Protein AF-0000000079720702 (afdb_homodimer)

Structure (mmCIF, N/CA/C/O backbone):
data_AF-0000000079720702-model_v1
#
loop_
_entity.id
_entity.type
_entity.pdbx_description
1 polymer Dehydrogenase
#
loop_
_atom_site.group_PDB
_atom_site.id
_atom_site.type_symbol
_atom_site.label_atom_id
_atom_site.label_alt_id
_atom_site.label_comp_id
_atom_site.label_asym_id
_atom_site.label_entity_id
_atom_site.label_seq_id
_atom_site.pdbx_PDB_ins_code
_atom_site.Cartn_x
_atom_site.Cartn_y
_atom_site.Cartn_z
_atom_site.occupancy
_atom_site.B_iso_or_equiv
_atom_site.auth_seq_id
_atom_site.auth_comp_id
_atom_site.auth_asym_id
_atom_site.auth_atom_id
_atom_site.pdbx_PDB_model_num
ATOM 1 N N . MET A 1 1 ? 9.547 -40.625 -32.688 1 60.91 1 MET A N 1
ATOM 2 C CA . MET A 1 1 ? 9.914 -40.562 -31.266 1 60.91 1 MET A CA 1
ATOM 3 C C . MET A 1 1 ? 8.688 -40.719 -30.375 1 60.91 1 MET A C 1
ATOM 5 O O . MET A 1 1 ? 7.586 -40.312 -30.766 1 60.91 1 MET A O 1
ATOM 9 N N . GLU A 1 2 ? 8.781 -41.531 -29.266 1 86.06 2 GLU A N 1
ATOM 10 C CA . GLU A 1 2 ? 7.633 -41.781 -28.406 1 86.06 2 GLU A CA 1
ATOM 11 C C . GLU A 1 2 ? 7.152 -40.469 -27.766 1 86.06 2 GLU A C 1
ATOM 13 O O . GLU A 1 2 ? 7.961 -39.656 -27.328 1 86.06 2 GLU A O 1
ATOM 18 N N . LYS A 1 3 ? 5.852 -40.125 -27.938 1 94.5 3 LYS A N 1
ATOM 19 C CA . LYS A 1 3 ? 5.27 -38.906 -27.406 1 94.5 3 LYS A CA 1
ATOM 20 C C . LYS A 1 3 ? 5.18 -38.938 -25.891 1 94.5 3 LYS A C 1
ATOM 22 O O . LYS A 1 3 ? 4.969 -40 -25.297 1 94.5 3 LYS A O 1
ATOM 27 N N . ILE A 1 4 ? 5.461 -37.875 -25.312 1 97.56 4 ILE A N 1
ATOM 28 C CA . ILE A 1 4 ? 5.191 -37.719 -23.891 1 97.56 4 ILE A CA 1
ATOM 29 C C . ILE A 1 4 ? 3.686 -37.75 -23.641 1 97.56 4 ILE A C 1
ATOM 31 O O . ILE A 1 4 ? 2.941 -36.969 -24.266 1 97.56 4 ILE A O 1
ATOM 35 N N . LYS A 1 5 ? 3.227 -38.656 -22.828 1 98.25 5 LYS A N 1
ATOM 36 C CA . LYS A 1 5 ? 1.801 -38.781 -22.531 1 98.25 5 LYS A CA 1
ATOM 37 C C . LYS A 1 5 ? 1.438 -38.062 -21.234 1 98.25 5 LYS A C 1
ATOM 39 O O . LYS A 1 5 ? 1.99 -38.375 -20.172 1 98.25 5 LYS A O 1
ATOM 44 N N . ILE A 1 6 ? 0.526 -37.125 -21.328 1 98.69 6 ILE A N 1
ATOM 45 C CA . ILE A 1 6 ? 0.13 -36.281 -20.203 1 98.69 6 ILE A CA 1
ATOM 46 C C . ILE A 1 6 ? -1.381 -36.375 -20 1 98.69 6 ILE A C 1
ATOM 48 O O . ILE A 1 6 ? -2.145 -36.344 -20.969 1 98.69 6 ILE A O 1
ATOM 52 N N . ALA A 1 7 ? -1.811 -36.5 -18.797 1 98.81 7 ALA A N 1
ATOM 53 C CA . ALA A 1 7 ? -3.236 -36.438 -18.484 1 98.81 7 ALA A CA 1
ATOM 54 C C . ALA A 1 7 ? -3.594 -35.125 -17.797 1 98.81 7 ALA A C 1
ATOM 56 O O . ALA A 1 7 ? -2.783 -34.562 -17.062 1 98.81 7 ALA A O 1
ATOM 57 N N . LEU A 1 8 ? -4.797 -34.656 -18.031 1 98.81 8 LEU A N 1
ATOM 58 C CA . LEU A 1 8 ? -5.336 -33.438 -17.391 1 98.81 8 LEU A CA 1
ATOM 59 C C . LEU A 1 8 ? -6.277 -33.812 -16.25 1 98.81 8 LEU A C 1
ATOM 61 O O . LEU A 1 8 ? -7.297 -34.469 -16.469 1 98.81 8 LEU A O 1
ATOM 65 N N . ILE A 1 9 ? -5.859 -33.469 -15.055 1 98.81 9 ILE A N 1
ATOM 66 C CA . ILE A 1 9 ? -6.695 -33.688 -13.883 1 98.81 9 ILE A CA 1
ATOM 67 C C . ILE A 1 9 ? -7.461 -32.406 -13.562 1 98.81 9 ILE A C 1
ATOM 69 O O . ILE A 1 9 ? -6.965 -31.547 -12.836 1 98.81 9 ILE A O 1
ATOM 73 N N . GLY A 1 10 ? -8.672 -32.281 -13.961 1 98.19 10 GLY A N 1
ATOM 74 C CA . GLY A 1 10 ? -9.492 -31.094 -14.016 1 98.19 10 GLY A CA 1
ATOM 75 C C . GLY A 1 10 ? -9.883 -30.703 -15.43 1 98.19 10 GLY A C 1
ATOM 76 O O . GLY A 1 10 ? -9.078 -30.812 -16.359 1 98.19 10 GLY A O 1
ATOM 77 N N . ALA A 1 11 ? -11.133 -30.312 -15.625 1 97.56 11 ALA A N 1
ATOM 78 C CA . ALA A 1 11 ? -11.648 -29.938 -16.938 1 97.56 11 ALA A CA 1
ATOM 79 C C . ALA A 1 11 ? -12.297 -28.547 -16.891 1 97.56 11 ALA A C 1
ATOM 81 O O . ALA A 1 11 ? -13.312 -28.312 -17.547 1 97.56 11 ALA A O 1
ATOM 82 N N . GLY A 1 12 ? -11.75 -27.703 -16.047 1 95.06 12 GLY A N 1
ATOM 83 C CA . GLY A 1 12 ? -12.305 -26.375 -15.883 1 95.06 12 GLY A CA 1
ATOM 84 C C . GLY A 1 12 ? -11.641 -25.344 -16.766 1 95.06 12 GLY A C 1
ATOM 85 O O . GLY A 1 12 ? -11.023 -25.688 -17.781 1 95.06 12 GLY A O 1
ATOM 86 N N . PHE A 1 13 ? -11.844 -24.125 -16.406 1 94.88 13 PHE A N 1
ATOM 87 C CA . PHE A 1 13 ? -11.438 -22.953 -17.188 1 94.88 13 PHE A CA 1
ATOM 88 C C . PHE A 1 13 ? -9.938 -22.984 -17.469 1 94.88 13 PHE A C 1
ATOM 90 O O . PHE A 1 13 ? -9.516 -22.844 -18.609 1 94.88 13 PHE A O 1
ATOM 97 N N . ILE A 1 14 ? -9.164 -23.156 -16.422 1 97.06 14 ILE A N 1
ATOM 98 C CA . ILE A 1 14 ? -7.719 -23.062 -16.562 1 97.06 14 ILE A CA 1
ATOM 99 C C . ILE A 1 14 ? -7.188 -24.266 -17.328 1 97.06 14 ILE A C 1
ATOM 101 O O . ILE A 1 14 ? -6.164 -24.172 -18.016 1 97.06 14 ILE A O 1
ATOM 105 N N . SER A 1 15 ? -7.816 -25.422 -17.188 1 98.19 15 SER A N 1
ATOM 106 C CA . SER A 1 15 ? -7.43 -26.609 -17.938 1 98.19 15 SER A CA 1
ATOM 107 C C . SER A 1 15 ? -7.516 -26.359 -19.438 1 98.19 15 SER A C 1
ATOM 109 O O . SER A 1 15 ? -6.734 -26.922 -20.219 1 98.19 15 SER A O 1
ATOM 111 N N . ASP A 1 16 ? -8.469 -25.531 -19.812 1 98.06 16 ASP A N 1
ATOM 112 C CA . ASP A 1 16 ? -8.633 -25.156 -21.203 1 98.06 16 ASP A CA 1
ATOM 113 C C . ASP A 1 16 ? -7.367 -24.484 -21.734 1 98.06 16 ASP A C 1
ATOM 115 O O . ASP A 1 16 ? -6.922 -24.781 -22.844 1 98.06 16 ASP A O 1
ATOM 119 N N . TYR A 1 17 ? -6.785 -23.609 -20.953 1 97.88 17 TYR A N 1
ATOM 120 C CA . TYR A 1 17 ? -5.551 -22.938 -21.344 1 97.88 17 TYR A CA 1
ATOM 121 C C . TYR A 1 17 ? -4.406 -23.922 -21.484 1 97.88 17 TYR A C 1
ATOM 123 O O . TYR A 1 17 ? -3.615 -23.844 -22.422 1 97.88 17 TYR A O 1
ATOM 131 N N . HIS A 1 18 ? -4.336 -24.875 -20.578 1 98.62 18 HIS A N 1
ATOM 132 C CA . HIS A 1 18 ? -3.262 -25.859 -20.609 1 98.62 18 HIS A CA 1
ATOM 133 C C . HIS A 1 18 ? -3.408 -26.797 -21.812 1 98.62 18 HIS A C 1
ATOM 135 O O . HIS A 1 18 ? -2.42 -27.109 -22.469 1 98.62 18 HIS A O 1
ATOM 141 N N . ALA A 1 19 ? -4.621 -27.219 -22.094 1 98.69 19 ALA A N 1
ATOM 142 C CA . ALA A 1 19 ? -4.875 -28.094 -23.234 1 98.69 19 ALA A CA 1
ATOM 143 C C . ALA A 1 19 ? -4.48 -27.422 -24.547 1 98.69 19 ALA A C 1
ATOM 145 O O . ALA A 1 19 ? -3.826 -28.031 -25.391 1 98.69 19 ALA A O 1
ATOM 146 N N . ARG A 1 20 ? -4.828 -26.141 -24.672 1 98.38 20 ARG A N 1
ATOM 147 C CA . ARG A 1 20 ? -4.465 -25.375 -25.859 1 98.38 20 ARG A CA 1
ATOM 148 C C . ARG A 1 20 ? -2.951 -25.297 -26.016 1 98.38 20 ARG A C 1
ATOM 150 O O . ARG A 1 20 ? -2.424 -25.438 -27.125 1 98.38 20 ARG A O 1
ATOM 157 N N . GLY A 1 21 ? -2.299 -25.062 -24.922 1 98.25 21 GLY A N 1
ATOM 158 C CA . GLY A 1 21 ? -0.846 -25.016 -24.938 1 98.25 21 GLY A CA 1
ATOM 159 C C . GLY A 1 21 ? -0.211 -26.344 -25.312 1 98.25 21 GLY A C 1
ATOM 160 O O . GLY A 1 21 ? 0.679 -26.391 -26.172 1 98.25 21 GLY A O 1
ATOM 161 N N . LEU A 1 22 ? -0.694 -27.438 -24.75 1 98.44 22 LEU A N 1
ATOM 162 C CA . LEU A 1 22 ? -0.154 -28.781 -24.984 1 98.44 22 LEU A CA 1
ATOM 163 C C . LEU A 1 22 ? -0.363 -29.203 -26.438 1 98.44 22 LEU A C 1
ATOM 165 O O . LEU A 1 22 ? 0.48 -29.891 -27.016 1 98.44 22 LEU A O 1
ATOM 169 N N . GLN A 1 23 ? -1.439 -28.781 -27.016 1 97.69 23 GLN A N 1
ATOM 170 C CA . GLN A 1 23 ? -1.794 -29.172 -28.359 1 97.69 23 GLN A CA 1
ATOM 171 C C . GLN A 1 23 ? -0.824 -28.594 -29.391 1 97.69 23 GLN A C 1
ATOM 173 O O . GLN A 1 23 ? -0.722 -29.078 -30.516 1 97.69 23 GLN A O 1
ATOM 178 N N . THR A 1 24 ? -0.189 -27.531 -29 1 97.31 24 THR A N 1
ATOM 179 C CA . THR A 1 24 ? 0.763 -26.922 -29.922 1 97.31 24 THR A CA 1
ATOM 180 C C . THR A 1 24 ? 2.061 -27.719 -29.969 1 97.31 24 THR A C 1
ATOM 182 O O . THR A 1 24 ? 2.906 -27.484 -30.828 1 97.31 24 THR A O 1
ATOM 185 N N . LEU A 1 25 ? 2.221 -28.672 -29.078 1 97.44 25 LEU A N 1
ATOM 186 C CA . LEU A 1 25 ? 3.453 -29.453 -28.953 1 97.44 25 LEU A CA 1
ATOM 187 C C . LEU A 1 25 ? 3.328 -30.781 -29.688 1 97.44 25 LEU A C 1
ATOM 189 O O . LEU A 1 25 ? 2.555 -31.656 -29.266 1 97.44 25 LEU A O 1
ATOM 193 N N . ALA A 1 26 ? 4.129 -31.016 -30.625 1 95.12 26 ALA A N 1
ATOM 194 C CA . ALA A 1 26 ? 4.016 -32.188 -31.5 1 95.12 26 ALA A CA 1
ATOM 195 C C . ALA A 1 26 ? 4.422 -33.438 -30.766 1 95.12 26 ALA A C 1
ATOM 197 O O . ALA A 1 26 ? 3.979 -34.531 -31.125 1 95.12 26 ALA A O 1
ATOM 198 N N . ASP A 1 27 ? 5.207 -33.312 -29.797 1 95.69 27 ASP A N 1
ATOM 199 C CA . ASP A 1 27 ? 5.75 -34.469 -29.125 1 95.69 27 ASP A CA 1
ATOM 200 C C . ASP A 1 27 ? 4.957 -34.812 -27.875 1 95.69 27 ASP A C 1
ATOM 202 O O . ASP A 1 27 ? 5.449 -35.5 -26.984 1 95.69 27 ASP A O 1
ATOM 206 N N . VAL A 1 28 ? 3.771 -34.312 -27.75 1 97.88 28 VAL A N 1
ATOM 207 C CA . VAL A 1 28 ? 2.945 -34.531 -26.562 1 97.88 28 VAL A CA 1
ATOM 208 C C . VAL A 1 28 ? 1.604 -35.125 -26.984 1 97.88 28 VAL A C 1
ATOM 210 O O . VAL A 1 28 ? 1.061 -34.781 -28.031 1 97.88 28 VAL A O 1
ATOM 213 N N . GLU A 1 29 ? 1.149 -36.062 -26.266 1 98 29 GLU A N 1
ATOM 214 C CA . GLU A 1 29 ? -0.201 -36.594 -26.375 1 98 29 GLU A CA 1
ATOM 215 C C . GLU A 1 29 ? -0.983 -36.406 -25.078 1 98 29 GLU A C 1
ATOM 217 O O . GLU A 1 29 ? -0.518 -36.781 -24.016 1 98 29 GLU A O 1
ATOM 222 N N . ILE A 1 30 ? -2.119 -35.719 -25.172 1 98.56 30 ILE A N 1
ATOM 223 C CA . ILE A 1 30 ? -3.029 -35.688 -24.031 1 98.56 30 ILE A CA 1
ATOM 224 C C . ILE A 1 30 ? -3.811 -37 -23.953 1 98.56 30 ILE A C 1
ATOM 226 O O . ILE A 1 30 ? -4.738 -37.219 -24.734 1 98.56 30 ILE A O 1
ATOM 230 N N . ALA A 1 31 ? -3.488 -37.812 -23.031 1 97.94 31 ALA A N 1
ATOM 231 C CA . ALA A 1 31 ? -3.955 -39.188 -23.016 1 97.94 31 ALA A CA 1
ATOM 232 C C . ALA A 1 31 ? -5.34 -39.281 -22.375 1 97.94 31 ALA A C 1
ATOM 234 O O . ALA A 1 31 ? -6.121 -40.188 -22.734 1 97.94 31 ALA A O 1
ATOM 235 N N . ALA A 1 32 ? -5.57 -38.438 -21.438 1 98.62 32 ALA A N 1
ATOM 236 C CA . ALA A 1 32 ? -6.82 -38.531 -20.688 1 98.62 32 ALA A CA 1
ATOM 237 C C . ALA A 1 32 ? -7.16 -37.188 -20.016 1 98.62 32 ALA A C 1
ATOM 239 O O . ALA A 1 32 ? -6.285 -36.344 -19.812 1 98.62 32 ALA A O 1
ATOM 240 N N . VAL A 1 33 ? -8.445 -37 -19.75 1 98.75 33 VAL A N 1
ATOM 241 C CA . VAL A 1 33 ? -8.938 -35.906 -18.938 1 98.75 33 VAL A CA 1
ATOM 242 C C . VAL A 1 33 ? -9.875 -36.438 -17.859 1 98.75 33 VAL A C 1
ATOM 244 O O . VAL A 1 33 ? -10.656 -37.344 -18.094 1 98.75 33 VAL A O 1
ATOM 247 N N . VAL A 1 34 ? -9.711 -35.906 -16.672 1 98.69 34 VAL A N 1
ATOM 248 C CA . VAL A 1 34 ? -10.508 -36.312 -15.516 1 98.69 34 VAL A CA 1
ATOM 249 C C . VAL A 1 34 ? -11.336 -35.156 -15 1 98.69 34 VAL A C 1
ATOM 251 O O . VAL A 1 34 ? -10.836 -34.031 -14.906 1 98.69 34 VAL A O 1
ATOM 254 N N . SER A 1 35 ? -12.562 -35.344 -14.688 1 98 35 SER A N 1
ATOM 255 C CA . SER A 1 35 ? -13.422 -34.406 -13.961 1 98 35 SER A CA 1
ATOM 256 C C . SER A 1 35 ? -14.375 -35.156 -13.031 1 98 35 SER A C 1
ATOM 258 O O . SER A 1 35 ? -14.797 -36.281 -13.336 1 98 35 SER A O 1
ATOM 260 N N . LYS A 1 36 ? -14.609 -34.438 -11.93 1 95.5 36 LYS A N 1
ATOM 261 C CA . LYS A 1 36 ? -15.578 -35.062 -11.031 1 95.5 36 LYS A CA 1
ATOM 262 C C . LYS A 1 36 ? -16.891 -35.375 -11.75 1 95.5 36 LYS A C 1
ATOM 264 O O . LYS A 1 36 ? -17.5 -36.438 -11.523 1 95.5 36 LYS A O 1
ATOM 269 N N . ASN A 1 37 ? -17.297 -34.438 -12.539 1 96.5 37 ASN A N 1
ATOM 270 C CA . ASN A 1 37 ? -18.453 -34.656 -13.414 1 96.5 37 ASN A CA 1
ATOM 271 C C . ASN A 1 37 ? -18.031 -35.25 -14.758 1 96.5 37 ASN A C 1
ATOM 273 O O . ASN A 1 37 ? -17.453 -34.531 -15.586 1 96.5 37 ASN A O 1
ATOM 277 N N . LEU A 1 38 ? -18.422 -36.5 -14.992 1 97.75 38 LEU A N 1
ATOM 278 C CA . LEU A 1 38 ? -17.984 -37.188 -16.188 1 97.75 38 LEU A CA 1
ATOM 279 C C . LEU A 1 38 ? -18.406 -36.438 -17.453 1 97.75 38 LEU A C 1
ATOM 281 O O . LEU A 1 38 ? -17.688 -36.438 -18.453 1 97.75 38 LEU A O 1
ATOM 285 N N . ASP A 1 39 ? -19.594 -35.844 -17.375 1 98.06 39 ASP A N 1
ATOM 286 C CA . ASP A 1 39 ? -20.078 -35.094 -18.531 1 98.06 39 ASP A CA 1
ATOM 287 C C . ASP A 1 39 ? -19.125 -33.969 -18.906 1 98.06 39 ASP A C 1
ATOM 289 O O . ASP A 1 39 ? -18.891 -33.688 -20.094 1 98.06 39 ASP A O 1
ATOM 293 N N . ASN A 1 40 ? -18.625 -33.312 -17.922 1 97.88 40 ASN A N 1
ATOM 294 C CA . ASN A 1 40 ? -17.656 -32.25 -18.156 1 97.88 40 ASN A CA 1
ATOM 295 C C . ASN A 1 40 ? -16.375 -32.781 -18.781 1 97.88 40 ASN A C 1
ATOM 297 O O . ASN A 1 40 ? -15.812 -32.156 -19.688 1 97.88 40 ASN A O 1
ATOM 301 N N . ALA A 1 41 ? -15.938 -33.969 -18.281 1 98.5 41 ALA A N 1
ATOM 302 C CA . ALA A 1 41 ? -14.75 -34.594 -18.844 1 98.5 41 ALA A CA 1
ATOM 303 C C . ALA A 1 41 ? -14.977 -34.969 -20.297 1 98.5 41 ALA A C 1
ATOM 305 O O . ALA A 1 41 ? -14.094 -34.781 -21.141 1 98.5 41 ALA A O 1
ATOM 306 N N . GLN A 1 42 ? -16.125 -35.469 -20.578 1 98.62 42 GLN A N 1
ATOM 307 C CA . GLN A 1 42 ? -16.453 -35.906 -21.922 1 98.62 42 GLN A CA 1
ATOM 308 C C . GLN A 1 42 ? -16.516 -34.75 -22.891 1 98.62 42 GLN A C 1
ATOM 310 O O . GLN A 1 42 ? -16.016 -34.812 -24.016 1 98.62 42 GLN A O 1
ATOM 315 N N . LYS A 1 43 ? -17.188 -33.719 -22.469 1 98.5 43 LYS A N 1
ATOM 316 C CA . LYS A 1 43 ? -17.25 -32.5 -23.281 1 98.5 43 LYS A CA 1
ATOM 317 C C . LYS A 1 43 ? -15.844 -31.953 -23.578 1 98.5 43 LYS A C 1
ATOM 319 O O . LYS A 1 43 ? -15.555 -31.562 -24.703 1 98.5 43 LYS A O 1
ATOM 324 N N . PHE A 1 44 ? -15.078 -31.953 -22.531 1 98.56 44 PHE A N 1
ATOM 325 C CA . PHE A 1 44 ? -13.703 -31.469 -22.672 1 98.56 44 PHE A CA 1
ATOM 326 C C . PHE A 1 44 ? -12.906 -32.375 -23.594 1 98.56 44 PHE A C 1
ATOM 328 O O . PHE A 1 44 ? -12.141 -31.875 -24.438 1 98.56 44 PHE A O 1
ATOM 335 N N . ALA A 1 45 ? -13.039 -33.688 -23.5 1 98.62 45 ALA A N 1
ATOM 336 C CA . ALA A 1 45 ? -12.359 -34.656 -24.344 1 98.62 45 ALA A CA 1
ATOM 337 C C . ALA A 1 45 ? -12.742 -34.469 -25.812 1 98.62 45 ALA A C 1
ATOM 339 O O . ALA A 1 45 ? -11.891 -34.594 -26.703 1 98.62 45 ALA A O 1
ATOM 340 N N . LEU A 1 46 ? -13.984 -34.25 -26.031 1 98.31 46 LEU A N 1
ATOM 341 C CA . LEU A 1 46 ? -14.469 -34.031 -27.391 1 98.31 46 LEU A CA 1
ATOM 342 C C . LEU A 1 46 ? -13.844 -32.781 -27.984 1 98.31 46 LEU A C 1
ATOM 344 O O . LEU A 1 46 ? -13.406 -32.781 -29.141 1 98.31 46 LEU A O 1
ATOM 348 N N . LYS A 1 47 ? -13.836 -31.75 -27.203 1 98.19 47 LYS A N 1
ATOM 349 C CA . LYS A 1 47 ? -13.32 -30.469 -27.641 1 98.19 47 LYS A CA 1
ATOM 350 C C . LYS A 1 47 ? -11.859 -30.578 -28.078 1 98.19 47 LYS A C 1
ATOM 352 O O . LYS A 1 47 ? -11.445 -29.938 -29.047 1 98.19 47 LYS A O 1
ATOM 357 N N . TYR A 1 48 ? -11.078 -31.438 -27.422 1 98.25 48 TYR A N 1
ATOM 358 C CA . TYR A 1 48 ? -9.641 -31.453 -27.672 1 98.25 48 TYR A CA 1
ATOM 359 C C . TYR A 1 48 ? -9.203 -32.781 -28.219 1 98.25 48 TYR A C 1
ATOM 361 O O . TYR A 1 48 ? -8 -33.094 -28.281 1 98.25 48 TYR A O 1
ATOM 369 N N . ASN A 1 49 ? -10.117 -33.625 -28.609 1 97.5 49 ASN A N 1
ATOM 370 C CA . ASN A 1 49 ? -9.867 -34.938 -29.203 1 97.5 49 ASN A CA 1
ATOM 371 C C . ASN A 1 49 ? -9.008 -35.812 -28.297 1 97.5 49 ASN A C 1
ATOM 373 O O . ASN A 1 49 ? -7.98 -36.344 -28.719 1 97.5 49 ASN A O 1
ATOM 377 N N . ILE A 1 50 ? -9.406 -35.844 -27.031 1 98.19 50 ILE A N 1
ATOM 378 C CA . ILE A 1 50 ? -8.766 -36.688 -26.031 1 98.19 50 ILE A CA 1
ATOM 379 C C . ILE A 1 50 ? -9.461 -38.062 -25.984 1 98.19 50 ILE A C 1
ATOM 381 O O . ILE A 1 50 ? -10.695 -38.125 -25.922 1 98.19 50 ILE A O 1
ATOM 385 N N . LYS A 1 51 ? -8.75 -39.062 -25.984 1 94 51 LYS A N 1
ATOM 386 C CA . LYS A 1 51 ? -9.289 -40.406 -26.156 1 94 51 LYS A CA 1
ATOM 387 C C . LYS A 1 51 ? -10.07 -40.844 -24.938 1 94 51 LYS A C 1
ATOM 389 O O . LYS A 1 51 ? -11.102 -41.5 -25.047 1 94 51 LYS A O 1
ATOM 394 N N . GLU A 1 52 ? -9.57 -40.469 -23.781 1 98 52 GLU A N 1
ATOM 395 C CA . GLU A 1 52 ? -10.148 -41.031 -22.562 1 98 52 GLU A CA 1
ATOM 396 C C . GLU A 1 52 ? -10.688 -39.906 -21.656 1 98 52 GLU A C 1
ATOM 398 O O . GLU A 1 52 ? -9.977 -38.938 -21.359 1 98 52 GLU A O 1
ATOM 403 N N . ALA A 1 53 ? -11.914 -40 -21.281 1 98.5 53 ALA A N 1
ATOM 404 C CA . ALA A 1 53 ? -12.578 -39.156 -20.281 1 98.5 53 ALA A CA 1
ATOM 405 C C . ALA A 1 53 ? -12.969 -39.969 -19.047 1 98.5 53 ALA A C 1
ATOM 407 O O . ALA A 1 53 ? -13.609 -41.031 -19.172 1 98.5 53 ALA A O 1
ATOM 408 N N . LEU A 1 54 ? -12.516 -39.5 -17.922 1 98.44 54 LEU A N 1
ATOM 409 C CA . LEU A 1 54 ? -12.695 -40.281 -16.688 1 98.44 54 LEU A CA 1
ATOM 410 C C . LEU A 1 54 ? -13.281 -39.375 -15.586 1 98.44 54 LEU A C 1
ATOM 412 O O . LEU A 1 54 ? -13.258 -38.156 -15.688 1 98.44 54 LEU A O 1
ATOM 416 N N . ASN A 1 55 ? -13.766 -40.031 -14.469 1 97.88 55 ASN A N 1
ATOM 417 C CA . ASN A 1 55 ? -14.312 -39.25 -13.359 1 97.88 55 ASN A CA 1
ATOM 418 C C . ASN A 1 55 ? -13.539 -39.5 -12.07 1 97.88 55 ASN A C 1
ATOM 420 O O . ASN A 1 55 ? -13.961 -39.062 -10.992 1 97.88 55 ASN A O 1
ATOM 424 N N . ASP A 1 56 ? -12.484 -40.156 -12.195 1 96.5 56 ASP A N 1
ATOM 425 C CA . ASP A 1 56 ? -11.562 -40.344 -11.07 1 96.5 56 ASP A CA 1
ATOM 426 C C . ASP A 1 56 ? -10.148 -40.656 -11.57 1 96.5 56 ASP A C 1
ATOM 428 O O . ASP A 1 56 ? -9.961 -41 -12.734 1 96.5 56 ASP A O 1
ATOM 432 N N . ILE A 1 57 ? -9.18 -40.625 -10.656 1 97.75 57 ILE A N 1
ATOM 433 C CA . ILE A 1 57 ? -7.781 -40.688 -11.086 1 97.75 57 ILE A CA 1
ATOM 434 C C . ILE A 1 57 ? -7.242 -42.094 -10.93 1 97.75 57 ILE A C 1
ATOM 436 O O . ILE A 1 57 ? -6.109 -42.375 -11.328 1 97.75 57 ILE A O 1
ATOM 440 N N . SER A 1 58 ? -7.922 -43.031 -10.398 1 96.56 58 SER A N 1
ATOM 441 C CA . SER A 1 58 ? -7.422 -44.312 -9.93 1 96.56 58 SER A CA 1
ATOM 442 C C . SER A 1 58 ? -6.73 -45.062 -11.062 1 96.56 58 SER A C 1
ATOM 444 O O . SER A 1 58 ? -5.633 -45.594 -10.875 1 96.56 58 SER A O 1
ATOM 446 N N . SER A 1 59 ? -7.363 -45.156 -12.219 1 95.31 59 SER A N 1
ATOM 447 C CA . SER A 1 59 ? -6.805 -45.906 -13.336 1 95.31 59 SER A CA 1
ATOM 448 C C . SER A 1 59 ? -5.559 -45.219 -13.891 1 95.31 59 SER A C 1
ATOM 450 O O . SER A 1 59 ? -4.676 -45.875 -14.438 1 95.31 59 SER A O 1
ATOM 452 N N . LEU A 1 60 ? -5.523 -43.969 -13.797 1 97.5 60 LEU A N 1
ATOM 453 C CA . LEU A 1 60 ? -4.402 -43.188 -14.344 1 97.5 60 LEU A CA 1
ATOM 454 C C . LEU A 1 60 ? -3.17 -43.312 -13.461 1 97.5 60 LEU A C 1
ATOM 456 O O . LEU A 1 60 ? -2.043 -43.344 -13.953 1 97.5 60 LEU A O 1
ATOM 460 N N . VAL A 1 61 ? -3.379 -43.375 -12.156 1 97.5 61 VAL A N 1
ATOM 461 C CA . VAL A 1 61 ? -2.297 -43.406 -11.18 1 97.5 61 VAL A CA 1
ATOM 462 C C . VAL A 1 61 ? -1.418 -44.625 -11.438 1 97.5 61 VAL A C 1
ATOM 464 O O . VAL A 1 61 ? -0.191 -44.562 -11.344 1 97.5 61 VAL A O 1
ATOM 467 N N . LYS A 1 62 ? -1.951 -45.719 -11.82 1 94.19 62 LYS A N 1
ATOM 468 C CA . LYS A 1 62 ? -1.243 -46.969 -11.969 1 94.19 62 LYS A CA 1
ATOM 469 C C . LYS A 1 62 ? -0.793 -47.188 -13.414 1 94.19 62 LYS A C 1
ATOM 471 O O . LYS A 1 62 ? -0.108 -48.156 -13.711 1 94.19 62 LYS A O 1
ATOM 476 N N . ARG A 1 63 ? -1.17 -46.281 -14.18 1 95.56 63 ARG A N 1
ATOM 477 C CA . ARG A 1 63 ? -0.903 -46.438 -15.609 1 95.56 63 ARG A CA 1
ATOM 478 C C . ARG A 1 63 ? 0.583 -46.281 -15.906 1 95.56 63 ARG A C 1
ATOM 480 O O . ARG A 1 63 ? 1.165 -45.25 -15.625 1 95.56 63 ARG A O 1
ATOM 487 N N . ASP A 1 64 ? 1.171 -47.25 -16.656 1 94.31 64 ASP A N 1
ATOM 488 C CA . ASP A 1 64 ? 2.611 -47.25 -16.891 1 94.31 64 ASP A CA 1
ATOM 489 C C . ASP A 1 64 ? 2.98 -46.406 -18.094 1 94.31 64 ASP A C 1
ATOM 491 O O . ASP A 1 64 ? 4.129 -45.969 -18.234 1 94.31 64 ASP A O 1
ATOM 495 N N . ASP A 1 65 ? 2.066 -46.094 -18.938 1 94.94 65 ASP A N 1
ATOM 496 C CA . ASP A 1 65 ? 2.391 -45.375 -20.172 1 94.94 65 ASP A CA 1
ATOM 497 C C . ASP A 1 65 ? 2.148 -43.875 -19.984 1 94.94 65 ASP A C 1
ATOM 499 O O . ASP A 1 65 ? 2.248 -43.094 -20.953 1 94.94 65 ASP A O 1
ATOM 503 N N . LEU A 1 66 ? 1.765 -43.469 -18.812 1 97.62 66 LEU A N 1
ATOM 504 C CA . LEU A 1 66 ? 1.543 -42.062 -18.516 1 97.62 66 LEU A CA 1
ATOM 505 C C . LEU A 1 66 ? 2.793 -41.406 -17.906 1 97.62 66 LEU A C 1
ATOM 507 O O . LEU A 1 66 ? 3.322 -41.906 -16.922 1 97.62 66 LEU A O 1
ATOM 511 N N . ASP A 1 67 ? 3.273 -40.312 -18.484 1 98.19 67 ASP A N 1
ATOM 512 C CA . ASP A 1 67 ? 4.531 -39.719 -18.047 1 98.19 67 ASP A CA 1
ATOM 513 C C . ASP A 1 67 ? 4.289 -38.656 -17 1 98.19 67 ASP A C 1
ATOM 515 O O . ASP A 1 67 ? 5.09 -38.469 -16.078 1 98.19 67 ASP A O 1
ATOM 519 N N . ALA A 1 68 ? 3.221 -37.906 -17.172 1 98.75 68 ALA A N 1
ATOM 520 C CA . ALA A 1 68 ? 3.006 -36.75 -16.297 1 98.75 68 ALA A CA 1
ATOM 521 C C . ALA A 1 68 ? 1.524 -36.375 -16.234 1 98.75 68 ALA A C 1
ATOM 523 O O . ALA A 1 68 ? 0.709 -36.938 -16.984 1 98.75 68 ALA A O 1
ATOM 524 N N . VAL A 1 69 ? 1.194 -35.5 -15.305 1 98.88 69 VAL A N 1
ATOM 525 C CA . VAL A 1 69 ? -0.168 -35 -15.18 1 98.88 69 VAL A CA 1
ATOM 526 C C . VAL A 1 69 ? -0.137 -33.5 -14.945 1 98.88 69 VAL A C 1
ATOM 528 O O . VAL A 1 69 ? 0.846 -32.969 -14.422 1 98.88 69 VAL A O 1
ATOM 531 N N . ILE A 1 70 ? -1.156 -32.812 -15.367 1 98.88 70 ILE A N 1
ATOM 532 C CA . ILE A 1 70 ? -1.449 -31.422 -15.016 1 98.88 70 ILE A CA 1
ATOM 533 C C . ILE A 1 70 ? -2.654 -31.359 -14.078 1 98.88 70 ILE A C 1
ATOM 535 O O . ILE A 1 70 ? -3.758 -31.766 -14.453 1 98.88 70 ILE A O 1
ATOM 539 N N . ILE A 1 71 ? -2.389 -30.906 -12.922 1 98.88 71 ILE A N 1
ATOM 540 C CA . ILE A 1 71 ? -3.443 -30.859 -11.914 1 98.88 71 ILE A CA 1
ATOM 541 C C . ILE A 1 71 ? -4.008 -29.438 -11.812 1 98.88 71 ILE A C 1
ATOM 543 O O . ILE A 1 71 ? -3.307 -28.516 -11.391 1 98.88 71 ILE A O 1
ATOM 547 N N . SER A 1 72 ? -5.238 -29.266 -12.195 1 98.25 72 SER A N 1
ATOM 548 C CA . SER A 1 72 ? -5.949 -28 -12.195 1 98.25 72 SER A CA 1
ATOM 549 C C . SER A 1 72 ? -7.301 -28.125 -11.5 1 98.25 72 SER A C 1
ATOM 551 O O . SER A 1 72 ? -8.312 -27.641 -12.008 1 98.25 72 SER A O 1
ATOM 553 N N . THR A 1 73 ? -7.371 -28.781 -10.414 1 97.81 73 THR A N 1
ATOM 554 C CA . THR A 1 73 ? -8.562 -29.031 -9.602 1 97.81 73 THR A CA 1
ATOM 555 C C . THR A 1 73 ? -8.727 -27.938 -8.539 1 97.81 73 THR A C 1
ATOM 557 O O . THR A 1 73 ? -7.875 -27.062 -8.414 1 97.81 73 THR A O 1
ATOM 560 N N . PRO A 1 74 ? -9.875 -27.984 -7.793 1 97.5 74 PRO A N 1
ATOM 561 C CA . PRO A 1 74 ? -9.875 -27.172 -6.574 1 97.5 74 PRO A CA 1
ATOM 562 C C . PRO A 1 74 ? -8.68 -27.453 -5.668 1 97.5 74 PRO A C 1
ATOM 564 O O . PRO A 1 74 ? -8.148 -28.578 -5.676 1 97.5 74 PRO A O 1
ATOM 567 N N . ASN A 1 75 ? -8.273 -26.484 -4.871 1 98.44 75 ASN A N 1
ATOM 568 C CA . ASN A 1 75 ? -7.004 -26.5 -4.16 1 98.44 75 ASN A CA 1
ATOM 569 C C . ASN A 1 75 ? -6.91 -27.688 -3.199 1 98.44 75 ASN A C 1
ATOM 571 O O . ASN A 1 75 ? -5.828 -28.234 -2.996 1 98.44 75 ASN A O 1
ATOM 575 N N . GLN A 1 76 ? -8.023 -28.078 -2.652 1 98.19 76 GLN A N 1
ATOM 576 C CA . GLN A 1 76 ? -8.055 -29.156 -1.673 1 98.19 76 GLN A CA 1
ATOM 577 C C . GLN A 1 76 ? -7.465 -30.438 -2.248 1 98.19 76 GLN A C 1
ATOM 579 O O . GLN A 1 76 ? -6.938 -31.266 -1.507 1 98.19 76 GLN A O 1
ATOM 584 N N . PHE A 1 77 ? -7.48 -30.594 -3.57 1 98.31 77 PHE A N 1
ATOM 585 C CA . PHE A 1 77 ? -7.086 -31.859 -4.191 1 98.31 77 PHE A CA 1
ATOM 586 C C . PHE A 1 77 ? -5.656 -31.766 -4.715 1 98.31 77 PHE A C 1
ATOM 588 O O . PHE A 1 77 ? -5.102 -32.781 -5.184 1 98.31 77 PHE A O 1
ATOM 595 N N . HIS A 1 78 ? -5.031 -30.609 -4.645 1 98.81 78 HIS A N 1
ATOM 596 C CA . HIS A 1 78 ? -3.682 -30.438 -5.168 1 98.81 78 HIS A CA 1
ATOM 597 C C . HIS A 1 78 ? -2.711 -31.406 -4.504 1 98.81 78 HIS A C 1
ATOM 599 O O . HIS A 1 78 ? -2.168 -32.312 -5.164 1 98.81 78 HIS A O 1
ATOM 605 N N . ALA A 1 79 ? -2.664 -31.359 -3.211 1 98.75 79 ALA A N 1
ATOM 606 C CA . ALA A 1 79 ? -1.659 -32.156 -2.504 1 98.75 79 ALA A CA 1
ATOM 607 C C . ALA A 1 79 ? -1.972 -33.625 -2.594 1 98.75 79 ALA A C 1
ATOM 609 O O . ALA A 1 79 ? -1.126 -34.438 -3.012 1 98.75 79 ALA A O 1
ATOM 610 N N . PRO A 1 80 ? -3.213 -34.062 -2.318 1 98.62 80 PRO A N 1
ATOM 611 C CA . PRO A 1 80 ? -3.494 -35.5 -2.395 1 98.62 80 PRO A CA 1
ATOM 612 C C . PRO A 1 80 ? -3.232 -36.062 -3.783 1 98.62 80 PRO A C 1
ATOM 614 O O . PRO A 1 80 ? -2.637 -37.156 -3.906 1 98.62 80 PRO A O 1
ATOM 617 N N . TYR A 1 81 ? -3.625 -35.406 -4.832 1 98.81 81 TYR A N 1
ATOM 618 C CA . TYR A 1 81 ? -3.432 -35.906 -6.188 1 98.81 81 TYR A CA 1
ATOM 619 C C . TYR A 1 81 ? -1.958 -35.875 -6.57 1 98.81 81 TYR A C 1
ATOM 621 O O . TYR A 1 81 ? -1.444 -36.844 -7.145 1 98.81 81 TYR A O 1
ATOM 629 N N . ALA A 1 82 ? -1.292 -34.781 -6.258 1 98.88 82 ALA A N 1
ATOM 630 C CA . ALA A 1 82 ? 0.131 -34.688 -6.578 1 98.88 82 ALA A CA 1
ATOM 631 C C . ALA A 1 82 ? 0.907 -35.844 -5.926 1 98.88 82 ALA A C 1
ATOM 633 O O . ALA A 1 82 ? 1.699 -36.5 -6.586 1 98.88 82 ALA A O 1
ATOM 634 N N . ILE A 1 83 ? 0.646 -36.031 -4.656 1 98.81 83 ILE A N 1
ATOM 635 C CA . ILE A 1 83 ? 1.357 -37.031 -3.885 1 98.81 83 ILE A CA 1
ATOM 636 C C . ILE A 1 83 ? 1.108 -38.406 -4.496 1 98.81 83 ILE A C 1
ATOM 638 O O . ILE A 1 83 ? 2.047 -39.188 -4.703 1 98.81 83 ILE A O 1
ATOM 642 N N . GLU A 1 84 ? -0.116 -38.719 -4.812 1 98.69 84 GLU A N 1
ATOM 643 C CA . GLU A 1 84 ? -0.466 -40.031 -5.387 1 98.69 84 GLU A CA 1
ATOM 644 C C . GLU A 1 84 ? 0.255 -40.25 -6.711 1 98.69 84 GLU A C 1
ATOM 646 O O . GLU A 1 84 ? 0.816 -41.344 -6.941 1 98.69 84 GLU A O 1
ATOM 651 N N . PHE A 1 85 ? 0.247 -39.281 -7.586 1 98.81 85 PHE A N 1
ATOM 652 C CA . PHE A 1 85 ? 0.878 -39.438 -8.891 1 98.81 85 PHE A CA 1
ATOM 653 C C . PHE A 1 85 ? 2.395 -39.531 -8.758 1 98.81 85 PHE A C 1
ATOM 655 O O . PHE A 1 85 ? 3.041 -40.312 -9.422 1 98.81 85 PHE A O 1
ATOM 662 N N . LEU A 1 86 ? 2.963 -38.688 -7.91 1 98.75 86 LEU A N 1
ATOM 663 C CA . LEU A 1 86 ? 4.406 -38.688 -7.684 1 98.75 86 LEU A CA 1
ATOM 664 C C . LEU A 1 86 ? 4.867 -40.062 -7.16 1 98.75 86 LEU A C 1
ATOM 666 O O . LEU A 1 86 ? 5.883 -40.594 -7.613 1 98.75 86 LEU A O 1
ATOM 670 N N . GLN A 1 87 ? 4.098 -40.625 -6.23 1 98.25 87 GLN A N 1
ATOM 671 C CA . GLN A 1 87 ? 4.426 -41.906 -5.641 1 98.25 87 GLN A CA 1
ATOM 672 C C . GLN A 1 87 ? 4.445 -43 -6.699 1 98.25 87 GLN A C 1
ATOM 674 O O . GLN A 1 87 ? 5.086 -44.062 -6.516 1 98.25 87 GLN A O 1
ATOM 679 N N . ASN A 1 88 ? 3.777 -42.75 -7.77 1 98.19 88 ASN A N 1
ATOM 680 C CA . ASN A 1 88 ? 3.652 -43.781 -8.82 1 98.19 88 ASN A CA 1
ATOM 681 C C . ASN A 1 88 ? 4.445 -43.375 -10.062 1 98.19 88 ASN A C 1
ATOM 683 O O . ASN A 1 88 ? 4.117 -43.812 -11.172 1 98.19 88 ASN A O 1
ATOM 687 N N . GLY A 1 89 ? 5.367 -42.5 -9.914 1 97.81 89 GLY A N 1
ATOM 688 C CA . GLY A 1 89 ? 6.398 -42.25 -10.914 1 97.81 89 GLY A CA 1
ATOM 689 C C . GLY A 1 89 ? 5.984 -41.25 -11.969 1 97.81 89 GLY A C 1
ATOM 690 O O . GLY A 1 89 ? 6.582 -41.188 -13.047 1 97.81 89 GLY A O 1
ATOM 691 N N . LYS A 1 90 ? 4.93 -40.5 -11.75 1 98.62 90 LYS A N 1
ATOM 692 C CA . LYS A 1 90 ? 4.508 -39.469 -12.711 1 98.62 90 LYS A CA 1
ATOM 693 C C . LYS A 1 90 ? 5.02 -38.094 -12.32 1 98.62 90 LYS A C 1
ATOM 695 O O . LYS A 1 90 ? 5.016 -37.75 -11.141 1 98.62 90 LYS A O 1
ATOM 700 N N . ASP A 1 91 ? 5.562 -37.312 -13.266 1 98.81 91 ASP A N 1
ATOM 701 C CA . ASP A 1 91 ? 5.844 -35.906 -13.039 1 98.81 91 ASP A CA 1
ATOM 702 C C . ASP A 1 91 ? 4.555 -35.094 -12.922 1 98.81 91 ASP A C 1
ATOM 704 O O . ASP A 1 91 ? 3.512 -35.5 -13.438 1 98.81 91 ASP A O 1
ATOM 708 N N . VAL A 1 92 ? 4.633 -33.969 -12.227 1 98.94 92 VAL A N 1
ATOM 709 C CA . VAL A 1 92 ? 3.398 -33.25 -11.914 1 98.94 92 VAL A CA 1
ATOM 710 C C . VAL A 1 92 ? 3.574 -31.781 -12.227 1 98.94 92 VAL A C 1
ATOM 712 O O . VAL A 1 92 ? 4.543 -31.156 -11.789 1 98.94 92 VAL A O 1
ATOM 715 N N . PHE A 1 93 ? 2.689 -31.219 -13.023 1 98.88 93 PHE A N 1
ATOM 716 C CA . PHE A 1 93 ? 2.398 -29.781 -13.039 1 98.88 93 PHE A CA 1
ATOM 717 C C . PHE A 1 93 ? 1.214 -29.469 -12.133 1 98.88 93 PHE A C 1
ATOM 719 O O . PHE A 1 93 ? 0.133 -30.031 -12.289 1 98.88 93 PHE A O 1
ATOM 726 N N . LEU A 1 94 ? 1.47 -28.594 -11.242 1 98.56 94 LEU A N 1
ATOM 727 C CA . LEU A 1 94 ? 0.442 -28.203 -10.281 1 98.56 94 LEU A CA 1
ATOM 728 C C . LEU A 1 94 ? 0.073 -26.734 -10.453 1 98.56 94 LEU A C 1
ATOM 730 O O . LEU A 1 94 ? 0.946 -25.859 -10.43 1 98.56 94 LEU A O 1
ATOM 734 N N . GLU A 1 95 ? -1.169 -26.469 -10.648 1 98.5 95 GLU A N 1
ATOM 735 C CA . GLU A 1 95 ? -1.604 -25.078 -10.633 1 98.5 95 GLU A CA 1
ATOM 736 C C . GLU A 1 95 ? -1.355 -24.438 -9.266 1 98.5 95 GLU A C 1
ATOM 738 O O . GLU A 1 95 ? -1.329 -25.141 -8.25 1 98.5 95 GLU A O 1
ATOM 743 N N . LYS A 1 96 ? -1.191 -23.172 -9.297 1 98.5 96 LYS A N 1
ATOM 744 C CA . LYS A 1 96 ? -1.053 -22.438 -8.039 1 98.5 96 LYS A CA 1
ATOM 745 C C . LYS A 1 96 ? -2.402 -22.281 -7.348 1 98.5 96 LYS A C 1
ATOM 747 O O . LYS A 1 96 ? -3.439 -22.203 -8.016 1 98.5 96 LYS A O 1
ATOM 752 N N . PRO A 1 97 ? -2.453 -22.266 -6.098 1 98.31 97 PRO A N 1
ATOM 753 C CA . PRO A 1 97 ? -1.311 -22.531 -5.223 1 98.31 97 PRO A CA 1
ATOM 754 C C . PRO A 1 97 ? -0.96 -24.016 -5.156 1 98.31 97 PRO A C 1
ATOM 756 O O . PRO A 1 97 ? -1.79 -24.875 -5.492 1 98.31 97 PRO A O 1
ATOM 759 N N . MET A 1 98 ? 0.262 -24.344 -4.75 1 98.25 98 MET A N 1
ATOM 760 C CA . MET A 1 98 ? 0.803 -25.703 -4.746 1 98.25 98 MET A CA 1
ATOM 761 C C . MET A 1 98 ? -0.018 -26.609 -3.84 1 98.25 98 MET A C 1
ATOM 763 O O . MET A 1 98 ? -0.091 -27.828 -4.07 1 98.25 98 MET A O 1
ATOM 767 N N . GLY A 1 99 ? -0.606 -26.062 -2.895 1 98 99 GLY A N 1
ATOM 768 C CA . GLY A 1 99 ? -1.464 -26.703 -1.901 1 98 99 GLY A CA 1
ATOM 769 C C . GLY A 1 99 ? -2.25 -25.703 -1.073 1 98 99 GLY A C 1
ATOM 770 O O . GLY A 1 99 ? -2.246 -24.5 -1.367 1 98 99 GLY A O 1
ATOM 771 N N . MET A 1 100 ? -2.881 -26.219 -0.024 1 97.94 100 MET A N 1
ATOM 772 C CA . MET A 1 100 ? -3.701 -25.328 0.794 1 97.94 100 MET A CA 1
ATOM 773 C C . MET A 1 100 ? -2.887 -24.75 1.942 1 97.94 100 MET A C 1
ATOM 775 O O . MET A 1 100 ? -3.252 -23.703 2.498 1 97.94 100 MET A O 1
ATOM 779 N N . THR A 1 101 ? -1.814 -25.469 2.328 1 98.19 101 THR A N 1
ATOM 780 C CA . THR A 1 101 ? -0.995 -25.031 3.451 1 98.19 101 THR A CA 1
ATOM 781 C C . THR A 1 101 ? 0.483 -25.297 3.18 1 98.19 101 THR A C 1
ATOM 783 O O . THR A 1 101 ? 0.824 -26.094 2.309 1 98.19 101 THR A O 1
ATOM 786 N N . GLY A 1 102 ? 1.29 -24.609 3.967 1 98.5 102 GLY A N 1
ATOM 787 C CA . GLY A 1 102 ? 2.715 -24.891 3.906 1 98.5 102 GLY A CA 1
ATOM 788 C C . GLY A 1 102 ? 3.047 -26.344 4.207 1 98.5 102 GLY A C 1
ATOM 789 O O . GLY A 1 102 ? 3.955 -26.906 3.602 1 98.5 102 GLY A O 1
ATOM 790 N N . ASP A 1 103 ? 2.365 -26.953 5.078 1 98.56 103 ASP A N 1
ATOM 791 C CA . ASP A 1 103 ? 2.582 -28.344 5.422 1 98.56 103 ASP A CA 1
ATOM 792 C C . ASP A 1 103 ? 2.32 -29.25 4.219 1 98.56 103 ASP A C 1
ATOM 794 O O . ASP A 1 103 ? 3.074 -30.188 3.967 1 98.56 103 ASP A O 1
ATOM 798 N N . GLU A 1 104 ? 1.271 -29.016 3.48 1 98.75 104 GLU A N 1
ATOM 799 C CA . GLU A 1 104 ? 0.987 -29.781 2.273 1 98.75 104 GLU A CA 1
ATOM 800 C C . GLU A 1 104 ? 2.113 -29.641 1.253 1 98.75 104 GLU A C 1
ATOM 802 O O . GLU A 1 104 ? 2.482 -30.625 0.593 1 98.75 104 GLU A O 1
ATOM 807 N N . GLY A 1 105 ? 2.607 -28.406 1.123 1 98.75 105 GLY A N 1
ATOM 808 C CA . GLY A 1 105 ? 3.748 -28.203 0.245 1 98.75 105 GLY A CA 1
ATOM 809 C C . GLY A 1 105 ? 4.945 -29.062 0.617 1 98.75 105 GLY A C 1
ATOM 810 O O . GLY A 1 105 ? 5.562 -29.688 -0.251 1 98.75 105 GLY A O 1
ATOM 811 N N . ARG A 1 106 ? 5.238 -29.062 1.876 1 98.69 106 ARG A N 1
ATOM 812 C CA . ARG A 1 106 ? 6.367 -29.844 2.363 1 98.69 106 ARG A CA 1
ATOM 813 C C . ARG A 1 106 ? 6.137 -31.328 2.127 1 98.69 106 ARG A C 1
ATOM 815 O O . ARG A 1 106 ? 7.078 -32.062 1.832 1 98.69 106 ARG A O 1
ATOM 822 N N . GLN A 1 107 ? 4.91 -31.781 2.268 1 98.81 107 GLN A N 1
ATOM 823 C CA . GLN A 1 107 ? 4.582 -33.188 1.98 1 98.81 107 GLN A CA 1
ATOM 824 C C . GLN A 1 107 ? 4.82 -33.5 0.509 1 98.81 107 GLN A C 1
ATOM 826 O O . GLN A 1 107 ? 5.41 -34.531 0.186 1 98.81 107 GLN A O 1
ATOM 831 N N . ILE A 1 108 ? 4.363 -32.656 -0.352 1 98.88 108 ILE A N 1
ATOM 832 C CA . ILE A 1 108 ? 4.574 -32.844 -1.784 1 98.88 108 ILE A CA 1
ATOM 833 C C . ILE A 1 108 ? 6.074 -32.906 -2.078 1 98.88 108 ILE A C 1
ATOM 835 O O . ILE A 1 108 ? 6.531 -33.812 -2.803 1 98.88 108 ILE A O 1
ATOM 839 N N . ALA A 1 109 ? 6.793 -31.938 -1.507 1 98.62 109 ALA A N 1
ATOM 840 C CA . ALA A 1 109 ? 8.234 -31.875 -1.729 1 98.62 109 ALA A CA 1
ATOM 841 C C . ALA A 1 109 ? 8.93 -33.156 -1.269 1 98.62 109 ALA A C 1
ATOM 843 O O . ALA A 1 109 ? 9.828 -33.656 -1.945 1 98.62 109 ALA A O 1
ATOM 844 N N . GLY A 1 110 ? 8.562 -33.594 -0.103 1 98.62 110 GLY A N 1
ATOM 845 C CA . GLY A 1 110 ? 9.141 -34.844 0.412 1 98.62 110 GLY A CA 1
ATOM 846 C C . GLY A 1 110 ? 8.945 -36 -0.521 1 98.62 110 GLY A C 1
ATOM 847 O O . GLY A 1 110 ? 9.891 -36.75 -0.788 1 98.62 110 GLY A O 1
ATOM 848 N N . VAL A 1 111 ? 7.754 -36.188 -1.022 1 98.75 111 VAL A N 1
ATOM 849 C CA . VAL A 1 111 ? 7.426 -37.312 -1.896 1 98.75 111 VAL A CA 1
ATOM 850 C C . VAL A 1 111 ? 8.156 -37.156 -3.23 1 98.75 111 VAL A C 1
ATOM 852 O O . VAL A 1 111 ? 8.695 -38.125 -3.762 1 98.75 111 VAL A O 1
ATOM 855 N N . ALA A 1 112 ? 8.125 -35.969 -3.799 1 98.75 112 ALA A N 1
ATOM 856 C CA . ALA A 1 112 ? 8.805 -35.719 -5.062 1 98.75 112 ALA A CA 1
ATOM 857 C C . ALA A 1 112 ? 10.289 -36.062 -4.969 1 98.75 112 ALA A C 1
ATOM 859 O O . ALA A 1 112 ? 10.844 -36.656 -5.879 1 98.75 112 ALA A O 1
ATOM 860 N N . THR A 1 113 ? 10.883 -35.594 -3.861 1 97.62 113 THR A N 1
ATOM 861 C CA . THR A 1 113 ? 12.305 -35.844 -3.643 1 97.62 113 THR A CA 1
ATOM 862 C C . THR A 1 113 ? 12.562 -37.344 -3.498 1 97.62 113 THR A C 1
ATOM 864 O O . THR A 1 113 ? 13.5 -37.875 -4.105 1 97.62 113 THR A O 1
ATOM 867 N N . LYS A 1 114 ? 11.797 -38.031 -2.744 1 98.06 114 LYS A N 1
ATOM 868 C CA . LYS A 1 114 ? 11.945 -39.469 -2.49 1 98.06 114 LYS A CA 1
ATOM 869 C C . LYS A 1 114 ? 11.867 -40.25 -3.787 1 98.06 114 LYS A C 1
ATOM 871 O O . LYS A 1 114 ? 12.586 -41.25 -3.961 1 98.06 114 LYS A O 1
ATOM 876 N N . HIS A 1 115 ? 11.047 -39.906 -4.715 1 97.88 115 HIS A N 1
ATOM 877 C CA . HIS A 1 115 ? 10.789 -40.688 -5.918 1 97.88 115 HIS A CA 1
ATOM 878 C C . HIS A 1 115 ? 11.5 -40.094 -7.125 1 97.88 115 HIS A C 1
ATOM 880 O O . HIS A 1 115 ? 11.375 -40.594 -8.242 1 97.88 115 HIS A O 1
ATOM 886 N N . ASN A 1 116 ? 12.242 -38.938 -6.895 1 97.75 116 ASN A N 1
ATOM 887 C CA . ASN A 1 116 ? 12.992 -38.25 -7.934 1 97.75 116 ASN A CA 1
ATOM 888 C C . ASN A 1 116 ? 12.094 -37.844 -9.094 1 97.75 116 ASN A C 1
ATOM 890 O O . ASN A 1 116 ? 12.43 -38.062 -10.258 1 97.75 116 ASN A O 1
ATOM 894 N N . GLN A 1 117 ? 10.875 -37.375 -8.781 1 98.44 117 GLN A N 1
ATOM 895 C CA . GLN A 1 117 ? 9.938 -36.875 -9.781 1 98.44 117 GLN A CA 1
ATOM 896 C C . GLN A 1 117 ? 9.914 -35.375 -9.828 1 98.44 117 GLN A C 1
ATOM 898 O O . GLN A 1 117 ? 10.258 -34.719 -8.844 1 98.44 117 GLN A O 1
ATOM 903 N N . LEU A 1 118 ? 9.57 -34.812 -10.969 1 98.81 118 LEU A N 1
ATOM 904 C CA . LEU A 1 118 ? 9.539 -33.375 -11.195 1 98.81 118 LEU A CA 1
ATOM 905 C C . LEU A 1 118 ? 8.195 -32.781 -10.781 1 98.81 118 LEU A C 1
ATOM 907 O O . LEU A 1 118 ? 7.148 -33.406 -11.008 1 98.81 118 LEU A O 1
ATOM 911 N N . VAL A 1 119 ? 8.234 -31.625 -10.102 1 98.94 119 VAL A N 1
ATOM 912 C CA . VAL A 1 119 ? 7.035 -30.844 -9.805 1 98.94 119 VAL A CA 1
ATOM 913 C C . VAL A 1 119 ? 7.227 -29.406 -10.281 1 98.94 119 VAL A C 1
ATOM 915 O O . VAL A 1 119 ? 8.188 -28.75 -9.898 1 98.94 119 VAL A O 1
ATOM 918 N N . MET A 1 120 ? 6.387 -28.953 -11.172 1 98.88 120 MET A N 1
ATOM 919 C CA . MET A 1 120 ? 6.32 -27.547 -11.578 1 98.88 120 MET A CA 1
ATOM 920 C C . MET A 1 120 ? 5.051 -26.891 -11.047 1 98.88 120 MET A C 1
ATOM 922 O O . MET A 1 120 ? 3.988 -27.516 -11.016 1 98.88 120 MET A O 1
ATOM 926 N N . VAL A 1 121 ? 5.188 -25.703 -10.555 1 98.88 121 VAL A N 1
ATOM 927 C CA . VAL A 1 121 ? 4.031 -24.969 -10.047 1 98.88 121 VAL A CA 1
ATOM 928 C C . VAL A 1 121 ? 3.637 -23.875 -11.047 1 98.88 121 VAL A C 1
ATOM 930 O O . VAL A 1 121 ? 4.5 -23.203 -11.609 1 98.88 121 VAL A O 1
ATOM 933 N N . GLY A 1 122 ? 2.348 -23.672 -11.211 1 98.56 122 GLY A N 1
ATOM 934 C CA . GLY A 1 122 ? 1.788 -22.844 -12.266 1 98.56 122 GLY A CA 1
ATOM 935 C C . GLY A 1 122 ? 1.832 -21.359 -11.945 1 98.56 122 GLY A C 1
ATOM 936 O O . GLY A 1 122 ? 0.817 -20.672 -12.047 1 98.56 122 GLY A O 1
ATOM 937 N N . HIS A 1 123 ? 2.98 -20.828 -11.602 1 98.31 123 HIS A N 1
ATOM 938 C CA . HIS A 1 123 ? 3.174 -19.375 -11.492 1 98.31 123 HIS A CA 1
ATOM 939 C C . HIS A 1 123 ? 3.395 -18.75 -12.859 1 98.31 123 HIS A C 1
ATOM 941 O O . HIS A 1 123 ? 4.523 -18.391 -13.211 1 98.31 123 HIS A O 1
ATOM 947 N N . MET A 1 124 ? 2.332 -18.469 -13.547 1 97.56 124 MET A N 1
ATOM 948 C CA . MET A 1 124 ? 2.303 -18.219 -14.992 1 97.56 124 MET A CA 1
ATOM 949 C C . MET A 1 124 ? 3.002 -16.906 -15.328 1 97.56 124 MET A C 1
ATOM 951 O O . MET A 1 124 ? 3.578 -16.766 -16.406 1 97.56 124 MET A O 1
ATOM 955 N N . TRP A 1 125 ? 3.066 -15.953 -14.359 1 97.25 125 TRP A N 1
ATOM 956 C CA . TRP A 1 125 ? 3.633 -14.648 -14.672 1 97.25 125 TRP A CA 1
ATOM 957 C C . TRP A 1 125 ? 5.137 -14.742 -14.914 1 97.25 125 TRP A C 1
ATOM 959 O O . TRP A 1 125 ? 5.734 -13.852 -15.516 1 97.25 125 TRP A O 1
ATOM 969 N N . ARG A 1 126 ? 5.746 -15.805 -14.406 1 98.19 126 ARG A N 1
ATOM 970 C CA . ARG A 1 126 ? 7.18 -15.992 -14.625 1 98.19 126 ARG A CA 1
ATOM 971 C C . ARG A 1 126 ? 7.48 -16.25 -16.094 1 98.19 126 ARG A C 1
ATOM 973 O O . ARG A 1 126 ? 8.633 -16.156 -16.531 1 98.19 126 ARG A O 1
ATOM 980 N N . PHE A 1 127 ? 6.441 -16.578 -16.875 1 98 127 PHE A N 1
ATOM 981 C CA . PHE A 1 127 ? 6.609 -16.906 -18.297 1 98 127 PHE A CA 1
ATOM 982 C C . PHE A 1 127 ? 6.121 -15.758 -19.172 1 98 127 PHE A C 1
ATOM 984 O O . PHE A 1 127 ? 6.027 -15.906 -20.391 1 98 127 PHE A O 1
ATOM 991 N N . ASP A 1 128 ? 5.777 -14.672 -18.594 1 97.12 128 ASP A N 1
ATOM 992 C CA . ASP A 1 128 ? 5.328 -13.469 -19.297 1 97.12 128 ASP A CA 1
ATOM 993 C C . ASP A 1 128 ? 6.516 -12.625 -19.75 1 97.12 128 ASP A C 1
ATOM 995 O O . ASP A 1 128 ? 7.469 -12.43 -19 1 97.12 128 ASP A O 1
ATOM 999 N N . THR A 1 129 ? 6.441 -12.156 -20.984 1 97.25 129 THR A N 1
ATOM 1000 C CA . THR A 1 129 ? 7.539 -11.391 -21.578 1 97.25 129 THR A CA 1
ATOM 1001 C C . THR A 1 129 ? 7.77 -10.094 -20.812 1 97.25 129 THR A C 1
ATOM 1003 O O . THR A 1 129 ? 8.914 -9.695 -20.578 1 97.25 129 THR A O 1
ATOM 1006 N N . ASP A 1 130 ? 6.727 -9.422 -20.438 1 97.38 130 ASP A N 1
ATOM 1007 C CA . ASP A 1 130 ? 6.844 -8.172 -19.688 1 97.38 130 ASP A CA 1
ATOM 1008 C C . ASP A 1 130 ? 7.484 -8.414 -18.328 1 97.38 130 ASP A C 1
ATOM 1010 O O . ASP A 1 130 ? 8.336 -7.633 -17.891 1 97.38 130 ASP A O 1
ATOM 1014 N N . THR A 1 131 ? 7.012 -9.43 -17.656 1 98 131 THR A N 1
ATOM 1015 C CA . THR A 1 131 ? 7.559 -9.758 -16.344 1 98 131 THR A CA 1
ATOM 1016 C C . THR A 1 131 ? 9.055 -10.039 -16.422 1 98 131 THR A C 1
ATOM 1018 O O . THR A 1 131 ? 9.836 -9.555 -15.602 1 98 131 THR A O 1
ATOM 1021 N N . ARG A 1 132 ? 9.438 -10.82 -17.406 1 98.06 132 ARG A N 1
ATOM 1022 C CA . ARG A 1 132 ? 10.852 -11.133 -17.594 1 98.06 132 ARG A CA 1
ATOM 1023 C C . ARG A 1 132 ? 11.664 -9.875 -17.891 1 98.06 132 ARG A C 1
ATOM 1025 O O . ARG A 1 132 ? 12.789 -9.734 -17.406 1 98.06 132 ARG A O 1
ATOM 1032 N N . TYR A 1 133 ? 11.102 -9.023 -18.703 1 98.19 133 TYR A N 1
ATOM 1033 C CA . TYR A 1 133 ? 11.766 -7.762 -19.016 1 98.19 133 TYR A CA 1
ATOM 1034 C C . TYR A 1 133 ? 12.039 -6.969 -17.734 1 98.19 133 TYR A C 1
ATOM 1036 O O . TYR A 1 133 ? 13.141 -6.461 -17.531 1 98.19 133 TYR A O 1
ATOM 1044 N N . ILE A 1 134 ? 11.078 -6.812 -16.891 1 98.69 134 ILE A N 1
ATOM 1045 C CA . ILE A 1 134 ? 11.227 -6.055 -15.648 1 98.69 134 ILE A CA 1
ATOM 1046 C C . ILE A 1 134 ? 12.211 -6.758 -14.719 1 98.69 134 ILE A C 1
ATOM 1048 O O . ILE A 1 134 ? 13.039 -6.109 -14.07 1 98.69 134 ILE A O 1
ATOM 1052 N N . LYS A 1 135 ? 12.109 -8.07 -14.625 1 98.75 135 LYS A N 1
ATOM 1053 C CA . LYS A 1 135 ? 13.07 -8.836 -13.836 1 98.75 135 LYS A CA 1
ATOM 1054 C C . LYS A 1 135 ? 14.5 -8.539 -14.281 1 98.75 135 LYS A C 1
ATOM 1056 O O . LYS A 1 135 ? 15.375 -8.305 -13.445 1 98.75 135 LYS A O 1
ATOM 1061 N N . ASP A 1 136 ? 14.703 -8.625 -15.594 1 98.56 136 ASP A N 1
ATOM 1062 C CA . ASP A 1 136 ? 16.031 -8.367 -16.141 1 98.56 136 ASP A CA 1
ATOM 1063 C C . ASP A 1 136 ? 16.469 -6.93 -15.867 1 98.56 136 ASP A C 1
ATOM 1065 O O . ASP A 1 136 ? 17.656 -6.676 -15.609 1 98.56 136 ASP A O 1
ATOM 1069 N N . THR A 1 137 ? 15.562 -6.027 -15.961 1 98.19 137 THR A N 1
ATOM 1070 C CA . THR A 1 137 ? 15.828 -4.625 -15.664 1 98.19 137 THR A CA 1
ATOM 1071 C C . THR A 1 137 ? 16.328 -4.465 -14.227 1 98.19 137 THR A C 1
ATOM 1073 O O . THR A 1 137 ? 17.328 -3.791 -13.984 1 98.19 137 THR A O 1
ATOM 1076 N N . VAL A 1 138 ? 15.695 -5.098 -13.273 1 98.31 138 VAL A N 1
ATOM 1077 C CA . VAL A 1 138 ? 16.062 -5.043 -11.859 1 98.31 138 VAL A CA 1
ATOM 1078 C C . VAL A 1 138 ? 17.422 -5.719 -11.648 1 98.31 138 VAL A C 1
ATOM 1080 O O . VAL A 1 138 ? 18.297 -5.172 -10.977 1 98.31 138 VAL A O 1
ATOM 1083 N N . ALA A 1 139 ? 17.578 -6.832 -12.227 1 98.38 139 ALA A N 1
ATOM 1084 C CA . ALA A 1 139 ? 18.797 -7.621 -12.062 1 98.38 139 ALA A CA 1
ATOM 1085 C C . ALA A 1 139 ? 20 -6.875 -12.602 1 98.38 139 ALA A C 1
ATOM 1087 O O . ALA A 1 139 ? 21.109 -7.012 -12.078 1 98.38 139 ALA A O 1
ATOM 1088 N N . SER A 1 140 ? 19.812 -6.086 -13.664 1 98.19 140 SER A N 1
ATOM 1089 C CA . SER A 1 140 ? 20.906 -5.363 -14.305 1 98.19 140 SER A CA 1
ATOM 1090 C C . SER A 1 140 ? 21.328 -4.16 -13.469 1 98.19 140 SER A C 1
ATOM 1092 O O . SER A 1 140 ? 22.375 -3.547 -13.734 1 98.19 140 SER A O 1
ATOM 1094 N N . GLY A 1 141 ? 20.531 -3.793 -12.5 1 97.94 141 GLY A N 1
ATOM 1095 C CA . GLY A 1 141 ? 20.844 -2.637 -11.672 1 97.94 141 GLY A CA 1
ATOM 1096 C C . GLY A 1 141 ? 20.422 -1.323 -12.305 1 97.94 141 GLY A C 1
ATOM 1097 O O . GLY A 1 141 ? 20.781 -0.25 -11.82 1 97.94 141 GLY A O 1
ATOM 1098 N N . THR A 1 142 ? 19.656 -1.423 -13.391 1 97.25 142 THR A N 1
ATOM 1099 C CA . THR A 1 142 ? 19.234 -0.246 -14.148 1 97.25 142 THR A CA 1
ATOM 1100 C C . THR A 1 142 ? 18.531 0.755 -13.242 1 97.25 142 THR A C 1
ATOM 1102 O O . THR A 1 142 ? 18.781 1.959 -13.32 1 97.25 142 THR A O 1
ATOM 1105 N N . ILE A 1 143 ? 17.734 0.298 -12.328 1 98.06 143 ILE A N 1
ATOM 1106 C CA . ILE A 1 143 ? 16.969 1.227 -11.5 1 98.06 143 ILE A CA 1
ATOM 1107 C C . ILE A 1 143 ? 17.594 1.315 -10.109 1 98.06 143 ILE A C 1
ATOM 1109 O O . ILE A 1 143 ? 16.969 1.821 -9.172 1 98.06 143 ILE A O 1
ATOM 1113 N N . GLY A 1 144 ? 18.812 0.803 -9.891 1 97.94 144 GLY A N 1
ATOM 1114 C CA . GLY A 1 144 ? 19.453 0.791 -8.586 1 97.94 144 GLY A CA 1
ATOM 1115 C C . GLY A 1 144 ? 18.922 -0.288 -7.664 1 97.94 144 GLY A C 1
ATOM 1116 O O . GLY A 1 144 ? 18.281 -1.241 -8.125 1 97.94 144 GLY A O 1
ATOM 1117 N N . ARG A 1 145 ? 19.266 -0.189 -6.379 1 98 145 ARG A N 1
ATOM 1118 C CA . ARG A 1 145 ? 18.766 -1.133 -5.391 1 98 145 ARG A CA 1
ATOM 1119 C C . ARG A 1 145 ? 17.266 -0.917 -5.137 1 98 145 ARG A C 1
ATOM 1121 O O . ARG A 1 145 ? 16.844 0.194 -4.816 1 98 145 ARG A O 1
ATOM 1128 N N . VAL A 1 146 ? 16.5 -1.962 -5.305 1 98.75 146 VAL A N 1
ATOM 1129 C CA . VAL A 1 146 ? 15.07 -1.86 -5.043 1 98.75 146 VAL A CA 1
ATOM 1130 C C . VAL A 1 146 ? 14.82 -1.857 -3.539 1 98.75 146 VAL A C 1
ATOM 1132 O O . VAL A 1 146 ? 15.219 -2.785 -2.834 1 98.75 146 VAL A O 1
ATOM 1135 N N . PHE A 1 147 ? 14.125 -0.797 -3.008 1 98.44 147 PHE A N 1
ATOM 1136 C CA . PHE A 1 147 ? 13.891 -0.715 -1.572 1 98.44 147 PHE A CA 1
ATOM 1137 C C . PHE A 1 147 ? 12.422 -0.968 -1.254 1 98.44 147 PHE A C 1
ATOM 1139 O O . PHE A 1 147 ? 12.062 -1.239 -0.105 1 98.44 147 PHE A O 1
ATOM 1146 N N . LYS A 1 148 ? 11.555 -0.851 -2.199 1 98.69 148 LYS A N 1
ATOM 1147 C CA . LYS A 1 148 ? 10.109 -0.993 -2 1 98.69 148 LYS A CA 1
ATOM 1148 C C . LYS A 1 148 ? 9.43 -1.526 -3.258 1 98.69 148 LYS A C 1
ATOM 1150 O O . LYS A 1 148 ? 9.781 -1.129 -4.371 1 98.69 148 LYS A O 1
ATOM 1155 N N . THR A 1 149 ? 8.484 -2.412 -3.1 1 98.81 149 THR A N 1
ATOM 1156 C CA . THR A 1 149 ? 7.617 -2.838 -4.195 1 98.81 149 THR A CA 1
ATOM 1157 C C . THR A 1 149 ? 6.152 -2.76 -3.783 1 98.81 149 THR A C 1
ATOM 1159 O O . THR A 1 149 ? 5.828 -2.863 -2.598 1 98.81 149 THR A O 1
ATOM 1162 N N . LYS A 1 150 ? 5.32 -2.492 -4.68 1 98.38 150 LYS A N 1
ATOM 1163 C CA . LYS A 1 150 ? 3.869 -2.605 -4.555 1 98.38 150 LYS A CA 1
ATOM 1164 C C . LYS A 1 150 ? 3.305 -3.596 -5.566 1 98.38 150 LYS A C 1
ATOM 1166 O O . LYS A 1 150 ? 3.525 -3.455 -6.773 1 98.38 150 LYS A O 1
ATOM 1171 N N . GLY A 1 151 ? 2.66 -4.59 -5.129 1 98.25 151 GLY A N 1
ATOM 1172 C CA . GLY A 1 151 ? 2 -5.551 -6 1 98.25 151 GLY A CA 1
ATOM 1173 C C . GLY A 1 151 ? 0.563 -5.828 -5.598 1 98.25 151 GLY A C 1
ATOM 1174 O O . GLY A 1 151 ? 0.217 -5.758 -4.418 1 98.25 151 GLY A O 1
ATOM 1175 N N . TYR A 1 152 ? -0.279 -6.195 -6.59 1 98.19 152 TYR A N 1
ATOM 1176 C CA . TYR A 1 152 ? -1.642 -6.57 -6.23 1 98.19 152 TYR A CA 1
ATOM 1177 C C . TYR A 1 152 ? -2.223 -7.547 -7.25 1 98.19 152 TYR A C 1
ATOM 1179 O O . TYR A 1 152 ? -1.717 -7.66 -8.367 1 98.19 152 TYR A O 1
ATOM 1187 N N . GLY A 1 153 ? -3.111 -8.305 -6.871 1 98.12 153 GLY A N 1
ATOM 1188 C CA . GLY A 1 153 ? -4.113 -9.016 -7.648 1 98.12 153 GLY A CA 1
ATOM 1189 C C . GLY A 1 153 ? -5.531 -8.727 -7.199 1 98.12 153 GLY A C 1
ATOM 1190 O O . GLY A 1 153 ? -5.922 -9.078 -6.086 1 98.12 153 GLY A O 1
ATOM 1191 N N . ILE A 1 154 ? -6.297 -8.07 -8.055 1 97.38 154 ILE A N 1
ATOM 1192 C CA . ILE A 1 154 ? -7.602 -7.586 -7.625 1 97.38 154 ILE A CA 1
ATOM 1193 C C . ILE A 1 154 ? -8.594 -7.688 -8.773 1 97.38 154 ILE A C 1
ATOM 1195 O O . ILE A 1 154 ? -8.266 -7.363 -9.922 1 97.38 154 ILE A O 1
ATOM 1199 N N . HIS A 1 155 ? -9.758 -8.273 -8.508 1 95.56 155 HIS A N 1
ATOM 1200 C CA . HIS A 1 155 ? -10.906 -8.172 -9.406 1 95.56 155 HIS A CA 1
ATOM 1201 C C . HIS A 1 155 ? -11.758 -6.957 -9.078 1 95.56 155 HIS A C 1
ATOM 1203 O O . HIS A 1 155 ? -12.352 -6.883 -8 1 95.56 155 HIS A O 1
ATOM 1209 N N . GLU A 1 156 ? -11.844 -6.066 -10 1 94.62 156 GLU A N 1
ATOM 1210 C CA . GLU A 1 156 ? -12.68 -4.883 -9.812 1 94.62 156 GLU A CA 1
ATOM 1211 C C . GLU A 1 156 ? -14.133 -5.18 -10.148 1 94.62 156 GLU A C 1
ATOM 1213 O O . GLU A 1 156 ? -14.461 -5.562 -11.273 1 94.62 156 GLU A O 1
ATOM 1218 N N . ASN A 1 157 ? -15.008 -5.16 -9.211 1 93.31 157 ASN A N 1
ATOM 1219 C CA . ASN A 1 157 ? -16.469 -5.207 -9.297 1 93.31 157 ASN A CA 1
ATOM 1220 C C . ASN A 1 157 ? -16.969 -6.621 -9.586 1 93.31 157 ASN A C 1
ATOM 1222 O O . ASN A 1 157 ? -18.125 -6.809 -9.969 1 93.31 157 ASN A O 1
ATOM 1226 N N . TRP A 1 158 ? -16.109 -7.594 -9.461 1 92.56 158 TRP A N 1
ATOM 1227 C CA . TRP A 1 158 ? -16.578 -8.969 -9.609 1 92.56 158 TRP A CA 1
ATOM 1228 C C . TRP A 1 158 ? -15.75 -9.922 -8.773 1 92.56 158 TRP A C 1
ATOM 1230 O O . TRP A 1 158 ? -14.672 -9.562 -8.289 1 92.56 158 TRP A O 1
ATOM 1240 N N . GLY A 1 159 ? -16.219 -11.023 -8.555 1 93.12 159 GLY A N 1
ATOM 1241 C CA . GLY A 1 159 ? -15.547 -12.109 -7.855 1 93.12 159 GLY A CA 1
ATOM 1242 C C . GLY A 1 159 ? -16.016 -13.484 -8.305 1 93.12 159 GLY A C 1
ATOM 1243 O O . GLY A 1 159 ? -17 -13.609 -9.039 1 93.12 159 GLY A O 1
ATOM 1244 N N . PRO A 1 160 ? -15.242 -14.422 -7.875 1 94.69 160 PRO A N 1
ATOM 1245 C CA . PRO A 1 160 ? -15.57 -15.781 -8.297 1 94.69 160 PRO A CA 1
ATOM 1246 C C . PRO A 1 160 ? -16.766 -16.359 -7.535 1 94.69 160 PRO A C 1
ATOM 1248 O O . PRO A 1 160 ? -17.25 -15.742 -6.594 1 94.69 160 PRO A O 1
ATOM 1251 N N . SER A 1 161 ? -17.266 -17.406 -8.078 1 93.44 161 SER A N 1
ATOM 1252 C CA . SER A 1 161 ? -18.281 -18.219 -7.414 1 93.44 161 SER A CA 1
ATOM 1253 C C . SER A 1 161 ? -17.812 -19.672 -7.297 1 93.44 161 SER A C 1
ATOM 1255 O O . SER A 1 161 ? -16.672 -20 -7.633 1 93.44 161 SER A O 1
ATOM 1257 N N . GLY A 1 162 ? -18.656 -20.531 -6.703 1 94.44 162 GLY A N 1
ATOM 1258 C CA . GLY A 1 162 ? -18.359 -21.953 -6.633 1 94.44 162 GLY A CA 1
ATOM 1259 C C . GLY A 1 162 ? -17.344 -22.281 -5.562 1 94.44 162 GLY A C 1
ATOM 1260 O O . GLY A 1 162 ? -17.453 -21.828 -4.422 1 94.44 162 GLY A O 1
ATOM 1261 N N . TRP A 1 163 ? -16.375 -23.141 -5.941 1 95.38 163 TRP A N 1
ATOM 1262 C CA . TRP A 1 163 ? -15.477 -23.703 -4.945 1 95.38 163 TRP A CA 1
ATOM 1263 C C . TRP A 1 163 ? -14.539 -22.641 -4.395 1 95.38 163 TRP A C 1
ATOM 1265 O O . TRP A 1 163 ? -14.008 -22.781 -3.291 1 95.38 163 TRP A O 1
ATOM 1275 N N . PHE A 1 164 ? -14.375 -21.547 -5.125 1 96.75 164 PHE A N 1
ATOM 1276 C CA . PHE A 1 164 ? -13.461 -20.5 -4.719 1 96.75 164 PHE A CA 1
ATOM 1277 C C . PHE A 1 164 ? -13.906 -19.875 -3.398 1 96.75 164 PHE A C 1
ATOM 1279 O O . PHE A 1 164 ? -13.078 -19.359 -2.635 1 96.75 164 PHE A O 1
ATOM 1286 N N . THR A 1 165 ? -15.18 -19.828 -3.168 1 97.19 165 THR A N 1
ATOM 1287 C CA . THR A 1 165 ? -15.703 -19.109 -2.008 1 97.19 165 THR A CA 1
ATOM 1288 C C . THR A 1 165 ? -15.945 -20.078 -0.844 1 97.19 165 THR A C 1
ATOM 1290 O O . THR A 1 165 ? -16.594 -19.719 0.137 1 97.19 165 THR A O 1
ATOM 1293 N N . LYS A 1 166 ? -15.516 -21.312 -0.997 1 97.5 166 LYS A N 1
ATOM 1294 C CA . LYS A 1 166 ? -15.633 -22.312 0.05 1 97.5 166 LYS A CA 1
ATOM 1295 C C . LYS A 1 166 ? -14.266 -22.625 0.672 1 97.5 166 LYS A C 1
ATOM 1297 O O . LYS A 1 166 ? -13.422 -23.25 0.042 1 97.5 166 LYS A O 1
ATOM 1302 N N . LYS A 1 167 ? -14.102 -22.344 1.898 1 97.25 167 LYS A N 1
ATOM 1303 C CA . LYS A 1 167 ? -12.82 -22.469 2.588 1 97.25 167 LYS A CA 1
ATOM 1304 C C . LYS A 1 167 ? -12.328 -23.906 2.557 1 97.25 167 LYS A C 1
ATOM 1306 O O . LYS A 1 167 ? -11.125 -24.156 2.393 1 97.25 167 LYS A O 1
ATOM 1311 N N . GLU A 1 168 ? -13.156 -24.812 2.693 1 97.38 168 GLU A N 1
ATOM 1312 C CA . GLU A 1 168 ? -12.797 -26.234 2.736 1 97.38 168 GLU A CA 1
ATOM 1313 C C . GLU A 1 168 ? -12.188 -26.688 1.411 1 97.38 168 GLU A C 1
ATOM 1315 O O . GLU A 1 168 ? -11.375 -27.609 1.38 1 97.38 168 GLU A O 1
ATOM 1320 N N . LEU A 1 169 ? -12.539 -26.031 0.317 1 97.75 169 LEU A N 1
ATOM 1321 C CA . LEU A 1 169 ? -12.086 -26.438 -1.01 1 97.75 169 LEU A CA 1
ATOM 1322 C C . LEU A 1 169 ? -10.945 -25.547 -1.484 1 97.75 169 LEU A C 1
ATOM 1324 O O . LEU A 1 169 ? -10.047 -26 -2.193 1 97.75 169 LEU A O 1
ATOM 1328 N N . ALA A 1 170 ? -10.977 -24.266 -1.05 1 97.5 170 ALA A N 1
ATOM 1329 C CA . ALA A 1 170 ? -10.039 -23.281 -1.596 1 97.5 170 ALA A CA 1
ATOM 1330 C C . ALA A 1 170 ? -8.875 -23.047 -0.639 1 97.5 170 ALA A C 1
ATOM 1332 O O . ALA A 1 170 ? -7.793 -22.641 -1.062 1 97.5 170 ALA A O 1
ATOM 1333 N N . GLY A 1 171 ? -9.102 -23.266 0.646 1 97.25 171 GLY A N 1
ATOM 1334 C CA . GLY A 1 171 ? -8.094 -23 1.657 1 97.25 171 GLY A CA 1
ATOM 1335 C C . GLY A 1 171 ? -8.016 -21.531 2.033 1 97.25 171 GLY A C 1
ATOM 1336 O O . GLY A 1 171 ? -7.5 -21.188 3.1 1 97.25 171 GLY A O 1
ATOM 1337 N N . GLY A 1 172 ? -8.43 -20.656 1.23 1 97.94 172 GLY A N 1
ATOM 1338 C CA . GLY A 1 172 ? -8.461 -19.219 1.39 1 97.94 172 GLY A CA 1
ATOM 1339 C C . GLY A 1 172 ? -9.312 -18.516 0.347 1 97.94 172 GLY A C 1
ATOM 1340 O O . GLY A 1 172 ? -10.031 -19.172 -0.417 1 97.94 172 GLY A O 1
ATOM 1341 N N . GLY A 1 173 ? -9.312 -17.203 0.378 1 98.38 173 GLY A N 1
ATOM 1342 C CA . GLY A 1 173 ? -10.102 -16.422 -0.56 1 98.38 173 GLY A CA 1
ATOM 1343 C C . GLY A 1 173 ? -9.266 -15.719 -1.606 1 98.38 173 GLY A C 1
ATOM 1344 O O . GLY A 1 173 ? -8.484 -16.344 -2.314 1 98.38 173 GLY A O 1
ATOM 1345 N N . ALA A 1 174 ? -9.43 -14.391 -1.649 1 98.56 174 ALA A N 1
ATOM 1346 C CA . ALA A 1 174 ? -8.75 -13.57 -2.643 1 98.56 174 ALA A CA 1
ATOM 1347 C C . ALA A 1 174 ? -7.234 -13.695 -2.51 1 98.56 174 ALA A C 1
ATOM 1349 O O . ALA A 1 174 ? -6.512 -13.641 -3.508 1 98.56 174 ALA A O 1
ATOM 1350 N N . LEU A 1 175 ? -6.762 -13.82 -1.302 1 98.69 175 LEU A N 1
ATOM 1351 C CA . LEU A 1 175 ? -5.32 -13.961 -1.105 1 98.69 175 LEU A CA 1
ATOM 1352 C C . LEU A 1 175 ? -4.797 -15.227 -1.765 1 98.69 175 LEU A C 1
ATOM 1354 O O . LEU A 1 175 ? -3.818 -15.188 -2.514 1 98.69 175 LEU A O 1
ATOM 1358 N N . ALA A 1 176 ? -5.461 -16.328 -1.574 1 98.19 176 ALA A N 1
ATOM 1359 C CA . ALA A 1 176 ? -5.039 -17.609 -2.117 1 98.19 176 ALA A CA 1
ATOM 1360 C C . ALA A 1 176 ? -5.297 -17.688 -3.619 1 98.19 176 ALA A C 1
ATOM 1362 O O . ALA A 1 176 ? -4.715 -18.516 -4.316 1 98.19 176 ALA A O 1
ATOM 1363 N N . ASP A 1 177 ? -6.16 -16.875 -4.082 1 98.06 177 ASP A N 1
ATOM 1364 C CA . ASP A 1 177 ? -6.539 -16.891 -5.492 1 98.06 177 ASP A CA 1
ATOM 1365 C C . ASP A 1 177 ? -5.742 -15.867 -6.293 1 98.06 177 ASP A C 1
ATOM 1367 O O . ASP A 1 177 ? -5.078 -16.219 -7.273 1 98.06 177 ASP A O 1
ATOM 1371 N N . MET A 1 178 ? -5.766 -14.648 -5.82 1 97.88 178 MET A N 1
ATOM 1372 C CA . MET A 1 178 ? -5.191 -13.531 -6.566 1 97.88 178 MET A CA 1
ATOM 1373 C C . MET A 1 178 ? -3.887 -13.062 -5.926 1 97.88 178 MET A C 1
ATOM 1375 O O . MET A 1 178 ? -2.926 -12.742 -6.629 1 97.88 178 MET A O 1
ATOM 1379 N N . GLY A 1 179 ? -3.9 -13.008 -4.605 1 98.44 179 GLY A N 1
ATOM 1380 C CA . GLY A 1 179 ? -2.727 -12.539 -3.887 1 98.44 179 GLY A CA 1
ATOM 1381 C C . GLY A 1 179 ? -1.481 -13.359 -4.18 1 98.44 179 GLY A C 1
ATOM 1382 O O . GLY A 1 179 ? -0.373 -12.82 -4.211 1 98.44 179 GLY A O 1
ATOM 1383 N N . VAL A 1 180 ? -1.604 -14.602 -4.367 1 98.69 180 VAL A N 1
ATOM 1384 C CA . VAL A 1 180 ? -0.474 -15.5 -4.602 1 98.69 180 VAL A CA 1
ATOM 1385 C C . VAL A 1 180 ? 0.247 -15.094 -5.887 1 98.69 180 VAL A C 1
ATOM 1387 O O . VAL A 1 180 ? 1.471 -15.211 -5.984 1 98.69 180 VAL A O 1
ATOM 1390 N N . HIS A 1 181 ? -0.499 -14.633 -6.93 1 98.25 181 HIS A N 1
ATOM 1391 C CA . HIS A 1 181 ? 0.123 -14.148 -8.156 1 98.25 181 HIS A CA 1
ATOM 1392 C C . HIS A 1 181 ? 1.033 -12.953 -7.879 1 98.25 181 HIS A C 1
ATOM 1394 O O . HIS A 1 181 ? 2.15 -12.891 -8.398 1 98.25 181 HIS A O 1
ATOM 1400 N N . ALA A 1 182 ? 0.547 -12.031 -7.082 1 98.44 182 ALA A N 1
ATOM 1401 C CA . ALA A 1 182 ? 1.308 -10.828 -6.754 1 98.44 182 ALA A CA 1
ATOM 1402 C C . ALA A 1 182 ? 2.545 -11.172 -5.93 1 98.44 182 ALA A C 1
ATOM 1404 O O . ALA A 1 182 ? 3.635 -10.656 -6.191 1 98.44 182 ALA A O 1
ATOM 1405 N N . ILE A 1 183 ? 2.355 -12.031 -4.93 1 98.88 183 ILE A N 1
ATOM 1406 C CA . ILE A 1 183 ? 3.455 -12.453 -4.062 1 98.88 183 ILE A CA 1
ATOM 1407 C C . ILE A 1 183 ? 4.57 -13.062 -4.906 1 98.88 183 ILE A C 1
ATOM 1409 O O . ILE A 1 183 ? 5.734 -12.672 -4.781 1 98.88 183 ILE A O 1
ATOM 1413 N N . ASP A 1 184 ? 4.23 -13.969 -5.785 1 98.88 184 ASP A N 1
ATOM 1414 C CA . ASP A 1 184 ? 5.246 -14.656 -6.574 1 98.88 184 ASP A CA 1
ATOM 1415 C C . ASP A 1 184 ? 5.891 -13.711 -7.586 1 98.88 184 ASP A C 1
ATOM 1417 O O . ASP A 1 184 ? 7.098 -13.766 -7.812 1 98.88 184 ASP A O 1
ATOM 1421 N N . ALA A 1 185 ? 5.094 -12.883 -8.242 1 98.62 185 ALA A N 1
ATOM 1422 C CA . ALA A 1 185 ? 5.633 -11.945 -9.227 1 98.62 185 ALA A CA 1
ATOM 1423 C C . ALA A 1 185 ? 6.668 -11.023 -8.594 1 98.62 185 ALA A C 1
ATOM 1425 O O . ALA A 1 185 ? 7.762 -10.844 -9.141 1 98.62 185 ALA A O 1
ATOM 1426 N N . VAL A 1 186 ? 6.348 -10.492 -7.465 1 98.81 186 VAL A N 1
ATOM 1427 C CA . VAL A 1 186 ? 7.262 -9.602 -6.754 1 98.81 186 VAL A CA 1
ATOM 1428 C C . VAL A 1 186 ? 8.539 -10.359 -6.387 1 98.81 186 VAL A C 1
ATOM 1430 O O . VAL A 1 186 ? 9.648 -9.867 -6.621 1 98.81 186 VAL A O 1
ATOM 1433 N N . ARG A 1 187 ? 8.336 -11.508 -5.812 1 98.81 187 ARG A N 1
ATOM 1434 C CA . ARG A 1 187 ? 9.484 -12.305 -5.398 1 98.81 187 ARG A CA 1
ATOM 1435 C C . ARG A 1 187 ? 10.383 -12.633 -6.59 1 98.81 187 ARG A C 1
ATOM 1437 O O . ARG A 1 187 ? 11.602 -12.5 -6.508 1 98.81 187 ARG A O 1
ATOM 1444 N N . TYR A 1 188 ? 9.781 -13.039 -7.703 1 98.88 188 TYR A N 1
ATOM 1445 C CA . TYR A 1 188 ? 10.5 -13.383 -8.922 1 98.88 188 TYR A CA 1
ATOM 1446 C C . TYR A 1 188 ? 11.305 -12.195 -9.438 1 98.88 188 TYR A C 1
ATOM 1448 O O . TYR A 1 188 ? 12.492 -12.312 -9.727 1 98.88 188 TYR A O 1
ATOM 1456 N N . ILE A 1 189 ? 10.664 -11.039 -9.5 1 98.88 189 ILE A N 1
ATOM 1457 C CA . ILE A 1 189 ? 11.281 -9.836 -10.047 1 98.88 189 ILE A CA 1
ATOM 1458 C C . ILE A 1 189 ? 12.438 -9.391 -9.148 1 98.88 189 ILE A C 1
ATOM 1460 O O . ILE A 1 189 ? 13.453 -8.906 -9.641 1 98.88 189 ILE A O 1
ATOM 1464 N N . LEU A 1 190 ? 12.328 -9.672 -7.848 1 98.69 190 LEU A N 1
ATOM 1465 C CA . LEU A 1 190 ? 13.352 -9.266 -6.887 1 98.69 190 LEU A CA 1
ATOM 1466 C C . LEU A 1 190 ? 14.5 -10.273 -6.859 1 98.69 190 LEU A C 1
ATOM 1468 O O . LEU A 1 190 ? 15.469 -10.094 -6.121 1 98.69 190 LEU A O 1
ATOM 1472 N N . GLY A 1 191 ? 14.406 -11.328 -7.555 1 98.38 191 GLY A N 1
ATOM 1473 C CA . GLY A 1 191 ? 15.461 -12.328 -7.602 1 98.38 191 GLY A CA 1
ATOM 1474 C C . GLY A 1 191 ? 15.266 -13.453 -6.609 1 98.38 191 GLY A C 1
ATOM 1475 O O . GLY A 1 191 ? 16.234 -13.992 -6.074 1 98.38 191 GLY A O 1
ATOM 1476 N N . ASP A 1 192 ? 13.992 -13.711 -6.246 1 98.56 192 ASP A N 1
ATOM 1477 C CA . ASP A 1 192 ? 13.547 -14.836 -5.43 1 98.56 192 ASP A CA 1
ATOM 1478 C C . ASP A 1 192 ? 14.148 -14.781 -4.031 1 98.56 192 ASP A C 1
ATOM 1480 O O . ASP A 1 192 ? 14.703 -15.773 -3.545 1 98.56 192 ASP A O 1
ATOM 1484 N N . PRO A 1 193 ? 14.094 -13.648 -3.359 1 98.56 193 PRO A N 1
ATOM 1485 C CA . PRO A 1 193 ? 14.562 -13.578 -1.972 1 98.56 193 PRO A CA 1
ATOM 1486 C C . PRO A 1 193 ? 13.695 -14.406 -1.02 1 98.56 193 PRO A C 1
ATOM 1488 O O . PRO A 1 193 ? 12.609 -14.852 -1.396 1 98.56 193 PRO A O 1
ATOM 1491 N N . LYS A 1 194 ? 14.195 -14.625 0.178 1 98.5 194 LYS A N 1
ATOM 1492 C CA . LYS A 1 194 ? 13.422 -15.297 1.225 1 98.5 194 LYS A CA 1
ATOM 1493 C C . LYS A 1 194 ? 12.625 -14.289 2.047 1 98.5 194 LYS A C 1
ATOM 1495 O O . LYS A 1 194 ? 13.117 -13.195 2.344 1 98.5 194 LYS A O 1
ATOM 1500 N N . PRO A 1 195 ? 11.398 -14.648 2.334 1 98.56 195 PRO A N 1
ATOM 1501 C CA . PRO A 1 195 ? 10.648 -13.781 3.242 1 98.56 195 PRO A CA 1
ATOM 1502 C C . PRO A 1 195 ? 11.148 -13.859 4.684 1 98.56 195 PRO A C 1
ATOM 1504 O O . PRO A 1 195 ? 11.383 -14.953 5.203 1 98.56 195 PRO A O 1
ATOM 1507 N N . VAL A 1 196 ? 11.312 -12.742 5.359 1 98.5 196 VAL A N 1
ATOM 1508 C CA . VAL A 1 196 ? 11.797 -12.68 6.734 1 98.5 196 VAL A CA 1
ATOM 1509 C C . VAL A 1 196 ? 10.617 -12.516 7.695 1 98.5 196 VAL A C 1
ATOM 1511 O O . VAL A 1 196 ? 10.547 -13.195 8.719 1 98.5 196 VAL A O 1
ATOM 1514 N N . LYS A 1 197 ? 9.688 -11.594 7.441 1 97.94 197 LYS A N 1
ATOM 1515 C CA . LYS A 1 197 ? 8.5 -11.398 8.258 1 97.94 197 LYS A CA 1
ATOM 1516 C C . LYS A 1 197 ? 7.316 -10.945 7.402 1 97.94 197 LYS A C 1
ATOM 1518 O O . LYS A 1 197 ? 7.504 -10.383 6.324 1 97.94 197 LYS A O 1
ATOM 1523 N N . VAL A 1 198 ? 6.148 -11.242 7.887 1 98.88 198 VAL A N 1
ATOM 1524 C CA . VAL A 1 198 ? 4.895 -10.898 7.23 1 98.88 198 VAL A CA 1
ATOM 1525 C C . VAL A 1 198 ? 3.934 -10.273 8.242 1 98.88 198 VAL A C 1
ATOM 1527 O O . VAL A 1 198 ? 3.77 -10.789 9.352 1 98.88 198 VAL A O 1
ATOM 1530 N N . TYR A 1 199 ? 3.414 -9.148 7.957 1 98.94 199 TYR A N 1
ATOM 1531 C CA . TYR A 1 199 ? 2.258 -8.57 8.633 1 98.94 199 TYR A CA 1
ATOM 1532 C C . TYR A 1 199 ? 1.078 -8.438 7.676 1 98.94 199 TYR A C 1
ATOM 1534 O O . TYR A 1 199 ? 1.245 -8.031 6.523 1 98.94 199 TYR A O 1
ATOM 1542 N N . ALA A 1 200 ? -0.096 -8.812 8.172 1 98.94 200 ALA A N 1
ATOM 1543 C CA . ALA A 1 200 ? -1.214 -8.82 7.234 1 98.94 200 ALA A CA 1
ATOM 1544 C C . ALA A 1 200 ? -2.518 -8.445 7.93 1 98.94 200 ALA A C 1
ATOM 1546 O O . ALA A 1 200 ? -2.689 -8.703 9.125 1 98.94 200 ALA A O 1
ATOM 1547 N N . ARG A 1 201 ? -3.361 -7.805 7.23 1 98.81 201 ARG A N 1
ATOM 1548 C CA . ARG A 1 201 ? -4.766 -7.574 7.555 1 98.81 201 ARG A CA 1
ATOM 1549 C C . ARG A 1 201 ? -5.676 -8.125 6.461 1 98.81 201 ARG A C 1
ATOM 1551 O O . ARG A 1 201 ? -5.562 -7.73 5.297 1 98.81 201 ARG A O 1
ATOM 1558 N N . ILE A 1 202 ? -6.504 -9.031 6.824 1 98.75 202 ILE A N 1
ATOM 1559 C CA . ILE A 1 202 ? -7.332 -9.781 5.879 1 98.75 202 ILE A CA 1
ATOM 1560 C C . ILE A 1 202 ? -8.781 -9.789 6.359 1 98.75 202 ILE A C 1
ATOM 1562 O O . ILE A 1 202 ? -9.047 -9.953 7.555 1 98.75 202 ILE A O 1
ATOM 1566 N N . SER A 1 203 ? -9.766 -9.547 5.426 1 98.19 203 SER A N 1
ATOM 1567 C CA . SER A 1 203 ? -11.156 -9.477 5.836 1 98.19 203 SER A CA 1
ATOM 1568 C C . SER A 1 203 ? -12.094 -9.914 4.711 1 98.19 203 SER A C 1
ATOM 1570 O O . SER A 1 203 ? -11.641 -10.234 3.611 1 98.19 203 SER A O 1
ATOM 1572 N N . THR A 1 204 ? -13.344 -10.102 4.98 1 98.25 204 THR A N 1
ATOM 1573 C CA . THR A 1 204 ? -14.445 -10.328 4.051 1 98.25 204 THR A CA 1
ATOM 1574 C C . THR A 1 204 ? -15.445 -9.172 4.102 1 98.25 204 THR A C 1
ATOM 1576 O O . THR A 1 204 ? -16.078 -8.938 5.129 1 98.25 204 THR A O 1
ATOM 1579 N N . GLU A 1 205 ? -15.633 -8.508 2.91 1 97.75 205 GLU A N 1
ATOM 1580 C CA . GLU A 1 205 ? -16.344 -7.234 2.945 1 97.75 205 GLU A CA 1
ATOM 1581 C C . GLU A 1 205 ? -17.578 -7.27 2.039 1 97.75 205 GLU A C 1
ATOM 1583 O O . GLU A 1 205 ? -18.469 -6.434 2.164 1 97.75 205 GLU A O 1
ATOM 1588 N N . PHE A 1 206 ? -17.719 -8.141 1.089 1 95.56 206 PHE A N 1
ATOM 1589 C CA . PHE A 1 206 ? -18.703 -8.016 0.019 1 95.56 206 PHE A CA 1
ATOM 1590 C C . PHE A 1 206 ? -19.625 -9.227 -0.014 1 95.56 206 PHE A C 1
ATOM 1592 O O . PHE A 1 206 ? -20.672 -9.203 -0.683 1 95.56 206 PHE A O 1
ATOM 1599 N N . GLY A 1 207 ? -19.312 -10.305 0.609 1 89.19 207 GLY A N 1
ATOM 1600 C CA . GLY A 1 207 ? -20.172 -11.469 0.511 1 89.19 207 GLY A CA 1
ATOM 1601 C C . GLY A 1 207 ? -20.281 -12.234 1.816 1 89.19 207 GLY A C 1
ATOM 1602 O O . GLY A 1 207 ? -19.641 -11.883 2.809 1 89.19 207 GLY A O 1
ATOM 1603 N N . ASP A 1 208 ? -21.234 -13.102 1.713 1 92.06 208 ASP A N 1
ATOM 1604 C CA . ASP A 1 208 ? -21.453 -13.992 2.85 1 92.06 208 ASP A CA 1
ATOM 1605 C C . ASP A 1 208 ? -20.797 -15.344 2.617 1 92.06 208 ASP A C 1
ATOM 1607 O O . ASP A 1 208 ? -21.484 -16.328 2.326 1 92.06 208 ASP A O 1
ATOM 1611 N N . TYR A 1 209 ? -19.625 -15.406 2.617 1 93.62 209 TYR A N 1
ATOM 1612 C CA . TYR A 1 209 ? -18.812 -16.625 2.473 1 93.62 209 TYR A CA 1
ATOM 1613 C C . TYR A 1 209 ? -17.719 -16.672 3.523 1 93.62 209 TYR A C 1
ATOM 1615 O O . TYR A 1 209 ? -17.516 -15.711 4.266 1 93.62 209 TYR A O 1
ATOM 1623 N N . ASP A 1 210 ? -17 -17.766 3.643 1 96.25 210 ASP A N 1
ATOM 1624 C CA . ASP A 1 210 ? -16.109 -18 4.77 1 96.25 210 ASP A CA 1
ATOM 1625 C C . ASP A 1 210 ? -14.648 -17.812 4.352 1 96.25 210 ASP A C 1
ATOM 1627 O O . ASP A 1 210 ? -13.742 -18.359 4.992 1 96.25 210 ASP A O 1
ATOM 1631 N N . VAL A 1 211 ? -14.43 -17.141 3.201 1 98.06 211 VAL A N 1
ATOM 1632 C CA . VAL A 1 211 ? -13.078 -16.828 2.748 1 98.06 211 VAL A CA 1
ATOM 1633 C C . VAL A 1 211 ? -12.922 -15.32 2.619 1 98.06 211 VAL A C 1
ATOM 1635 O O . VAL A 1 211 ? -13.891 -14.57 2.73 1 98.06 211 VAL A O 1
ATOM 1638 N N . ASP A 1 212 ? -11.703 -14.945 2.514 1 98.56 212 ASP A N 1
ATOM 1639 C CA . ASP A 1 212 ? -11.414 -13.516 2.467 1 98.56 212 ASP A CA 1
ATOM 1640 C C . ASP A 1 212 ? -11.656 -12.953 1.067 1 98.56 212 ASP A C 1
ATOM 1642 O O . ASP A 1 212 ? -11.523 -13.672 0.072 1 98.56 212 ASP A O 1
ATOM 1646 N N . ASP A 1 213 ? -12.008 -11.656 0.965 1 98.69 213 ASP A N 1
ATOM 1647 C CA . ASP A 1 213 ? -12.094 -10.961 -0.317 1 98.69 213 ASP A CA 1
ATOM 1648 C C . ASP A 1 213 ? -11.273 -9.672 -0.301 1 98.69 213 ASP A C 1
ATOM 1650 O O . ASP A 1 213 ? -11.266 -8.922 -1.283 1 98.69 213 ASP A O 1
ATOM 1654 N N . THR A 1 214 ? -10.594 -9.43 0.783 1 98.62 214 THR A N 1
ATOM 1655 C CA . THR A 1 214 ? -9.711 -8.281 0.919 1 98.62 214 THR A CA 1
ATOM 1656 C C . THR A 1 214 ? -8.477 -8.641 1.74 1 98.62 214 THR A C 1
ATOM 1658 O O . THR A 1 214 ? -8.586 -9.227 2.818 1 98.62 214 THR A O 1
ATOM 1661 N N . GLY A 1 215 ? -7.281 -8.289 1.217 1 98.69 215 GLY A N 1
ATOM 1662 C CA . GLY A 1 215 ? -6.051 -8.523 1.957 1 98.69 215 GLY A CA 1
ATOM 1663 C C . GLY A 1 215 ? -4.996 -7.461 1.704 1 98.69 215 GLY A C 1
ATOM 1664 O O . GLY A 1 215 ? -4.84 -6.988 0.576 1 98.69 215 GLY A O 1
ATOM 1665 N N . ILE A 1 216 ? -4.289 -7.055 2.779 1 98.69 216 ILE A N 1
ATOM 1666 C CA . ILE A 1 216 ? -3.1 -6.207 2.762 1 98.69 216 ILE A CA 1
ATOM 1667 C C . ILE A 1 216 ? -1.948 -6.926 3.465 1 98.69 216 ILE A C 1
ATOM 1669 O O . ILE A 1 216 ? -2.096 -7.387 4.598 1 98.69 216 ILE A O 1
ATOM 1673 N N . LEU A 1 217 ? -0.863 -7.008 2.77 1 98.75 217 LEU A N 1
ATOM 1674 C CA . LEU A 1 217 ? 0.328 -7.609 3.357 1 98.75 217 LEU A CA 1
ATOM 1675 C C . LEU A 1 217 ? 1.524 -6.672 3.246 1 98.75 217 LEU A C 1
ATOM 1677 O O . LEU A 1 217 ? 1.705 -6.008 2.223 1 98.75 217 LEU A O 1
ATOM 1681 N N . VAL A 1 218 ? 2.303 -6.656 4.266 1 98.94 218 VAL A N 1
ATOM 1682 C CA . VAL A 1 218 ? 3.668 -6.145 4.191 1 98.94 218 VAL A CA 1
ATOM 1683 C C . VAL A 1 218 ? 4.656 -7.293 4.371 1 98.94 218 VAL A C 1
ATOM 1685 O O . VAL A 1 218 ? 4.598 -8.023 5.367 1 98.94 218 VAL A O 1
ATOM 1688 N N . ILE A 1 219 ? 5.449 -7.465 3.402 1 98.94 219 ILE A N 1
ATOM 1689 C CA . ILE A 1 219 ? 6.465 -8.516 3.447 1 98.94 219 ILE A CA 1
ATOM 1690 C C . ILE A 1 219 ? 7.855 -7.883 3.512 1 98.94 219 ILE A C 1
ATOM 1692 O O . ILE A 1 219 ? 8.18 -7 2.715 1 98.94 219 ILE A O 1
ATOM 1696 N N . THR A 1 220 ? 8.641 -8.297 4.461 1 98.81 220 THR A N 1
ATOM 1697 C CA . THR A 1 220 ? 10.062 -7.973 4.504 1 98.81 220 THR A CA 1
ATOM 1698 C C . THR A 1 220 ? 10.891 -9.109 3.918 1 98.81 220 THR A C 1
ATOM 1700 O O . THR A 1 220 ? 10.75 -10.266 4.332 1 98.81 220 THR A O 1
ATOM 1703 N N . TRP A 1 221 ? 11.688 -8.773 2.953 1 98.75 221 TRP A N 1
ATOM 1704 C CA . TRP A 1 221 ? 12.523 -9.766 2.293 1 98.75 221 TRP A CA 1
ATOM 1705 C C . TRP A 1 221 ? 13.945 -9.742 2.852 1 98.75 221 TRP A C 1
ATOM 1707 O O . TRP A 1 221 ? 14.375 -8.727 3.406 1 98.75 221 TRP A O 1
ATOM 1717 N N . ASP A 1 222 ? 14.695 -10.789 2.645 1 98.5 222 ASP A N 1
ATOM 1718 C CA . ASP A 1 222 ? 16.031 -10.883 3.217 1 98.5 222 ASP A CA 1
ATOM 1719 C C . ASP A 1 222 ? 17.031 -10.047 2.418 1 98.5 222 ASP A C 1
ATOM 1721 O O . ASP A 1 222 ? 18.188 -9.891 2.824 1 98.5 222 ASP A O 1
ATOM 1725 N N . ASN A 1 223 ? 16.656 -9.57 1.295 1 97.44 223 ASN A N 1
ATOM 1726 C CA . ASN A 1 223 ? 17.547 -8.68 0.545 1 97.44 223 ASN A CA 1
ATOM 1727 C C . ASN A 1 223 ? 17.344 -7.223 0.935 1 97.44 223 ASN A C 1
ATOM 1729 O O . ASN A 1 223 ? 17.906 -6.32 0.313 1 97.44 223 ASN A O 1
ATOM 1733 N N . GLY A 1 224 ? 16.438 -6.949 1.85 1 96.06 224 GLY A N 1
ATOM 1734 C CA . GLY A 1 224 ? 16.266 -5.609 2.391 1 96.06 224 GLY A CA 1
ATOM 1735 C C . GLY A 1 224 ? 15.07 -4.883 1.817 1 96.06 224 GLY A C 1
ATOM 1736 O O . GLY A 1 224 ? 14.672 -3.836 2.332 1 96.06 224 GLY A O 1
ATOM 1737 N N . ALA A 1 225 ? 14.43 -5.352 0.789 1 98.25 225 ALA A N 1
ATOM 1738 C CA . ALA A 1 225 ? 13.266 -4.719 0.184 1 98.25 225 ALA A CA 1
ATOM 1739 C C . ALA A 1 225 ? 12.008 -4.965 1.021 1 98.25 225 ALA A C 1
ATOM 1741 O O . ALA A 1 225 ? 11.914 -5.973 1.721 1 98.25 225 ALA A O 1
ATOM 1742 N N . GLU A 1 226 ? 11.133 -4.016 1.015 1 98.62 226 GLU A N 1
ATOM 1743 C CA . GLU A 1 226 ? 9.805 -4.125 1.602 1 98.62 226 GLU A CA 1
ATOM 1744 C C . GLU A 1 226 ? 8.727 -4.18 0.521 1 98.62 226 GLU A C 1
ATOM 1746 O O . GLU A 1 226 ? 8.773 -3.416 -0.447 1 98.62 226 GLU A O 1
ATOM 1751 N N . SER A 1 227 ? 7.777 -5.09 0.676 1 98.88 227 SER A N 1
ATOM 1752 C CA . SER A 1 227 ? 6.707 -5.184 -0.311 1 98.88 227 SER A CA 1
ATOM 1753 C C . SER A 1 227 ? 5.344 -4.945 0.329 1 98.88 227 SER A C 1
ATOM 1755 O O . SER A 1 227 ? 5.059 -5.473 1.407 1 98.88 227 SER A O 1
ATOM 1757 N N . ILE A 1 228 ? 4.57 -4.125 -0.307 1 98.75 228 ILE A N 1
ATOM 1758 C CA . ILE A 1 228 ? 3.137 -4.062 -0.048 1 98.75 228 ILE A CA 1
ATOM 1759 C C . ILE A 1 228 ? 2.391 -4.926 -1.062 1 98.75 228 ILE A C 1
ATOM 1761 O O . ILE A 1 228 ? 2.531 -4.734 -2.271 1 98.75 228 ILE A O 1
ATOM 1765 N N . ILE A 1 229 ? 1.614 -5.84 -0.574 1 98.88 229 ILE A N 1
ATOM 1766 C CA . ILE A 1 229 ? 0.829 -6.715 -1.437 1 98.88 229 ILE A CA 1
ATOM 1767 C C . ILE A 1 229 ? -0.656 -6.559 -1.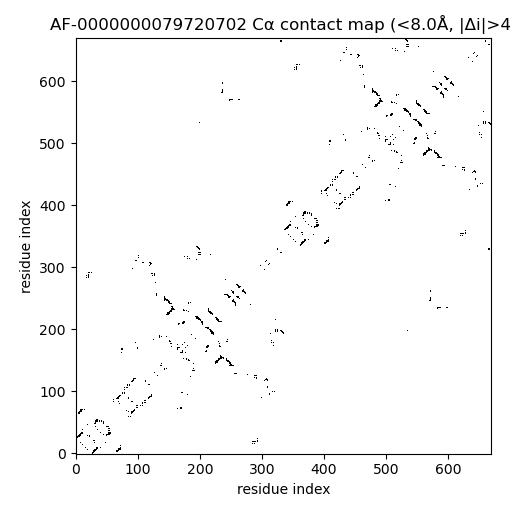116 1 98.88 229 ILE A C 1
ATOM 1769 O O . ILE A 1 229 ? -1.049 -6.566 0.053 1 98.88 229 ILE A O 1
ATOM 1773 N N . GLU A 1 230 ? -1.443 -6.43 -2.156 1 98.69 230 GLU A N 1
ATOM 1774 C CA . GLU A 1 230 ? -2.889 -6.359 -1.967 1 98.69 230 GLU A CA 1
ATOM 1775 C C . GLU A 1 230 ? -3.605 -7.434 -2.775 1 98.69 230 GLU A C 1
ATOM 1777 O O . GLU A 1 230 ? -3.201 -7.75 -3.898 1 98.69 230 GLU A O 1
ATOM 1782 N N . SER A 1 231 ? -4.582 -7.996 -2.213 1 98.69 231 SER A N 1
ATOM 1783 C CA . SER A 1 231 ? -5.484 -8.93 -2.875 1 98.69 231 SER A CA 1
ATOM 1784 C C . SER A 1 231 ? -6.941 -8.523 -2.686 1 98.69 231 SER A C 1
ATOM 1786 O O . SER A 1 231 ? -7.293 -7.902 -1.679 1 98.69 231 SER A O 1
ATOM 1788 N N . GLY A 1 232 ? -7.758 -8.875 -3.719 1 98.12 232 GLY A N 1
ATOM 1789 C CA . GLY A 1 232 ? -9.148 -8.469 -3.547 1 98.12 232 GLY A CA 1
ATOM 1790 C C . GLY A 1 232 ? -10.07 -9.039 -4.609 1 98.12 232 GLY A C 1
ATOM 1791 O O . GLY A 1 232 ? -9.656 -9.234 -5.754 1 98.12 232 GLY A O 1
ATOM 1792 N N . TRP A 1 233 ? -11.312 -9.344 -4.172 1 97.44 233 TRP A N 1
ATOM 1793 C CA . TRP A 1 233 ? -12.469 -9.57 -5.031 1 97.44 233 TRP A CA 1
ATOM 1794 C C . TRP A 1 233 ? -13.508 -8.477 -4.836 1 97.44 233 TRP A C 1
ATOM 1796 O O . TRP A 1 233 ? -13.68 -7.957 -3.73 1 97.44 233 TRP A O 1
ATOM 1806 N N . TRP A 1 234 ? -14.195 -8.07 -5.895 1 94.94 234 TRP A N 1
ATOM 1807 C CA . TRP A 1 234 ? -15.336 -7.168 -5.875 1 94.94 234 TRP A CA 1
ATOM 1808 C C . TRP A 1 234 ? -14.914 -5.77 -5.434 1 94.94 234 TRP A C 1
ATOM 1810 O O . TRP A 1 234 ? -15.758 -4.941 -5.082 1 94.94 234 TRP A O 1
ATOM 1820 N N . HIS A 1 235 ? -13.555 -5.52 -5.363 1 96.62 235 HIS A N 1
ATOM 1821 C CA . HIS A 1 235 ? -13.109 -4.184 -4.992 1 96.62 235 HIS A CA 1
ATOM 1822 C C . HIS A 1 235 ? -13.664 -3.133 -5.949 1 96.62 235 HIS A C 1
ATOM 1824 O O . HIS A 1 235 ? -13.828 -3.396 -7.141 1 96.62 235 HIS A O 1
ATOM 1830 N N . PRO A 1 236 ? -13.914 -2 -5.434 1 96.19 236 PRO A N 1
ATOM 1831 C CA . PRO A 1 236 ? -14.508 -0.959 -6.277 1 96.19 236 PRO A CA 1
ATOM 1832 C C . PRO A 1 236 ? -13.5 -0.343 -7.246 1 96.19 236 PRO A C 1
ATOM 1834 O O . PRO A 1 236 ? -13.883 0.39 -8.164 1 96.19 236 PRO A O 1
ATOM 1837 N N . HIS A 1 237 ? -12.25 -0.646 -6.992 1 95.19 237 HIS A N 1
ATOM 1838 C CA . HIS A 1 237 ? -11.203 -0.065 -7.82 1 95.19 237 HIS A CA 1
ATOM 1839 C C . HIS A 1 237 ? -9.938 -0.924 -7.793 1 95.19 237 HIS A C 1
ATOM 1841 O O . HIS A 1 237 ? -9.656 -1.589 -6.797 1 95.19 237 HIS A O 1
ATOM 1847 N N . MET A 1 238 ? -9.227 -0.93 -8.844 1 91.56 238 MET A N 1
ATOM 1848 C CA . MET A 1 238 ? -7.844 -1.396 -8.922 1 91.56 238 MET A CA 1
ATOM 1849 C C . MET A 1 238 ? -6.98 -0.42 -9.711 1 91.56 238 MET A C 1
ATOM 1851 O O . MET A 1 238 ? -7.477 0.277 -10.594 1 91.56 238 MET A O 1
ATOM 1855 N N . ASP A 1 239 ? -5.711 -0.24 -9.445 1 85.56 239 ASP A N 1
ATOM 1856 C CA . ASP A 1 239 ? -4.82 0.79 -9.969 1 85.56 239 ASP A CA 1
ATOM 1857 C C . ASP A 1 239 ? -4.391 0.465 -11.398 1 85.56 239 ASP A C 1
ATOM 1859 O O . ASP A 1 239 ? -3.918 1.342 -12.125 1 85.56 239 ASP A O 1
ATOM 1863 N N . GLY A 1 240 ? -4.594 -0.599 -11.883 1 81.56 240 GLY A N 1
ATOM 1864 C CA . GLY A 1 240 ? -4.238 -1.091 -13.203 1 81.56 240 GLY A CA 1
ATOM 1865 C C . GLY A 1 240 ? -5.059 -2.291 -13.633 1 81.56 240 GLY A C 1
ATOM 1866 O O . GLY A 1 240 ? -6.254 -2.365 -13.352 1 81.56 240 GLY A O 1
ATOM 1867 N N . PRO A 1 241 ? -4.41 -2.986 -14.453 1 90.81 241 PRO A N 1
ATOM 1868 C CA . PRO A 1 241 ? -5.121 -4.223 -14.789 1 90.81 241 PRO A CA 1
ATOM 1869 C C . PRO A 1 241 ? -5.328 -5.133 -13.578 1 90.81 241 PRO A C 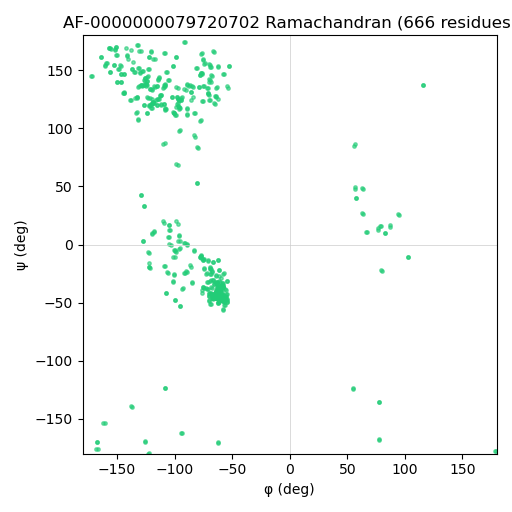1
ATOM 1871 O O . PRO A 1 241 ? -5.09 -4.719 -12.438 1 90.81 241 PRO A O 1
ATOM 1874 N N . GLU A 1 242 ? -5.773 -6.309 -13.734 1 92.94 242 GLU A N 1
ATOM 1875 C CA . GLU A 1 242 ? -6.125 -7.223 -12.648 1 92.94 242 GLU A CA 1
ATOM 1876 C C . GLU A 1 242 ? -4.91 -7.555 -11.789 1 92.94 242 GLU A C 1
ATOM 1878 O O . GLU A 1 242 ? -5.055 -8.055 -10.672 1 92.94 242 GLU A O 1
ATOM 1883 N N . ALA A 1 243 ? -3.762 -7.219 -12.273 1 94.75 243 ALA A N 1
ATOM 1884 C CA . ALA A 1 243 ? -2.508 -7.363 -11.539 1 94.75 243 ALA A CA 1
ATOM 1885 C C . ALA A 1 243 ? -1.506 -6.289 -11.945 1 94.75 243 ALA A C 1
ATOM 1887 O O . ALA A 1 243 ? -1.522 -5.812 -13.086 1 94.75 243 ALA A O 1
ATOM 1888 N N . SER A 1 244 ? -0.656 -5.926 -11.07 1 96.88 244 SER A N 1
ATOM 1889 C CA . SER A 1 244 ? 0.432 -4.988 -11.328 1 96.88 244 SER A CA 1
ATOM 1890 C C . SER A 1 244 ? 1.527 -5.109 -10.273 1 96.88 244 SER A C 1
ATOM 1892 O O . SER A 1 244 ? 1.291 -5.633 -9.188 1 96.88 244 SER A O 1
ATOM 1894 N N . THR A 1 245 ? 2.703 -4.75 -10.656 1 97.88 245 THR A N 1
ATOM 1895 C CA . THR A 1 245 ? 3.836 -4.707 -9.742 1 97.88 245 THR A CA 1
ATOM 1896 C C . THR A 1 245 ? 4.684 -3.461 -9.984 1 97.88 245 THR A C 1
ATOM 1898 O O . THR A 1 245 ? 5.113 -3.205 -11.109 1 97.88 245 THR A O 1
ATOM 1901 N N . SER A 1 246 ? 4.867 -2.701 -8.969 1 98.19 246 SER A N 1
ATOM 1902 C CA . SER A 1 246 ? 5.727 -1.521 -9.023 1 98.19 246 SER A CA 1
ATOM 1903 C C . SER A 1 246 ? 7.016 -1.74 -8.242 1 98.19 246 SER A C 1
ATOM 1905 O O . SER A 1 246 ? 7 -2.342 -7.164 1 98.19 246 SER A O 1
ATOM 1907 N N . LEU A 1 247 ? 8.109 -1.33 -8.789 1 98.69 247 LEU A N 1
ATOM 1908 C CA . LEU A 1 247 ? 9.43 -1.452 -8.18 1 98.69 247 LEU A CA 1
ATOM 1909 C C . LEU A 1 247 ? 10.07 -0.081 -8 1 98.69 247 LEU A C 1
ATOM 1911 O O . LEU A 1 247 ? 10.328 0.623 -8.984 1 98.69 247 LEU A O 1
ATOM 1915 N N . PHE A 1 248 ? 10.32 0.268 -6.82 1 98.69 248 PHE A N 1
ATOM 1916 C CA . PHE A 1 248 ? 10.984 1.52 -6.48 1 98.69 248 PHE A CA 1
ATOM 1917 C C . PHE A 1 248 ? 12.461 1.287 -6.207 1 98.69 248 PHE A C 1
ATOM 1919 O O . PHE A 1 248 ? 12.82 0.645 -5.215 1 98.69 248 PHE A O 1
ATOM 1926 N N . GLY A 1 249 ? 13.297 1.797 -7.102 1 98.31 249 GLY A N 1
ATOM 1927 C CA . GLY A 1 249 ? 14.742 1.681 -6.941 1 98.31 249 GLY A CA 1
ATOM 1928 C C . GLY A 1 249 ? 15.406 2.998 -6.602 1 98.31 249 GLY A C 1
ATOM 1929 O O . GLY A 1 249 ? 14.812 4.062 -6.754 1 98.31 249 GLY A O 1
ATOM 1930 N N . THR A 1 250 ? 16.641 2.975 -6.129 1 97 250 THR A N 1
ATOM 1931 C CA . THR A 1 250 ? 17.391 4.148 -5.691 1 97 250 THR A CA 1
ATOM 1932 C C . THR A 1 250 ? 17.781 5.02 -6.883 1 97 250 THR A C 1
ATOM 1934 O O . THR A 1 250 ? 18.156 6.18 -6.715 1 97 250 THR A O 1
ATOM 1937 N N . LYS A 1 251 ? 17.641 4.473 -8.141 1 96.12 251 LYS A N 1
ATOM 1938 C CA . LYS A 1 251 ? 18.047 5.238 -9.32 1 96.12 251 LYS A CA 1
ATOM 1939 C C . LYS A 1 251 ? 16.891 5.398 -10.297 1 96.12 251 LYS A C 1
ATOM 1941 O O . LYS A 1 251 ? 17.016 6.078 -11.312 1 96.12 251 LYS A O 1
ATOM 1946 N N . GLY A 1 252 ? 15.82 4.762 -10.039 1 97.56 252 GLY A N 1
ATOM 1947 C CA . GLY A 1 252 ? 14.695 4.816 -10.961 1 97.56 252 GLY A CA 1
ATOM 1948 C C . GLY A 1 252 ? 13.516 3.971 -10.516 1 97.56 252 GLY A C 1
ATOM 1949 O O . GLY A 1 252 ? 13.523 3.422 -9.414 1 97.56 252 GLY A O 1
ATOM 1950 N N . TYR A 1 253 ? 12.477 3.955 -11.352 1 98.38 253 TYR A N 1
ATOM 1951 C CA . TYR A 1 253 ? 11.203 3.281 -11.117 1 98.38 253 TYR A CA 1
ATOM 1952 C C . TYR A 1 253 ? 10.836 2.377 -12.289 1 98.38 253 TYR A C 1
ATOM 1954 O O . TYR A 1 253 ? 11.102 2.713 -13.445 1 98.38 253 TYR A O 1
ATOM 1962 N N . ALA A 1 254 ? 10.367 1.187 -11.953 1 98.56 254 ALA A N 1
ATOM 1963 C CA . ALA A 1 254 ? 9.82 0.283 -12.961 1 98.56 254 ALA A CA 1
ATOM 1964 C C . ALA A 1 254 ? 8.406 -0.161 -12.594 1 98.56 254 ALA A C 1
ATOM 1966 O O . ALA A 1 254 ? 8.102 -0.373 -11.414 1 98.56 254 ALA A O 1
ATOM 1967 N N . ASN A 1 255 ? 7.574 -0.29 -13.57 1 98.12 255 ASN A N 1
ATOM 1968 C CA . ASN A 1 255 ? 6.223 -0.809 -13.375 1 98.12 255 ASN A CA 1
ATOM 1969 C C . ASN A 1 255 ? 5.93 -1.979 -14.305 1 98.12 255 ASN A C 1
ATOM 1971 O O . ASN A 1 255 ? 6.348 -1.975 -15.469 1 98.12 255 ASN A O 1
ATOM 1975 N N . LEU A 1 256 ? 5.281 -3.008 -13.734 1 97.44 256 LEU A N 1
ATOM 1976 C CA . LEU A 1 256 ? 4.719 -4.113 -14.5 1 97.44 256 LEU A CA 1
ATOM 1977 C C . LEU A 1 256 ? 3.207 -3.971 -14.641 1 97.44 256 LEU A C 1
ATOM 1979 O O . LEU A 1 256 ? 2.504 -3.811 -13.641 1 97.44 256 LEU A O 1
ATOM 1983 N N . PHE A 1 257 ? 2.582 -4.012 -15.812 1 95.62 257 PHE A N 1
ATOM 1984 C CA . PHE A 1 257 ? 1.18 -3.91 -16.203 1 95.62 257 PHE A CA 1
ATOM 1985 C C . PHE A 1 257 ? 0.565 -2.615 -15.688 1 95.62 257 PHE A C 1
ATOM 1987 O O . PHE A 1 257 ? -0.133 -2.615 -14.672 1 95.62 257 PHE A O 1
ATOM 1994 N N . PRO A 1 258 ? 0.691 -1.569 -16.359 1 94.69 258 PRO A N 1
ATOM 1995 C CA . PRO A 1 258 ? 1.409 -1.406 -17.641 1 94.69 258 PRO A CA 1
ATOM 1996 C C . PRO A 1 258 ? 2.926 -1.41 -17.453 1 94.69 258 PRO A C 1
ATOM 1998 O O . PRO A 1 258 ? 3.43 -1.01 -16.406 1 94.69 258 PRO A O 1
ATOM 2001 N N . THR A 1 259 ? 3.631 -1.764 -18.484 1 97.06 259 THR A N 1
ATOM 2002 C CA . THR A 1 259 ? 5.078 -1.932 -18.406 1 97.06 259 THR A CA 1
ATOM 2003 C C . THR A 1 259 ? 5.797 -0.665 -18.859 1 97.06 259 THR A C 1
ATOM 2005 O O . THR A 1 259 ? 5.668 -0.252 -20.016 1 97.06 259 THR A O 1
ATOM 2008 N N . PHE A 1 260 ? 6.551 -0.072 -17.938 1 97.75 260 PHE A N 1
ATOM 2009 C CA . PHE A 1 260 ? 7.328 1.109 -18.297 1 97.75 260 PHE A CA 1
ATOM 2010 C C . PHE A 1 260 ? 8.398 1.384 -17.25 1 97.75 260 PHE A C 1
ATOM 2012 O O . PHE A 1 260 ? 8.383 0.793 -16.156 1 97.75 260 PHE A O 1
ATOM 2019 N N . LEU A 1 261 ? 9.375 2.137 -17.578 1 98.12 261 LEU A N 1
ATOM 2020 C CA . LEU A 1 261 ? 10.438 2.605 -16.688 1 98.12 261 LEU A CA 1
ATOM 2021 C C . LEU A 1 261 ? 10.375 4.117 -16.516 1 98.12 261 LEU A C 1
ATOM 2023 O O . LEU A 1 261 ? 9.984 4.836 -17.438 1 98.12 261 LEU A O 1
ATOM 2027 N N . LYS A 1 262 ? 10.617 4.562 -15.398 1 97.69 262 LYS A N 1
ATOM 2028 C CA . LYS A 1 262 ? 10.789 5.984 -15.117 1 97.69 262 LYS A CA 1
ATOM 2029 C C . LYS A 1 262 ? 12.172 6.262 -14.531 1 97.69 262 LYS A C 1
ATOM 2031 O O . LYS A 1 262 ? 12.516 5.754 -13.461 1 97.69 262 LYS A O 1
ATOM 2036 N N . MET A 1 263 ? 12.93 7.09 -15.211 1 96.44 263 MET A N 1
ATOM 2037 C CA . MET A 1 263 ? 14.297 7.402 -14.812 1 96.44 263 MET A CA 1
ATOM 2038 C C . MET A 1 263 ? 14.484 8.906 -14.617 1 96.44 263 MET A C 1
ATOM 2040 O O . MET A 1 263 ? 13.797 9.703 -15.258 1 96.44 263 MET A O 1
ATOM 2044 N N . LYS A 1 264 ? 15.414 9.211 -13.727 1 90.19 264 LYS A N 1
ATOM 2045 C CA . LYS A 1 264 ? 15.734 10.625 -13.547 1 90.19 264 LYS A CA 1
ATOM 2046 C C . LYS A 1 264 ? 16.484 11.18 -14.758 1 90.19 264 LYS A C 1
ATOM 2048 O O . LYS A 1 264 ? 17.359 10.508 -15.305 1 90.19 264 LYS A O 1
ATOM 2053 N N . GLU A 1 265 ? 16.031 12.242 -15.219 1 87.19 265 GLU A N 1
ATOM 2054 C CA . GLU A 1 265 ? 16.703 13 -16.266 1 87.19 265 GLU A CA 1
ATOM 2055 C C . GLU A 1 265 ? 16.797 14.477 -15.906 1 87.19 265 GLU A C 1
ATOM 2057 O O . GLU A 1 265 ? 15.844 15.234 -16.094 1 87.19 265 GLU A O 1
ATOM 2062 N N . GLY A 1 266 ? 17.984 14.961 -15.562 1 80.19 266 GLY A N 1
ATOM 2063 C CA . GLY A 1 266 ? 18.109 16.328 -15.07 1 80.19 266 GLY A CA 1
ATOM 2064 C C . GLY A 1 266 ? 17.203 16.625 -13.883 1 80.19 266 GLY A C 1
ATOM 2065 O O . GLY A 1 266 ? 17.266 15.93 -12.867 1 80.19 266 GLY A O 1
ATOM 2066 N N . GLU A 1 267 ? 16.359 17.672 -14.055 1 75.25 267 GLU A N 1
ATOM 2067 C CA . GLU A 1 267 ? 15.453 18.047 -12.984 1 75.25 267 GLU A CA 1
ATOM 2068 C C . GLU A 1 267 ? 14.109 17.344 -13.117 1 75.25 267 GLU A C 1
ATOM 2070 O O . GLU A 1 267 ? 13.234 17.469 -12.258 1 75.25 267 GLU A O 1
ATOM 2075 N N . GLY A 1 268 ? 14.117 16.562 -14.148 1 81.5 268 GLY A N 1
ATOM 2076 C CA . GLY A 1 268 ? 12.852 15.875 -14.391 1 81.5 268 GLY A CA 1
ATOM 2077 C C . GLY A 1 268 ? 13 14.367 -14.477 1 81.5 268 GLY A C 1
ATOM 2078 O O . GLY A 1 268 ? 13.906 13.789 -13.875 1 81.5 268 GLY A O 1
ATOM 2079 N N . THR A 1 269 ? 11.906 13.734 -14.914 1 89.5 269 THR A N 1
ATOM 2080 C CA . THR A 1 269 ? 11.883 12.289 -15.109 1 89.5 269 THR A CA 1
ATOM 2081 C C . THR A 1 269 ? 11.508 11.945 -16.547 1 89.5 269 THR A C 1
ATOM 2083 O O . THR A 1 269 ? 10.844 12.734 -17.234 1 89.5 269 THR A O 1
ATOM 2086 N N . VAL A 1 270 ? 12.078 10.898 -17.078 1 94.12 270 VAL A N 1
ATOM 2087 C CA . VAL A 1 270 ? 11.719 10.383 -18.391 1 94.12 270 VAL A CA 1
ATOM 2088 C C . VAL A 1 270 ? 11.062 9.016 -18.25 1 94.12 270 VAL A C 1
ATOM 2090 O O . VAL A 1 270 ? 11.555 8.156 -17.516 1 94.12 270 VAL A O 1
ATOM 2093 N N . THR A 1 271 ? 9.898 8.891 -18.875 1 95.94 271 THR A N 1
ATOM 2094 C CA . THR A 1 271 ? 9.211 7.609 -18.906 1 95.94 271 THR A CA 1
ATOM 2095 C C . THR A 1 271 ? 9.484 6.891 -20.219 1 95.94 271 THR A C 1
ATOM 2097 O O . THR A 1 271 ? 9.328 7.477 -21.297 1 95.94 271 THR A O 1
ATOM 2100 N N . THR A 1 272 ? 9.938 5.668 -20.125 1 96.81 272 THR A N 1
ATOM 2101 C CA . THR A 1 272 ? 10.219 4.855 -21.297 1 96.81 272 THR A CA 1
ATOM 2102 C C . THR A 1 272 ? 9.344 3.607 -21.312 1 96.81 272 THR A C 1
ATOM 2104 O O . THR A 1 272 ? 9.289 2.865 -20.328 1 96.81 272 THR A O 1
ATOM 2107 N N . VAL A 1 273 ? 8.602 3.451 -22.344 1 97.06 273 VAL A N 1
ATOM 2108 C CA . VAL A 1 273 ? 7.836 2.23 -22.594 1 97.06 273 VAL A CA 1
ATOM 2109 C C . VAL A 1 273 ? 8.617 1.31 -23.531 1 97.06 273 VAL A C 1
ATOM 2111 O O . VAL A 1 273 ? 8.906 1.677 -24.672 1 97.06 273 VAL A O 1
ATOM 2114 N N . PRO A 1 274 ? 8.953 0.154 -22.984 1 96.31 274 PRO A N 1
ATOM 2115 C CA . PRO A 1 274 ? 9.734 -0.741 -23.844 1 96.31 274 PRO A CA 1
ATOM 2116 C C . PRO A 1 274 ? 8.922 -1.285 -25.016 1 96.31 274 PRO A C 1
ATOM 2118 O O . PRO A 1 274 ? 7.695 -1.37 -24.938 1 96.31 274 PRO A O 1
ATOM 2121 N N . GLU A 1 275 ? 9.641 -1.602 -26.078 1 95.81 275 GLU A N 1
ATOM 2122 C CA . GLU A 1 275 ? 9.008 -2.246 -27.234 1 95.81 275 GLU A CA 1
ATOM 2123 C C . GLU A 1 275 ? 8.883 -3.752 -27.016 1 95.81 275 GLU A C 1
ATOM 2125 O O . GLU A 1 275 ? 9.812 -4.504 -27.312 1 95.81 275 GLU A O 1
ATOM 2130 N N . LEU A 1 276 ? 7.762 -4.117 -26.5 1 94.88 276 LEU A N 1
ATOM 2131 C CA . LEU A 1 276 ? 7.449 -5.52 -26.25 1 94.88 276 LEU A CA 1
ATOM 2132 C C . LEU A 1 276 ? 6.242 -5.961 -27.078 1 94.88 276 LEU A C 1
ATOM 2134 O O . LEU A 1 276 ? 5.465 -5.129 -27.547 1 94.88 276 LEU A O 1
ATOM 2138 N N . PRO A 1 277 ? 6.059 -7.242 -27.312 1 90.88 277 PRO A N 1
ATOM 2139 C CA . PRO A 1 277 ? 4.871 -7.707 -28.031 1 90.88 277 PRO A CA 1
ATOM 2140 C C . PRO A 1 277 ? 3.572 -7.199 -27.406 1 90.88 277 PRO A C 1
ATOM 2142 O O . PRO A 1 277 ? 3.461 -7.117 -26.188 1 90.88 277 PRO A O 1
ATOM 2145 N N . LYS A 1 278 ? 2.746 -6.758 -28.328 1 85.62 278 LYS A N 1
ATOM 2146 C CA . LYS A 1 278 ? 1.459 -6.266 -27.844 1 85.62 278 LYS A CA 1
ATOM 2147 C C . LYS A 1 278 ? 0.667 -7.375 -27.172 1 85.62 278 LYS A C 1
ATOM 2149 O O . LYS A 1 278 ? 0.627 -8.508 -27.656 1 85.62 278 LYS A O 1
ATOM 2154 N N . ARG A 1 279 ? 0.081 -7.035 -26 1 83.12 279 ARG A N 1
ATOM 2155 C CA . ARG A 1 279 ? -0.77 -7.973 -25.266 1 83.12 279 ARG A CA 1
ATOM 2156 C C . ARG A 1 279 ? -2.205 -7.918 -25.766 1 83.12 279 ARG A C 1
ATOM 2158 O O . ARG A 1 279 ? -2.768 -6.836 -25.953 1 83.12 279 ARG A O 1
ATOM 2165 N N . GLU A 1 280 ? -2.73 -9.047 -26.172 1 79 280 GLU A N 1
ATOM 2166 C CA . GLU A 1 280 ? -4.133 -9.094 -26.578 1 79 280 GLU A CA 1
ATOM 2167 C C . GLU A 1 280 ? -5.059 -9.07 -25.359 1 79 280 GLU A C 1
ATOM 2169 O O . GLU A 1 280 ? -6.121 -8.445 -25.406 1 79 280 GLU A O 1
ATOM 2174 N N . ASP A 1 281 ? -4.613 -9.859 -24.344 1 84.25 281 ASP A N 1
ATOM 2175 C CA . ASP A 1 281 ? -5.324 -9.961 -23.062 1 84.25 281 ASP A CA 1
ATOM 2176 C C . ASP A 1 281 ? -4.355 -9.914 -21.891 1 84.25 281 ASP A C 1
ATOM 2178 O O . ASP A 1 281 ? -3.156 -10.148 -22.062 1 84.25 281 ASP A O 1
ATOM 2182 N N . HIS A 1 282 ? -4.945 -9.523 -20.812 1 81.81 282 HIS A N 1
ATOM 2183 C CA . HIS A 1 282 ? -4.121 -9.484 -19.609 1 81.81 282 HIS A CA 1
ATOM 2184 C C . HIS A 1 282 ? -3.473 -10.844 -19.344 1 81.81 282 HIS A C 1
ATOM 2186 O O . HIS A 1 282 ? -2.275 -10.914 -19.062 1 81.81 282 HIS A O 1
ATOM 2192 N N . CYS A 1 283 ? -4.211 -11.875 -19.469 1 87.75 283 CYS A N 1
ATOM 2193 C CA . CYS A 1 283 ? -3.713 -13.242 -19.391 1 87.75 283 CYS A CA 1
ATOM 2194 C C . CYS A 1 283 ? -3.748 -13.922 -20.75 1 87.75 283 CYS A C 1
ATOM 2196 O O . CYS A 1 283 ? -4.629 -14.734 -21.016 1 87.75 283 CYS A O 1
ATOM 2198 N N . ASP A 1 284 ? -2.693 -13.711 -21.484 1 92 284 ASP A N 1
ATOM 2199 C CA . ASP A 1 284 ? -2.615 -14.188 -22.859 1 92 284 ASP A CA 1
ATOM 2200 C C . ASP A 1 284 ? -2.311 -15.688 -22.906 1 92 284 ASP A C 1
ATOM 2202 O O . ASP A 1 284 ? -1.534 -16.188 -22.094 1 92 284 ASP A O 1
ATOM 2206 N N . GLN A 1 285 ? -2.85 -16.391 -23.891 1 96.19 285 GLN A N 1
ATOM 2207 C CA . GLN A 1 285 ? -2.639 -17.812 -24.109 1 96.19 285 GLN A CA 1
ATOM 2208 C C . GLN A 1 285 ? -1.152 -18.141 -24.203 1 96.19 285 GLN A C 1
ATOM 2210 O O . GLN A 1 285 ? -0.716 -19.203 -23.75 1 96.19 285 GLN A O 1
ATOM 2215 N N . ILE A 1 286 ? -0.395 -17.25 -24.688 1 96.25 286 ILE A N 1
ATOM 2216 C CA . ILE A 1 286 ? 1.016 -17.484 -24.969 1 96.25 286 ILE A CA 1
ATOM 2217 C C . ILE A 1 286 ? 1.758 -17.766 -23.656 1 96.25 286 ILE A C 1
ATOM 2219 O O . ILE A 1 286 ? 2.701 -18.562 -23.641 1 96.25 286 ILE A O 1
ATOM 2223 N N . ILE A 1 287 ? 1.387 -17.188 -22.578 1 97 287 ILE A N 1
ATOM 2224 C CA . ILE A 1 287 ? 2.012 -17.375 -21.281 1 97 287 ILE A CA 1
ATOM 2225 C C . ILE A 1 287 ? 1.845 -18.828 -20.844 1 97 287 ILE A C 1
ATOM 2227 O O . ILE A 1 287 ? 2.801 -19.453 -20.391 1 97 287 ILE A O 1
ATOM 2231 N N . TYR A 1 288 ? 0.723 -19.375 -21.016 1 97.75 288 TYR A N 1
ATOM 2232 C CA . TYR A 1 288 ? 0.427 -20.766 -20.656 1 97.75 288 TYR A CA 1
ATOM 2233 C C . TYR A 1 288 ? 1.088 -21.734 -21.625 1 97.75 288 TYR A C 1
ATOM 2235 O O . TYR A 1 288 ? 1.541 -22.812 -21.219 1 97.75 288 TYR A O 1
ATOM 2243 N N . THR A 1 289 ? 1.117 -21.375 -22.891 1 98 289 THR A N 1
ATOM 2244 C CA . THR A 1 289 ? 1.808 -22.203 -23.875 1 98 289 THR A CA 1
ATOM 2245 C C . THR A 1 289 ? 3.285 -22.344 -23.516 1 98 289 THR A C 1
ATOM 2247 O O . THR A 1 289 ? 3.826 -23.453 -23.531 1 98 289 THR A O 1
ATOM 2250 N N . ARG A 1 290 ? 3.867 -21.219 -23.141 1 98 290 ARG A N 1
ATOM 2251 C CA . ARG A 1 290 ? 5.27 -21.219 -22.734 1 98 290 ARG A CA 1
ATOM 2252 C C . ARG A 1 290 ? 5.477 -22.078 -21.5 1 98 290 ARG A C 1
ATOM 2254 O O . ARG A 1 290 ? 6.48 -22.781 -21.375 1 98 290 ARG A O 1
ATOM 2261 N N . GLN A 1 291 ? 4.586 -22 -20.594 1 98.12 291 GLN A N 1
ATOM 2262 C CA . GLN A 1 291 ? 4.641 -22.812 -19.375 1 98.12 291 GLN A CA 1
ATOM 2263 C C . GLN A 1 291 ? 4.605 -24.297 -19.703 1 98.12 291 GLN A C 1
ATOM 2265 O O . GLN A 1 291 ? 5.395 -25.078 -19.156 1 98.12 291 GLN A O 1
ATOM 2270 N N . MET A 1 292 ? 3.705 -24.703 -20.594 1 98.56 292 MET A N 1
ATOM 2271 C CA . MET A 1 292 ? 3.59 -26.109 -21 1 98.56 292 MET A CA 1
ATOM 2272 C C . MET A 1 292 ? 4.844 -26.578 -21.734 1 98.56 292 MET A C 1
ATOM 2274 O O . MET A 1 292 ? 5.34 -27.672 -21.484 1 98.56 292 MET A O 1
ATOM 2278 N N . GLU A 1 293 ? 5.312 -25.719 -22.609 1 98.69 293 GLU A N 1
ATOM 2279 C CA . GLU A 1 293 ? 6.547 -26.031 -23.328 1 98.69 293 GLU A CA 1
ATOM 2280 C C . GLU A 1 293 ? 7.703 -26.266 -22.359 1 98.69 293 GLU A C 1
ATOM 2282 O O . GLU A 1 293 ? 8.469 -27.219 -22.5 1 98.69 293 GLU A O 1
ATOM 2287 N N . TYR A 1 294 ? 7.801 -25.375 -21.453 1 98.75 294 TYR A N 1
ATOM 2288 C CA . TYR A 1 294 ? 8.875 -25.453 -20.469 1 98.75 294 TYR A CA 1
ATOM 2289 C C . TYR A 1 294 ? 8.75 -26.734 -19.625 1 98.75 294 TYR A C 1
ATOM 2291 O O . TYR A 1 294 ? 9.742 -27.422 -19.391 1 98.75 294 TYR A O 1
ATOM 2299 N N . PHE A 1 295 ? 7.562 -27.047 -19.172 1 98.75 295 PHE A N 1
ATOM 2300 C CA . PHE A 1 295 ? 7.336 -28.25 -18.375 1 98.75 295 PHE A CA 1
ATOM 2301 C C . PHE A 1 295 ? 7.742 -29.5 -19.156 1 98.75 295 PHE A C 1
ATOM 2303 O O . PHE A 1 295 ? 8.445 -30.375 -18.625 1 98.75 295 PHE A O 1
ATOM 2310 N N . VAL A 1 296 ? 7.332 -29.609 -20.422 1 98.62 296 VAL A N 1
ATOM 2311 C CA . VAL A 1 296 ? 7.645 -30.75 -21.281 1 98.62 296 VAL A CA 1
ATOM 2312 C C . VAL A 1 296 ? 9.156 -30.844 -21.484 1 98.62 296 VAL A C 1
ATOM 2314 O O . VAL A 1 296 ? 9.719 -31.938 -21.453 1 98.62 296 VAL A O 1
ATOM 2317 N N . GLU A 1 297 ? 9.75 -29.703 -21.656 1 98.5 297 GLU A N 1
ATOM 2318 C CA . GLU A 1 297 ? 11.203 -29.703 -21.797 1 98.5 297 GLU A CA 1
ATOM 2319 C C . GLU A 1 297 ? 11.875 -30.234 -20.531 1 98.5 297 GLU A C 1
ATOM 2321 O O . GLU A 1 297 ? 12.859 -30.969 -20.609 1 98.5 297 GLU A O 1
ATOM 2326 N N . CYS A 1 298 ? 11.406 -29.844 -19.375 1 98.69 298 CYS A N 1
ATOM 2327 C CA . CYS A 1 298 ? 11.938 -30.344 -18.125 1 98.69 298 CYS A CA 1
ATOM 2328 C C . CYS A 1 298 ? 11.797 -31.859 -18.031 1 98.69 298 CYS A C 1
ATOM 2330 O O . CYS A 1 298 ? 12.703 -32.531 -17.547 1 98.69 298 CYS A O 1
ATOM 2332 N N . ILE A 1 299 ? 10.648 -32.375 -18.438 1 98.25 299 ILE A N 1
ATOM 2333 C CA . ILE A 1 299 ? 10.422 -33.812 -18.422 1 98.25 299 ILE A CA 1
ATOM 2334 C C . ILE A 1 299 ? 11.461 -34.5 -19.297 1 98.25 299 ILE A C 1
ATOM 2336 O O . ILE A 1 299 ? 12.062 -35.5 -18.875 1 98.25 299 ILE A O 1
ATOM 2340 N N . LYS A 1 300 ? 11.703 -33.969 -20.469 1 97.44 300 LYS A N 1
ATOM 2341 C CA . LYS A 1 300 ? 12.609 -34.594 -21.438 1 97.44 300 LYS A CA 1
ATOM 2342 C C . LYS A 1 300 ? 14.055 -34.531 -20.938 1 97.44 300 LYS A C 1
ATOM 2344 O O . LYS A 1 300 ? 14.812 -35.5 -21.141 1 97.44 300 LYS A O 1
ATOM 2349 N N . THR A 1 301 ? 14.375 -33.469 -20.312 1 98 301 THR A N 1
ATOM 2350 C CA . THR A 1 301 ? 15.773 -33.25 -19.969 1 98 301 THR A CA 1
ATOM 2351 C C . THR A 1 301 ? 16.031 -33.625 -18.5 1 98 301 THR A C 1
ATOM 2353 O O . THR A 1 301 ? 17.188 -33.688 -18.062 1 98 301 THR A O 1
ATOM 2356 N N . ARG A 1 302 ? 15.031 -33.844 -17.766 1 98.19 302 ARG A N 1
ATOM 2357 C CA . ARG A 1 302 ? 15.078 -34.156 -16.344 1 98.19 302 ARG A CA 1
ATOM 2358 C C . ARG A 1 302 ? 15.672 -33 -15.555 1 98.19 302 ARG A C 1
ATOM 2360 O O . ARG A 1 302 ? 16.281 -33.219 -14.5 1 98.19 302 ARG A O 1
ATOM 2367 N N . GLN A 1 303 ? 15.516 -31.812 -16.109 1 97.94 303 GLN A N 1
ATOM 2368 C CA . GLN A 1 303 ? 15.875 -30.609 -15.367 1 97.94 303 GLN A CA 1
ATOM 2369 C C . GLN A 1 303 ? 14.789 -30.234 -14.367 1 97.94 303 GLN A C 1
ATOM 2371 O O . GLN A 1 303 ? 13.602 -30.297 -14.68 1 97.94 303 GLN A O 1
ATOM 2376 N N . GLN A 1 304 ? 15.188 -29.875 -13.141 1 98.06 304 GLN A N 1
ATOM 2377 C CA . GLN A 1 304 ? 14.227 -29.469 -12.133 1 98.06 304 GLN A CA 1
ATOM 2378 C C . GLN A 1 304 ? 13.523 -28.172 -12.539 1 98.06 304 GLN A C 1
ATOM 2380 O O . GLN A 1 304 ? 14.18 -27.172 -12.867 1 98.06 304 GLN A O 1
ATOM 2385 N N . PRO A 1 305 ? 12.258 -28.234 -12.508 1 98.44 305 PRO A N 1
ATOM 2386 C CA . PRO A 1 305 ? 11.516 -27.047 -12.938 1 98.44 305 PRO A CA 1
ATOM 2387 C C . PRO A 1 305 ? 11.695 -25.859 -11.992 1 98.44 305 PRO A C 1
ATOM 2389 O O . PRO A 1 305 ? 11.766 -26.047 -10.773 1 98.44 305 PRO A O 1
ATOM 2392 N N . VAL A 1 306 ? 11.711 -24.672 -12.562 1 98.38 306 VAL A N 1
ATOM 2393 C CA . VAL A 1 306 ? 11.594 -23.391 -11.875 1 98.38 306 VAL A CA 1
ATOM 2394 C C . VAL A 1 306 ? 10.578 -22.516 -12.594 1 98.38 306 VAL A C 1
ATOM 2396 O O . VAL A 1 306 ? 10.82 -22.062 -13.711 1 98.38 306 VAL A O 1
ATOM 2399 N N . PRO A 1 307 ? 9.539 -22.234 -11.984 1 98.62 307 PRO A N 1
ATOM 2400 C CA . PRO A 1 307 ? 9.117 -22.438 -10.602 1 98.62 307 PRO A CA 1
ATOM 2401 C C . PRO A 1 307 ? 8.758 -23.891 -10.297 1 98.62 307 PRO A C 1
ATOM 2403 O O . PRO A 1 307 ? 8.07 -24.547 -11.086 1 98.62 307 PRO A O 1
ATOM 2406 N N . GLY A 1 308 ? 9.18 -24.344 -9.242 1 98.69 308 GLY A N 1
ATOM 2407 C CA . GLY A 1 308 ? 8.906 -25.688 -8.75 1 98.69 308 GLY A CA 1
ATOM 2408 C C . GLY A 1 308 ? 8.586 -25.719 -7.266 1 98.69 308 GLY A C 1
ATOM 2409 O O . GLY A 1 308 ? 7.824 -24.891 -6.766 1 98.69 308 GLY A O 1
ATOM 2410 N N . LEU A 1 309 ? 9.109 -26.734 -6.605 1 98.5 309 LEU A N 1
ATOM 2411 C CA . LEU A 1 309 ? 8.812 -27.016 -5.203 1 98.5 309 LEU A CA 1
ATOM 2412 C C . LEU A 1 309 ? 9.227 -25.844 -4.316 1 98.5 309 LEU A C 1
ATOM 2414 O O . LEU A 1 309 ? 8.477 -25.453 -3.424 1 98.5 309 LEU A O 1
ATOM 2418 N N . THR A 1 310 ? 10.336 -25.234 -4.594 1 98.31 310 THR A N 1
ATOM 2419 C CA . THR A 1 310 ? 10.859 -24.156 -3.754 1 98.31 310 THR A CA 1
ATOM 2420 C C . THR A 1 310 ? 9.969 -22.922 -3.844 1 98.31 310 THR A C 1
ATOM 2422 O O . THR A 1 310 ? 9.57 -22.359 -2.82 1 98.31 310 THR A O 1
ATOM 2425 N N . GLU A 1 311 ? 9.703 -22.516 -5.07 1 98.56 311 GLU A N 1
ATOM 2426 C CA . GLU A 1 311 ? 8.891 -21.312 -5.273 1 98.56 311 GLU A CA 1
ATOM 2427 C C . GLU A 1 311 ? 7.469 -21.516 -4.758 1 98.56 311 GLU A C 1
ATOM 2429 O O . GLU A 1 311 ? 6.902 -20.625 -4.113 1 98.56 311 GLU A O 1
ATOM 2434 N N . GLY A 1 312 ? 6.918 -22.688 -5.047 1 98.69 312 GLY A N 1
ATOM 2435 C CA . GLY A 1 312 ? 5.594 -22.984 -4.523 1 98.69 312 GLY A CA 1
ATOM 2436 C C . GLY A 1 312 ? 5.531 -22.969 -3.008 1 98.69 312 GLY A C 1
ATOM 2437 O O . GLY A 1 312 ? 4.578 -22.453 -2.426 1 98.69 312 GLY A O 1
ATOM 2438 N N . GLN A 1 313 ? 6.555 -23.562 -2.375 1 98.62 313 GLN A N 1
ATOM 2439 C CA . GLN A 1 313 ? 6.602 -23.641 -0.919 1 98.62 313 GLN A CA 1
ATOM 2440 C C . GLN A 1 313 ? 6.684 -22.234 -0.308 1 98.62 313 GLN A C 1
ATOM 2442 O O . GLN A 1 313 ? 6 -21.953 0.675 1 98.62 313 GLN A O 1
ATOM 2447 N N . MET A 1 314 ? 7.52 -21.391 -0.857 1 98.56 314 MET A N 1
ATOM 2448 C CA . MET A 1 314 ? 7.707 -20.047 -0.325 1 98.56 314 MET A CA 1
ATOM 2449 C C . MET A 1 314 ? 6.391 -19.281 -0.334 1 98.56 314 MET A C 1
ATOM 2451 O O . MET A 1 314 ? 6.062 -18.594 0.64 1 98.56 314 MET A O 1
ATOM 2455 N N . VAL A 1 315 ? 5.68 -19.359 -1.422 1 98.81 315 VAL A N 1
ATOM 2456 C CA . VAL A 1 315 ? 4.406 -18.656 -1.532 1 98.81 315 VAL A CA 1
ATOM 2457 C C . VAL A 1 315 ? 3.43 -19.188 -0.482 1 98.81 315 VAL A C 1
ATOM 2459 O O . VAL A 1 315 ? 2.752 -18.406 0.191 1 98.81 315 VAL A O 1
ATOM 2462 N N . LEU A 1 316 ? 3.371 -20.531 -0.299 1 98.75 316 LEU A N 1
ATOM 2463 C CA . LEU A 1 316 ? 2.492 -21.109 0.708 1 98.75 316 LEU A CA 1
ATOM 2464 C C . LEU A 1 316 ? 2.871 -20.625 2.105 1 98.75 316 LEU A C 1
ATOM 2466 O O . LEU A 1 316 ? 1.995 -20.312 2.914 1 98.75 316 LEU A O 1
ATOM 2470 N N . ASP A 1 317 ? 4.188 -20.594 2.371 1 98.81 317 ASP A N 1
ATOM 2471 C CA . ASP A 1 317 ? 4.648 -20.141 3.682 1 98.81 317 ASP A CA 1
ATOM 2472 C C . ASP A 1 317 ? 4.238 -18.703 3.949 1 98.81 317 ASP A C 1
ATOM 2474 O O . ASP A 1 317 ? 3.842 -18.359 5.066 1 98.81 317 ASP A O 1
ATOM 2478 N N . ILE A 1 318 ? 4.34 -17.844 3 1 98.94 318 ILE A N 1
ATOM 2479 C CA . ILE A 1 318 ? 3.959 -16.438 3.127 1 98.94 318 ILE A CA 1
ATOM 2480 C C . ILE A 1 318 ? 2.453 -16.344 3.367 1 98.94 318 ILE A C 1
ATOM 2482 O O . ILE A 1 318 ? 2.008 -15.578 4.23 1 98.94 318 ILE A O 1
ATOM 2486 N N . VAL A 1 319 ? 1.668 -17.078 2.59 1 98.94 319 VAL A N 1
ATOM 2487 C CA . VAL A 1 319 ? 0.215 -17.062 2.727 1 98.94 319 VAL A CA 1
ATOM 2488 C C . VAL A 1 319 ? -0.179 -17.531 4.125 1 98.94 319 VAL A C 1
ATOM 2490 O O . VAL A 1 319 ? -1.015 -16.906 4.785 1 98.94 319 VAL A O 1
ATOM 2493 N N . ASP A 1 320 ? 0.43 -18.688 4.555 1 98.88 320 ASP A N 1
ATOM 2494 C CA . ASP A 1 320 ? 0.186 -19.172 5.906 1 98.88 320 ASP A CA 1
ATOM 2495 C C . ASP A 1 320 ? 0.501 -18.094 6.945 1 98.88 320 ASP A C 1
ATOM 2497 O O . ASP A 1 320 ? -0.284 -17.859 7.867 1 98.88 320 ASP A O 1
ATOM 2501 N N . ALA A 1 321 ? 1.632 -17.469 6.793 1 98.88 321 ALA A N 1
ATOM 2502 C CA . ALA A 1 321 ? 2.053 -16.422 7.715 1 98.88 321 ALA A CA 1
ATOM 2503 C C . ALA A 1 321 ? 1.071 -15.25 7.699 1 98.88 321 ALA A C 1
ATOM 2505 O O . ALA A 1 321 ? 0.771 -14.672 8.742 1 98.88 321 ALA A O 1
ATOM 2506 N N . ALA A 1 322 ? 0.604 -14.891 6.566 1 98.94 322 ALA A N 1
ATOM 2507 C CA . ALA A 1 322 ? -0.34 -13.789 6.426 1 98.94 322 ALA A CA 1
ATOM 2508 C C . ALA A 1 322 ? -1.639 -14.078 7.172 1 98.94 322 ALA A C 1
ATOM 2510 O O . ALA A 1 322 ? -2.141 -13.227 7.91 1 98.94 322 ALA A O 1
ATOM 2511 N N . TYR A 1 323 ? -2.219 -15.258 6.934 1 98.88 323 TYR A N 1
ATOM 2512 C CA . TYR A 1 323 ? -3.453 -15.617 7.625 1 98.88 323 TYR A CA 1
ATOM 2513 C C . TYR A 1 323 ? -3.248 -15.641 9.133 1 98.88 323 TYR A C 1
ATOM 2515 O O . TYR A 1 323 ? -4.094 -15.164 9.891 1 98.88 323 TYR A O 1
ATOM 2523 N N . LYS A 1 324 ? -2.129 -16.234 9.57 1 98.81 324 LYS A N 1
ATOM 2524 C CA . LYS A 1 324 ? -1.817 -16.234 10.992 1 98.81 324 LYS A CA 1
ATOM 2525 C C . LYS A 1 324 ? -1.695 -14.82 11.539 1 98.81 324 LYS A C 1
ATOM 2527 O O . LYS A 1 324 ? -2.219 -14.516 12.609 1 98.81 324 LYS A O 1
ATOM 2532 N N . SER A 1 325 ? -0.986 -13.992 10.828 1 98.88 325 SER A N 1
ATOM 2533 C CA . SER A 1 325 ? -0.815 -12.594 11.219 1 98.88 325 SER A CA 1
ATOM 2534 C C . SER A 1 325 ? -2.16 -11.891 11.344 1 98.88 325 SER A C 1
ATOM 2536 O O . SER A 1 325 ? -2.404 -11.18 12.328 1 98.88 325 SER A O 1
ATOM 2538 N N . ALA A 1 326 ? -3.006 -12.047 10.359 1 98.62 326 ALA A N 1
ATOM 2539 C CA . ALA A 1 326 ? -4.324 -11.414 10.367 1 98.62 326 ALA A CA 1
ATOM 2540 C C . ALA A 1 326 ? -5.152 -11.898 11.555 1 98.62 326 ALA A C 1
ATOM 2542 O O . ALA A 1 326 ? -5.91 -11.117 12.148 1 98.62 326 ALA A O 1
ATOM 2543 N N . GLU A 1 327 ? -5.074 -13.148 11.836 1 98.25 327 GLU A N 1
ATOM 2544 C CA . GLU A 1 327 ? -5.824 -13.734 12.945 1 98.25 327 GLU A CA 1
ATOM 2545 C C . GLU A 1 327 ? -5.344 -13.195 14.289 1 98.25 327 GLU A C 1
ATOM 2547 O O . GLU A 1 327 ? -6.152 -12.836 15.141 1 98.25 327 GLU A O 1
ATOM 2552 N N . THR A 1 328 ? -4.016 -13.109 14.477 1 98.12 328 THR A N 1
ATOM 2553 C CA . THR A 1 328 ? -3.453 -12.773 15.781 1 98.12 328 THR A CA 1
ATOM 2554 C C . THR A 1 328 ? -3.279 -11.266 15.922 1 98.12 328 THR A C 1
ATOM 2556 O O . THR A 1 328 ? -3.148 -10.75 17.031 1 98.12 328 THR A O 1
ATOM 2559 N N . GLY A 1 329 ? -3.189 -10.586 14.797 1 97.38 329 GLY A N 1
ATOM 2560 C CA . GLY A 1 329 ? -2.9 -9.164 14.797 1 97.38 329 GLY A CA 1
ATOM 2561 C C . GLY A 1 329 ? -1.431 -8.859 15.016 1 97.38 329 GLY A C 1
ATOM 2562 O O . GLY A 1 329 ? -1.074 -7.73 15.375 1 97.38 329 GLY A O 1
ATOM 2563 N N . GLU A 1 330 ? -0.586 -9.844 14.852 1 98.06 330 GLU A N 1
ATOM 2564 C CA . GLU A 1 330 ? 0.841 -9.711 15.125 1 98.06 330 GLU A CA 1
ATOM 2565 C C . GLU A 1 330 ? 1.672 -10.039 13.891 1 98.06 330 GLU A C 1
ATOM 2567 O O . GLU A 1 330 ? 1.182 -10.68 12.953 1 98.06 330 GLU A O 1
ATOM 2572 N N . VAL A 1 331 ? 2.873 -9.594 13.945 1 98.62 331 VAL A N 1
ATOM 2573 C CA . VAL A 1 331 ? 3.826 -9.953 12.898 1 98.62 331 VAL A CA 1
ATOM 2574 C C . VAL A 1 331 ? 4.188 -11.43 13.016 1 98.62 331 VAL A C 1
ATOM 2576 O O . VAL A 1 331 ? 4.309 -11.961 14.125 1 98.62 331 VAL A O 1
ATOM 2579 N N . VAL A 1 332 ? 4.352 -12.094 11.898 1 98.81 332 VAL A N 1
ATOM 2580 C CA . VAL A 1 332 ? 4.848 -13.461 11.883 1 98.81 332 VAL A CA 1
ATOM 2581 C C . VAL A 1 332 ? 6.262 -13.5 11.312 1 98.81 332 VAL A C 1
ATOM 2583 O O . VAL A 1 332 ? 6.492 -13.062 10.18 1 98.81 332 VAL A O 1
ATOM 2586 N N . ASN A 1 333 ? 7.184 -13.969 12.07 1 98.44 333 ASN A N 1
ATOM 2587 C CA . ASN A 1 333 ? 8.562 -14.141 11.625 1 98.44 333 ASN A CA 1
ATOM 2588 C C . ASN A 1 333 ? 8.758 -15.477 10.922 1 98.44 333 ASN A C 1
ATOM 2590 O O . ASN A 1 333 ? 8.336 -16.516 11.422 1 98.44 333 ASN A O 1
ATOM 2594 N N . LEU A 1 334 ? 9.367 -15.484 9.766 1 97.81 334 LEU A N 1
ATOM 2595 C CA . LEU A 1 334 ? 9.594 -16.703 9 1 97.81 334 LEU A CA 1
ATOM 2596 C C . LEU A 1 334 ? 11.055 -17.141 9.07 1 97.81 334 LEU A C 1
ATOM 2598 O O . LEU A 1 334 ? 11.391 -18.281 8.773 1 97.81 334 LEU A O 1
ATOM 2602 N N . ILE A 1 335 ? 11.977 -16.266 9.32 1 88.56 335 ILE A N 1
ATOM 2603 C CA . ILE A 1 335 ? 13.375 -16.562 9.586 1 88.56 335 ILE A CA 1
ATOM 2604 C C . ILE A 1 335 ? 13.797 -15.938 10.914 1 88.56 335 ILE A C 1
ATOM 2606 O O . ILE A 1 335 ? 13.297 -14.875 11.289 1 88.56 335 ILE A O 1
ATOM 2610 N N . MET B 1 1 ? -12.883 48.594 16.25 1 61.38 1 MET B N 1
ATOM 2611 C CA . MET B 1 1 ? -12.727 47.406 17.109 1 61.38 1 MET B CA 1
ATOM 2612 C C . MET B 1 1 ? -11.258 47.062 17.281 1 61.38 1 MET B C 1
ATOM 2614 O O . MET B 1 1 ? -10.445 47.312 16.391 1 61.38 1 MET B O 1
ATOM 2618 N N . GLU B 1 2 ? -10.836 46.688 18.531 1 86.38 2 GLU B N 1
ATOM 2619 C CA . GLU B 1 2 ? -9.43 46.406 18.781 1 86.38 2 GLU B CA 1
ATOM 2620 C C . GLU B 1 2 ? -8.977 45.188 17.969 1 86.38 2 GLU B C 1
ATOM 2622 O O . GLU B 1 2 ? -9.711 44.188 17.875 1 86.38 2 GLU B O 1
ATOM 2627 N N . LYS B 1 3 ? -7.891 45.312 17.172 1 94.5 3 LYS B N 1
ATOM 2628 C CA . LYS B 1 3 ? -7.379 44.25 16.312 1 94.5 3 LYS B CA 1
ATOM 2629 C C . LYS B 1 3 ? -6.75 43.125 17.156 1 94.5 3 LYS B C 1
ATOM 2631 O O . LYS B 1 3 ? -6.172 43.406 18.203 1 94.5 3 LYS B O 1
ATOM 2636 N N . ILE B 1 4 ? -6.984 42 16.766 1 97.62 4 ILE B N 1
ATOM 2637 C CA . ILE B 1 4 ? -6.262 40.844 17.312 1 97.62 4 ILE B CA 1
ATOM 2638 C C . ILE B 1 4 ? -4.785 40.938 16.938 1 97.62 4 ILE B C 1
ATOM 2640 O O . ILE B 1 4 ? -4.453 41.062 15.75 1 97.62 4 ILE B O 1
ATOM 2644 N N . LYS B 1 5 ? -3.914 40.969 17.906 1 98.25 5 LYS B N 1
ATOM 2645 C CA . LYS B 1 5 ? -2.48 41.094 17.656 1 98.25 5 LYS B CA 1
ATOM 2646 C C . LYS B 1 5 ? -1.812 39.719 17.703 1 98.25 5 LYS B C 1
ATOM 2648 O O . LYS B 1 5 ? -1.886 39 18.703 1 98.25 5 LYS B O 1
ATOM 2653 N N . ILE B 1 6 ? -1.173 39.344 16.594 1 98.69 6 ILE B N 1
ATOM 2654 C CA . ILE B 1 6 ? -0.553 38.031 16.438 1 98.69 6 ILE B CA 1
ATOM 2655 C C . ILE B 1 6 ? 0.922 38.219 16.094 1 98.69 6 ILE B C 1
ATOM 2657 O O . ILE B 1 6 ? 1.279 39.062 15.273 1 98.69 6 ILE B O 1
ATOM 2661 N N . ALA B 1 7 ? 1.764 37.438 16.703 1 98.81 7 ALA B N 1
ATOM 2662 C CA . ALA B 1 7 ? 3.174 37.438 16.328 1 98.81 7 ALA B CA 1
ATOM 2663 C C . ALA B 1 7 ? 3.516 36.156 15.57 1 98.81 7 ALA B C 1
ATOM 2665 O O . ALA B 1 7 ? 2.934 35.094 15.828 1 98.81 7 ALA B O 1
ATOM 2666 N N . LEU B 1 8 ? 4.457 36.219 14.648 1 98.81 8 LEU B N 1
ATOM 2667 C CA . LEU B 1 8 ? 4.973 35.094 13.898 1 98.81 8 LEU B CA 1
ATOM 2668 C C . LEU B 1 8 ? 6.305 34.625 14.477 1 98.81 8 LEU B C 1
ATOM 2670 O O . LEU B 1 8 ? 7.277 35.375 14.5 1 98.81 8 LEU B O 1
ATOM 2674 N N . ILE B 1 9 ? 6.285 33.438 15.023 1 98.81 9 ILE B N 1
ATOM 2675 C CA . ILE B 1 9 ? 7.504 32.812 15.523 1 98.81 9 ILE B CA 1
ATOM 2676 C C . ILE B 1 9 ? 8.094 31.891 14.453 1 98.81 9 ILE B C 1
ATOM 2678 O O . ILE B 1 9 ? 7.746 30.719 14.367 1 98.81 9 ILE B O 1
ATOM 2682 N N . GLY B 1 10 ? 9.055 32.344 13.727 1 98.19 10 GLY B N 1
ATOM 2683 C CA . GLY B 1 10 ? 9.578 31.766 12.5 1 98.19 10 GLY B CA 1
ATOM 2684 C C . GLY B 1 10 ? 9.367 32.656 11.289 1 98.19 10 GLY B C 1
ATOM 2685 O O . GLY B 1 10 ? 8.312 33.281 11.148 1 98.19 10 GLY B O 1
ATOM 2686 N N . ALA B 1 11 ? 10.375 32.781 10.445 1 97.62 11 ALA B N 1
ATOM 2687 C CA . ALA B 1 11 ? 10.32 33.625 9.258 1 97.62 11 ALA B CA 1
ATOM 2688 C C . ALA B 1 11 ? 10.695 32.844 8 1 97.62 11 ALA B C 1
ATOM 2690 O O . ALA B 1 11 ? 11.359 33.375 7.105 1 97.62 11 ALA B O 1
ATOM 2691 N N . GLY B 1 12 ? 10.336 31.594 8.016 1 95.12 12 GLY B N 1
ATOM 2692 C CA . GLY B 1 12 ? 10.68 30.734 6.898 1 95.12 12 GLY B CA 1
ATOM 2693 C C . GLY B 1 12 ? 9.578 30.625 5.859 1 95.12 12 GLY B C 1
ATOM 2694 O O . GLY B 1 12 ? 8.711 31.5 5.785 1 95.12 12 GLY B O 1
ATOM 2695 N N . PHE B 1 13 ? 9.688 29.609 5.062 1 94.88 13 PHE B N 1
ATOM 2696 C CA . PHE B 1 13 ? 8.844 29.391 3.898 1 94.88 13 PHE B CA 1
ATOM 2697 C C . PHE B 1 13 ? 7.371 29.359 4.297 1 94.88 13 PHE B C 1
ATOM 2699 O O . PHE B 1 13 ? 6.547 30.062 3.713 1 94.88 13 PHE B O 1
ATOM 2706 N N . ILE B 1 14 ? 7.059 28.547 5.273 1 97.06 14 ILE B N 1
ATOM 2707 C CA . ILE B 1 14 ? 5.656 28.344 5.629 1 97.06 14 ILE B CA 1
ATOM 2708 C C . ILE B 1 14 ? 5.105 29.594 6.316 1 97.06 14 ILE B C 1
ATOM 2710 O O . ILE B 1 14 ? 3.91 29.875 6.23 1 97.06 14 ILE B O 1
ATOM 2714 N N . SER B 1 15 ? 5.938 30.312 7.059 1 98.19 15 SER B N 1
ATOM 2715 C CA . SER B 1 15 ? 5.516 31.562 7.68 1 98.19 15 SER B CA 1
ATOM 2716 C C . SER B 1 15 ? 5.023 32.562 6.637 1 98.19 15 SER B C 1
ATOM 2718 O O . SER B 1 15 ? 4.129 33.375 6.914 1 98.19 15 SER B O 1
ATOM 2720 N N . ASP B 1 16 ? 5.633 32.5 5.48 1 98.06 16 ASP B N 1
ATOM 2721 C CA . ASP B 1 16 ? 5.223 33.344 4.367 1 98.06 16 ASP B CA 1
ATOM 2722 C C . ASP B 1 16 ? 3.758 33.125 4.012 1 98.06 16 ASP B C 1
ATOM 2724 O O . ASP B 1 16 ? 3.008 34.062 3.797 1 98.06 16 ASP B O 1
ATOM 2728 N N . TYR B 1 17 ? 3.348 31.859 3.977 1 97.94 17 TYR B N 1
ATOM 2729 C CA . TYR B 1 17 ? 1.96 31.516 3.686 1 97.94 17 TYR B CA 1
ATOM 2730 C C . TYR B 1 17 ? 1.028 32.062 4.766 1 97.94 17 TYR B C 1
ATOM 2732 O O . TYR B 1 17 ? -0.044 32.594 4.465 1 97.94 17 TYR B O 1
ATOM 2740 N N . HIS B 1 18 ? 1.442 31.953 6 1 98.62 18 HIS B N 1
ATOM 2741 C CA . HIS B 1 18 ? 0.612 32.406 7.109 1 98.62 18 HIS B CA 1
ATOM 2742 C C . HIS B 1 18 ? 0.487 33.906 7.113 1 98.62 18 HIS B C 1
ATOM 2744 O O . HIS B 1 18 ? -0.599 34.469 7.348 1 98.62 18 HIS B O 1
ATOM 2750 N N . ALA B 1 19 ? 1.572 34.625 6.855 1 98.75 19 ALA B N 1
ATOM 2751 C CA . ALA B 1 19 ? 1.554 36.094 6.812 1 98.75 19 ALA B CA 1
ATOM 2752 C C . ALA B 1 19 ? 0.61 36.594 5.727 1 98.75 19 ALA B C 1
ATOM 2754 O O . ALA B 1 19 ? -0.185 37.5 5.957 1 98.75 19 ALA B O 1
ATOM 2755 N N . ARG B 1 20 ? 0.675 35.938 4.555 1 98.38 20 ARG B N 1
ATOM 2756 C CA . ARG B 1 20 ? -0.212 36.312 3.455 1 98.38 20 ARG B CA 1
ATOM 2757 C C . ARG B 1 20 ? -1.674 36.094 3.84 1 98.38 20 ARG B C 1
ATOM 2759 O O . ARG B 1 20 ? -2.525 36.938 3.525 1 98.38 20 ARG B O 1
ATOM 2766 N N . GLY B 1 21 ? -1.93 35 4.496 1 98.31 21 GLY B N 1
ATOM 2767 C CA . GLY B 1 21 ? -3.283 34.75 4.957 1 98.31 21 GLY B CA 1
ATOM 2768 C C . GLY B 1 21 ? -3.768 35.75 5.984 1 98.31 21 GLY B C 1
ATOM 2769 O O . GLY B 1 21 ? -4.879 36.25 5.871 1 98.31 21 GLY B O 1
ATOM 2770 N N . LEU B 1 22 ? -2.936 36.094 6.961 1 98.44 22 LEU B N 1
ATOM 2771 C CA . LEU B 1 22 ? -3.287 37 8.039 1 98.44 22 LEU B CA 1
ATOM 2772 C C . LEU B 1 22 ? -3.533 38.406 7.488 1 98.44 22 LEU B C 1
ATOM 2774 O O . LEU B 1 22 ? -4.395 39.156 7.992 1 98.44 22 LEU B O 1
ATOM 2778 N N . GLN B 1 23 ? -2.807 38.781 6.477 1 97.69 23 GLN B N 1
ATOM 2779 C CA . GLN B 1 23 ? -2.891 40.125 5.914 1 97.69 23 GLN B CA 1
ATOM 2780 C C . GLN B 1 23 ? -4.242 40.344 5.25 1 97.69 23 GLN B C 1
ATOM 2782 O O . GLN B 1 23 ? -4.648 41.5 5.039 1 97.69 23 GLN B O 1
ATOM 2787 N N . THR B 1 24 ? -4.875 39.281 4.883 1 97.31 24 THR B N 1
ATOM 2788 C CA . THR B 1 24 ? -6.18 39.438 4.246 1 97.31 24 THR B CA 1
ATOM 2789 C C . THR B 1 24 ? -7.254 39.75 5.281 1 97.31 24 THR B C 1
ATOM 2791 O O . THR B 1 24 ? -8.375 40.125 4.93 1 97.31 24 THR B O 1
ATOM 2794 N N . LEU B 1 25 ? -6.93 39.656 6.566 1 97.44 25 LEU B N 1
ATOM 2795 C CA . LEU B 1 25 ? -7.887 39.812 7.652 1 97.44 25 LEU B CA 1
ATOM 2796 C C . LEU B 1 25 ? -7.797 41.25 8.227 1 97.44 25 LEU B C 1
ATOM 2798 O O . LEU B 1 25 ? -6.785 41.594 8.828 1 97.44 25 LEU B O 1
ATOM 2802 N N . ALA B 1 26 ? -8.82 41.969 8.156 1 95.12 26 ALA B N 1
ATOM 2803 C CA . ALA B 1 26 ? -8.82 43.375 8.523 1 95.12 26 ALA B CA 1
ATOM 2804 C C . ALA B 1 26 ? -8.719 43.531 10.039 1 95.12 26 ALA B C 1
ATOM 2806 O O . ALA B 1 26 ? -8.234 44.562 10.516 1 95.12 26 ALA B O 1
ATOM 2807 N N . ASP B 1 27 ? -9.125 42.562 10.742 1 95.62 27 ASP B N 1
ATOM 2808 C CA . ASP B 1 27 ? -9.188 42.719 12.188 1 95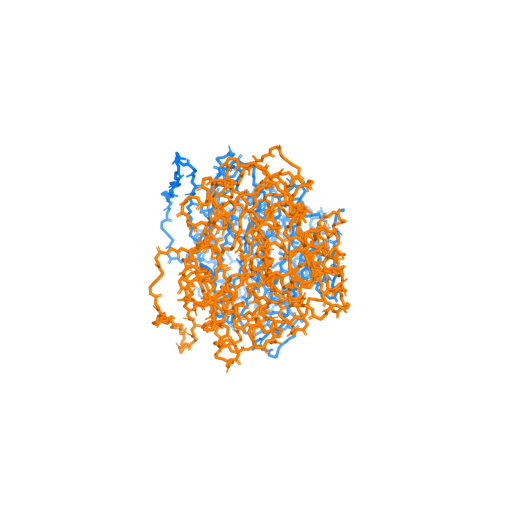.62 27 ASP B CA 1
ATOM 2809 C C . ASP B 1 27 ? -7.953 42.094 12.852 1 95.62 27 ASP B C 1
ATOM 2811 O O . ASP B 1 27 ? -7.973 41.781 14.047 1 95.62 27 ASP B O 1
ATOM 2815 N N . VAL B 1 28 ? -6.914 41.906 12.109 1 97.88 28 VAL B N 1
ATOM 2816 C CA . VAL B 1 28 ? -5.695 41.281 12.641 1 97.88 28 VAL B CA 1
ATOM 2817 C C . VAL B 1 28 ? -4.508 42.219 12.391 1 97.88 28 VAL B C 1
ATOM 2819 O O . VAL B 1 28 ? -4.438 42.875 11.359 1 97.88 28 VAL B O 1
ATOM 2822 N N . GLU B 1 29 ? -3.678 42.344 13.328 1 97.94 29 GLU B N 1
ATOM 2823 C CA . GLU B 1 29 ? -2.381 43 13.203 1 97.94 29 GLU B CA 1
ATOM 2824 C C . GLU B 1 29 ? -1.238 42.031 13.484 1 97.94 29 GLU B C 1
ATOM 2826 O O . GLU B 1 29 ? -1.222 41.344 14.523 1 97.94 29 GLU B O 1
ATOM 2831 N N . ILE B 1 30 ? -0.342 41.844 12.531 1 98.56 30 ILE B N 1
ATOM 2832 C CA . ILE B 1 30 ? 0.891 41.125 12.812 1 98.56 30 ILE B CA 1
ATOM 2833 C C . ILE B 1 30 ? 1.861 42.031 13.57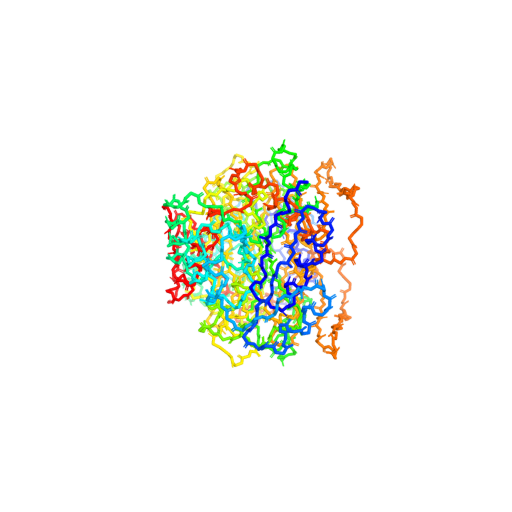 1 98.56 30 ILE B C 1
ATOM 2835 O O . ILE B 1 30 ? 2.48 42.906 12.984 1 98.56 30 ILE B O 1
ATOM 2839 N N . ALA B 1 31 ? 2.027 41.781 14.781 1 97.94 31 ALA B N 1
ATOM 2840 C CA . ALA B 1 31 ? 2.703 42.719 15.68 1 97.94 31 ALA B CA 1
ATOM 2841 C C . ALA B 1 31 ? 4.219 42.531 15.617 1 97.94 31 ALA B C 1
ATOM 2843 O O . ALA B 1 31 ? 4.969 43.5 15.828 1 97.94 31 ALA B O 1
ATOM 2844 N N . ALA B 1 32 ? 4.613 41.312 15.391 1 98.62 32 ALA B N 1
ATOM 2845 C CA . ALA B 1 32 ? 6.043 41.031 15.43 1 98.62 32 ALA B CA 1
ATOM 2846 C C . ALA B 1 32 ? 6.367 39.75 14.672 1 98.62 32 ALA B C 1
ATOM 2848 O O . ALA B 1 32 ? 5.488 38.906 14.453 1 98.62 32 ALA B O 1
ATOM 2849 N N . VAL B 1 33 ? 7.605 39.656 14.227 1 98.75 33 VAL B N 1
ATOM 2850 C CA . VAL B 1 33 ? 8.156 38.438 13.656 1 98.75 33 VAL B CA 1
ATOM 2851 C C . VAL B 1 33 ? 9.492 38.094 14.32 1 98.75 33 VAL B C 1
ATOM 2853 O O . VAL B 1 33 ? 10.289 39 14.609 1 98.75 33 VAL B O 1
ATOM 2856 N N . VAL B 1 34 ? 9.664 36.844 14.617 1 98.69 34 VAL B N 1
ATOM 2857 C CA . VAL B 1 34 ? 10.875 36.375 15.289 1 98.69 34 VAL B CA 1
ATOM 2858 C C . VAL B 1 34 ? 11.617 35.375 14.391 1 98.69 34 VAL B C 1
ATOM 2860 O O . VAL B 1 34 ? 11 34.531 13.758 1 98.69 34 VAL B O 1
ATOM 2863 N N . SER B 1 35 ? 12.891 35.469 14.273 1 98 35 SER B N 1
ATOM 2864 C CA . SER B 1 35 ? 13.781 34.5 13.672 1 98 35 SER B CA 1
ATOM 2865 C C . SER B 1 35 ? 15.117 34.438 14.414 1 98 35 SER B C 1
ATOM 2867 O O . SER B 1 35 ? 15.586 35.438 14.938 1 98 35 SER B O 1
ATOM 2869 N N . LYS B 1 36 ? 15.609 33.188 14.383 1 95.56 36 LYS B N 1
ATOM 2870 C CA . LYS B 1 36 ? 16.922 33.062 15.008 1 95.56 36 LYS B CA 1
ATOM 2871 C C . LYS B 1 36 ? 17.922 34.031 14.383 1 95.56 36 LYS B C 1
ATOM 2873 O O . LYS B 1 36 ? 18.734 34.625 15.094 1 95.56 36 LYS B O 1
ATOM 2878 N N . ASN B 1 37 ? 17.875 34.125 13.109 1 96.56 37 ASN B N 1
ATOM 2879 C CA . ASN B 1 37 ? 18.656 35.125 12.391 1 96.56 37 ASN B CA 1
ATOM 2880 C C . ASN B 1 37 ? 17.891 36.438 12.242 1 96.56 37 ASN B C 1
ATOM 2882 O O . ASN B 1 37 ? 16.938 36.5 11.461 1 96.56 37 ASN B O 1
ATOM 2886 N N . LEU B 1 38 ? 18.375 37.438 12.922 1 97.81 38 LEU B N 1
ATOM 2887 C CA . LEU B 1 38 ? 17.672 38.719 12.961 1 97.81 38 LEU B CA 1
ATOM 2888 C C . LEU B 1 38 ? 17.484 39.281 11.547 1 97.81 38 LEU B C 1
ATOM 2890 O O . LEU B 1 38 ? 16.469 39.906 11.258 1 97.81 38 LEU B O 1
ATOM 2894 N N . ASP B 1 39 ? 18.484 39.062 10.703 1 98.06 39 ASP B N 1
ATOM 2895 C CA . ASP B 1 39 ? 18.406 39.531 9.336 1 98.06 39 ASP B CA 1
ATOM 2896 C C . ASP B 1 39 ? 17.188 38.969 8.609 1 98.06 39 ASP B C 1
ATOM 2898 O O . ASP B 1 39 ? 16.516 39.656 7.844 1 98.06 39 ASP B O 1
ATOM 2902 N N . ASN B 1 40 ? 16.984 37.719 8.828 1 97.88 40 ASN B N 1
ATOM 2903 C CA . ASN B 1 40 ? 15.828 37.062 8.234 1 97.88 40 ASN B CA 1
ATOM 2904 C C . ASN B 1 40 ? 14.523 37.656 8.758 1 97.88 40 ASN B C 1
ATOM 2906 O O . ASN B 1 40 ? 13.578 37.844 7.988 1 97.88 40 ASN B O 1
ATOM 2910 N N . ALA B 1 41 ? 14.492 37.906 10.07 1 98.5 41 ALA B N 1
ATOM 2911 C CA . ALA B 1 41 ? 13.312 38.531 10.672 1 98.5 41 ALA B CA 1
ATOM 2912 C C . ALA B 1 41 ? 13.07 39.938 10.086 1 98.5 41 ALA B C 1
ATOM 2914 O O . ALA B 1 41 ? 11.93 40.281 9.781 1 98.5 41 ALA B O 1
ATOM 2915 N N . GLN B 1 42 ? 14.125 40.656 9.914 1 98.62 42 GLN B N 1
ATOM 2916 C CA . GLN B 1 42 ? 14.023 42 9.398 1 98.62 42 GLN B CA 1
ATOM 2917 C C . GLN B 1 42 ? 13.547 42 7.949 1 98.62 42 GLN B C 1
ATOM 2919 O O . GLN B 1 42 ? 12.695 42.812 7.574 1 98.62 42 GLN B O 1
ATOM 2924 N N . LYS B 1 43 ? 14.117 41.156 7.16 1 98.5 43 LYS B N 1
ATOM 2925 C CA . LYS B 1 43 ? 13.672 41.031 5.773 1 98.5 43 LYS B CA 1
ATOM 2926 C C . LYS B 1 43 ? 12.195 40.688 5.695 1 98.5 43 LYS B C 1
ATOM 2928 O O . LYS B 1 43 ? 11.453 41.219 4.875 1 98.5 43 LYS B O 1
ATOM 2933 N N . PHE B 1 44 ? 11.8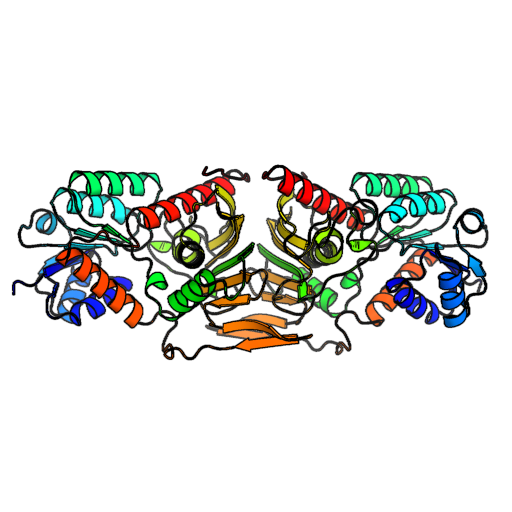44 39.75 6.527 1 98.56 44 PHE B N 1
ATOM 2934 C CA . PHE B 1 44 ? 10.461 39.312 6.574 1 98.56 44 PHE B CA 1
ATOM 2935 C C . PHE B 1 44 ? 9.547 40.438 7.027 1 98.56 44 PHE B C 1
ATOM 2937 O O . PHE B 1 44 ? 8.469 40.625 6.469 1 98.56 44 PHE B O 1
ATOM 2944 N N . ALA B 1 45 ? 9.938 41.188 8.016 1 98.62 45 ALA B N 1
ATOM 2945 C CA . ALA B 1 45 ? 9.188 42.344 8.539 1 98.62 45 ALA B CA 1
ATOM 2946 C C . ALA B 1 45 ? 8.992 43.406 7.473 1 98.62 45 ALA B C 1
ATOM 2948 O O . ALA B 1 45 ? 7.91 44 7.359 1 98.62 45 ALA B O 1
ATOM 2949 N N . LEU B 1 46 ? 10.016 43.656 6.75 1 98.25 46 LEU B N 1
ATOM 2950 C CA . LEU B 1 46 ? 9.938 44.625 5.664 1 98.25 46 LEU B CA 1
ATOM 2951 C C . LEU B 1 46 ? 8.938 44.188 4.605 1 98.25 46 LEU B C 1
ATOM 2953 O O . LEU B 1 46 ? 8.133 45 4.129 1 98.25 46 LEU B O 1
ATOM 2957 N N . LYS B 1 47 ? 9.031 42.938 4.258 1 98.19 47 LYS B N 1
ATOM 2958 C CA . LYS B 1 47 ? 8.18 42.375 3.217 1 98.19 47 LYS B CA 1
ATOM 2959 C C . LYS B 1 47 ? 6.703 42.531 3.576 1 98.19 47 LYS B C 1
ATOM 2961 O O . LYS B 1 47 ? 5.867 42.781 2.703 1 98.19 47 LYS B O 1
ATOM 2966 N N . TYR B 1 48 ? 6.367 42.438 4.852 1 98.25 48 TYR B N 1
ATOM 2967 C CA . TYR B 1 48 ? 4.961 42.375 5.238 1 98.25 48 TYR B CA 1
ATOM 2968 C C . TYR B 1 48 ? 4.59 43.562 6.109 1 98.25 48 TYR B C 1
ATOM 2970 O O . TYR B 1 48 ? 3.52 43.594 6.723 1 98.25 48 TYR B O 1
ATOM 2978 N N . ASN B 1 49 ? 5.43 44.531 6.215 1 97.5 49 ASN B N 1
ATOM 2979 C CA . ASN B 1 49 ? 5.219 45.781 6.977 1 97.5 49 ASN B CA 1
ATOM 2980 C C . ASN B 1 49 ? 4.895 45.469 8.438 1 97.5 49 ASN B C 1
ATOM 2982 O O . ASN B 1 49 ? 3.889 45.938 8.969 1 97.5 49 ASN B O 1
ATOM 2986 N N . ILE B 1 50 ? 5.715 44.625 9.016 1 98.25 50 ILE B N 1
ATOM 2987 C CA . ILE B 1 50 ? 5.625 44.281 10.438 1 98.25 50 ILE B CA 1
ATOM 2988 C C . ILE B 1 50 ? 6.52 45.219 11.25 1 98.25 50 ILE B C 1
ATOM 2990 O O . ILE B 1 50 ? 7.68 45.438 10.891 1 98.25 50 ILE B O 1
ATOM 2994 N N . LYS B 1 51 ? 6.039 45.719 12.266 1 93.88 51 LYS B N 1
ATOM 2995 C CA . LYS B 1 51 ? 6.703 46.781 12.992 1 93.88 51 LYS B CA 1
ATOM 2996 C C . LYS B 1 51 ? 7.938 46.25 13.734 1 93.88 51 LYS B C 1
ATOM 2998 O O . LYS B 1 51 ? 8.953 46.938 13.805 1 93.88 51 LYS B O 1
ATOM 3003 N N . GLU B 1 52 ? 7.816 45.094 14.258 1 98 52 GLU B N 1
ATOM 3004 C CA . GLU B 1 52 ? 8.875 44.594 15.133 1 98 52 GLU B CA 1
ATOM 3005 C C . GLU B 1 52 ? 9.5 43.312 14.594 1 98 52 GLU B C 1
ATOM 3007 O O . GLU B 1 52 ? 8.789 42.344 14.273 1 98 52 GLU B O 1
ATOM 3012 N N . ALA B 1 53 ? 10.781 43.312 14.438 1 98.5 53 ALA B N 1
ATOM 3013 C CA . ALA B 1 53 ? 11.586 42.125 14.109 1 98.5 53 ALA B CA 1
ATOM 3014 C C . ALA B 1 53 ? 12.523 41.781 15.258 1 98.5 53 ALA B C 1
ATOM 3016 O O . ALA B 1 53 ? 13.258 42.625 15.758 1 98.5 53 ALA B O 1
ATOM 3017 N N . LEU B 1 54 ? 12.422 40.562 15.688 1 98.44 54 LEU B N 1
ATOM 3018 C CA . LEU B 1 54 ? 13.156 40.125 16.875 1 98.44 54 LEU B CA 1
ATOM 3019 C C . LEU B 1 54 ? 13.93 38.844 16.609 1 98.44 54 LEU B C 1
ATOM 3021 O O . LEU B 1 54 ? 13.664 38.156 15.625 1 98.44 54 LEU B O 1
ATOM 3025 N N . ASN B 1 55 ? 14.875 38.469 17.516 1 97.88 55 ASN B N 1
ATOM 3026 C CA . ASN B 1 55 ? 15.641 37.219 17.344 1 97.88 55 ASN B CA 1
ATOM 3027 C C . ASN B 1 55 ? 15.422 36.281 18.516 1 97.88 55 ASN B C 1
ATOM 3029 O O . ASN B 1 55 ? 16.109 35.25 18.625 1 97.88 55 ASN B O 1
ATOM 3033 N N . ASP B 1 56 ? 14.531 36.594 19.328 1 96.56 56 ASP B N 1
ATOM 3034 C CA . ASP B 1 56 ? 14.117 35.688 20.391 1 96.56 56 ASP B CA 1
ATOM 3035 C C . ASP B 1 56 ? 12.695 36.031 20.859 1 96.56 56 ASP B C 1
ATOM 3037 O O . ASP B 1 56 ? 12.164 37.094 20.547 1 96.56 56 ASP B O 1
ATOM 3041 N N . ILE B 1 57 ? 12.117 35.125 21.672 1 97.75 57 ILE B N 1
ATOM 3042 C CA . ILE B 1 57 ? 10.695 35.25 21.969 1 97.75 57 ILE B CA 1
ATOM 3043 C C . ILE B 1 57 ? 10.492 35.938 23.328 1 97.75 57 ILE B C 1
ATOM 3045 O O . ILE B 1 57 ? 9.359 36.219 23.719 1 97.75 57 ILE B O 1
ATOM 3049 N N . SER B 1 58 ? 11.469 36.219 24.094 1 96.62 58 SER B N 1
ATOM 3050 C CA . SER B 1 58 ? 11.391 36.594 25.5 1 96.62 58 SER B CA 1
ATOM 3051 C C . SER B 1 58 ? 10.492 37.812 25.703 1 96.62 58 SER B C 1
ATOM 3053 O O . SER B 1 58 ? 9.633 37.781 26.594 1 96.62 58 SER B O 1
ATOM 3055 N N . SER B 1 59 ? 10.672 38.844 24.906 1 95.31 59 SER B N 1
ATOM 3056 C CA . SER B 1 59 ? 9.891 40.062 25.062 1 95.31 59 SER B CA 1
ATOM 3057 C C . SER B 1 59 ? 8.43 39.844 24.688 1 95.31 59 SER B C 1
ATOM 3059 O O . SER B 1 59 ? 7.539 40.531 25.203 1 95.31 59 SER B O 1
ATOM 3061 N N . LEU B 1 60 ? 8.211 38.969 23.781 1 97.5 60 LEU B N 1
ATOM 3062 C CA . LEU B 1 60 ? 6.859 38.719 23.297 1 97.5 60 LEU B CA 1
ATOM 3063 C C . LEU B 1 60 ? 6.062 37.906 24.312 1 97.5 60 LEU B C 1
ATOM 3065 O O . LEU B 1 60 ? 4.855 38.094 24.469 1 97.5 60 LEU B O 1
ATOM 3069 N N . VAL B 1 61 ? 6.719 36.969 24.984 1 97.5 61 VAL B N 1
ATOM 3070 C CA . VAL B 1 61 ? 6.074 36.062 25.922 1 97.5 61 VAL B CA 1
ATOM 3071 C C . VAL B 1 61 ? 5.391 36.875 27.031 1 97.5 61 VAL B C 1
ATOM 3073 O O . VAL B 1 61 ? 4.277 36.562 27.453 1 97.5 61 VAL B O 1
ATOM 3076 N N . LYS B 1 62 ? 5.922 37.938 27.453 1 94.12 62 LYS B N 1
ATOM 3077 C CA . LYS B 1 62 ? 5.438 38.719 28.578 1 94.12 62 LYS B CA 1
ATOM 3078 C C . LYS B 1 62 ? 4.551 39.875 28.125 1 94.12 62 LYS B C 1
ATOM 3080 O O . LYS B 1 62 ? 3.986 40.594 28.938 1 94.12 62 LYS B O 1
ATOM 3085 N N . ARG B 1 63 ? 4.48 39.969 26.875 1 95.56 63 ARG B N 1
ATOM 3086 C CA . ARG B 1 63 ? 3.764 41.094 26.312 1 95.56 63 ARG B CA 1
ATOM 3087 C C . ARG B 1 63 ? 2.262 40.969 26.547 1 95.56 63 ARG B C 1
ATOM 3089 O O . ARG B 1 63 ? 1.643 40 26.078 1 95.56 63 ARG B O 1
ATOM 3096 N N . ASP B 1 64 ? 1.619 42.031 27.094 1 94.25 64 ASP B N 1
ATOM 3097 C CA . ASP B 1 64 ? 0.213 41.969 27.484 1 94.25 64 ASP B CA 1
ATOM 3098 C C . ASP B 1 64 ? -0.698 42.281 26.297 1 94.25 64 ASP B C 1
ATOM 3100 O O . ASP B 1 64 ? -1.873 41.906 26.297 1 94.25 64 ASP B O 1
ATOM 3104 N N . ASP B 1 65 ? -0.208 42.906 25.281 1 94.81 65 ASP B N 1
ATOM 3105 C CA . ASP B 1 65 ? -1.064 43.312 24.172 1 94.81 65 ASP B CA 1
ATOM 3106 C C . ASP B 1 65 ? -1.037 42.281 23.047 1 94.81 65 ASP B C 1
ATOM 3108 O O . ASP B 1 65 ? -1.61 42.5 21.984 1 94.81 65 ASP B O 1
ATOM 3112 N N . LEU B 1 66 ? -0.333 41.188 23.25 1 97.62 66 LEU B N 1
ATOM 3113 C CA . LEU B 1 66 ? -0.27 40.125 22.266 1 97.62 66 LEU B CA 1
ATOM 3114 C C . LEU B 1 66 ? -1.317 39.062 22.547 1 97.62 66 LEU B C 1
ATOM 3116 O O . LEU B 1 66 ? -1.371 38.531 23.656 1 97.62 66 LEU B O 1
ATOM 3120 N N . ASP B 1 67 ? -2.131 38.719 21.578 1 98.19 67 ASP B N 1
ATOM 3121 C CA . ASP B 1 67 ? -3.24 37.781 21.797 1 98.19 67 ASP B CA 1
ATOM 3122 C C . ASP B 1 67 ? -2.832 36.375 21.469 1 98.19 67 ASP B C 1
ATOM 3124 O O . ASP B 1 67 ? -3.281 35.406 22.125 1 98.19 67 ASP B O 1
ATOM 3128 N N . ALA B 1 68 ? -2.047 36.219 20.438 1 98.75 68 ALA B N 1
ATOM 3129 C CA . ALA B 1 68 ? -1.744 34.875 19.938 1 98.75 68 ALA B CA 1
ATOM 3130 C C . ALA B 1 68 ? -0.419 34.844 19.188 1 98.75 68 ALA B C 1
ATOM 3132 O O . ALA B 1 68 ? 0.156 35.906 18.891 1 98.75 68 ALA B O 1
ATOM 3133 N N . VAL B 1 69 ? 0.056 33.656 18.906 1 98.88 69 VAL B N 1
ATOM 3134 C CA . VAL B 1 69 ? 1.267 33.469 18.109 1 98.88 69 VAL B CA 1
ATOM 3135 C C . VAL B 1 69 ? 1.062 32.344 17.109 1 98.88 69 VAL B C 1
ATOM 3137 O O . VAL B 1 69 ? 0.247 31.453 17.328 1 98.88 69 VAL B O 1
ATOM 3140 N N . ILE B 1 70 ? 1.73 32.406 15.992 1 98.88 70 ILE B N 1
ATOM 3141 C CA . ILE B 1 70 ? 1.884 31.328 15.023 1 98.88 70 ILE B CA 1
ATOM 3142 C C . ILE B 1 70 ? 3.312 30.797 15.07 1 98.88 70 ILE B C 1
ATOM 3144 O O . ILE B 1 70 ? 4.266 31.531 14.789 1 98.88 70 ILE B O 1
ATOM 3148 N N . ILE B 1 71 ? 3.4 29.578 15.445 1 98.88 71 ILE B N 1
ATOM 3149 C CA . ILE B 1 71 ? 4.719 28.969 15.586 1 98.88 71 ILE B CA 1
ATOM 3150 C C . ILE B 1 71 ? 5.023 28.109 14.375 1 98.88 71 ILE B C 1
ATOM 3152 O O . ILE B 1 71 ? 4.367 27.094 14.148 1 98.88 71 ILE B O 1
ATOM 3156 N N . SER B 1 72 ? 5.992 28.5 13.594 1 98.25 72 SER B N 1
ATOM 3157 C CA . SER B 1 72 ? 6.43 27.828 12.375 1 98.25 72 SER B CA 1
ATOM 3158 C C . SER B 1 72 ? 7.938 27.609 12.375 1 98.25 72 SER B C 1
ATOM 3160 O O . SER B 1 72 ? 8.609 27.891 11.383 1 98.25 72 SER B O 1
ATOM 3162 N N . THR B 1 73 ? 8.5 27.203 13.445 1 97.88 73 THR B N 1
ATOM 3163 C CA . THR B 1 73 ? 9.922 26.953 13.656 1 97.88 73 THR B CA 1
ATOM 3164 C C . THR B 1 73 ? 10.258 25.5 13.352 1 97.88 73 THR B C 1
ATOM 3166 O O . THR B 1 73 ? 9.375 24.703 13.055 1 97.88 73 THR B O 1
ATOM 3169 N N . PRO B 1 74 ? 11.578 25.156 13.383 1 97.5 74 PRO B N 1
ATOM 3170 C CA . PRO B 1 74 ? 11.875 23.719 13.43 1 97.5 74 PRO B CA 1
ATOM 3171 C C . PRO B 1 74 ? 11.141 23 14.562 1 97.5 74 PRO B C 1
ATOM 3173 O O . PRO B 1 74 ? 10.852 23.609 15.594 1 97.5 74 PRO B O 1
ATOM 3176 N N . ASN B 1 75 ? 10.891 21.719 14.398 1 98.44 75 ASN B N 1
ATOM 3177 C CA . ASN B 1 75 ? 9.969 20.969 15.25 1 98.44 75 ASN B CA 1
ATOM 3178 C C . ASN B 1 75 ? 10.43 20.953 16.703 1 98.44 75 ASN B C 1
ATOM 3180 O O . ASN B 1 75 ? 9.602 20.969 17.625 1 98.44 75 ASN B O 1
ATOM 3184 N N . GLN B 1 76 ? 11.711 20.984 16.906 1 98.19 76 GLN B N 1
ATOM 3185 C CA . GLN B 1 76 ? 12.281 20.922 18.25 1 98.19 76 GLN B CA 1
ATOM 3186 C C . GLN B 1 76 ? 11.758 22.062 19.125 1 98.19 76 GLN B C 1
ATOM 3188 O O . GLN B 1 76 ? 11.672 21.922 20.344 1 98.19 76 GLN B O 1
ATOM 3193 N N . PHE B 1 77 ? 11.336 23.172 18.516 1 98.31 77 PHE B N 1
ATOM 3194 C CA . PHE B 1 77 ? 10.969 24.359 19.266 1 98.31 77 PHE B CA 1
ATOM 3195 C C . PHE B 1 77 ? 9.461 24.453 19.422 1 98.31 77 PHE B C 1
ATOM 3197 O O . PHE B 1 77 ? 8.961 25.344 20.125 1 98.31 77 PHE B O 1
ATOM 3204 N N . HIS B 1 78 ? 8.703 23.562 18.797 1 98.81 78 HIS B N 1
ATOM 3205 C CA . HIS B 1 78 ? 7.25 23.625 18.859 1 98.81 78 HIS B CA 1
ATOM 3206 C C . HIS B 1 78 ? 6.766 23.562 20.312 1 98.81 78 HIS B C 1
ATOM 3208 O O . HIS B 1 78 ? 6.188 24.516 20.812 1 98.81 78 HIS B O 1
ATOM 3214 N N . ALA B 1 79 ? 7.164 22.531 21 1 98.75 79 ALA B N 1
ATOM 3215 C CA . ALA B 1 79 ? 6.629 22.328 22.328 1 98.75 79 ALA B CA 1
ATOM 3216 C C . ALA B 1 79 ? 7.145 23.375 23.312 1 98.75 79 ALA B C 1
ATOM 3218 O O . ALA B 1 79 ? 6.359 24.047 23.984 1 98.75 79 ALA B O 1
ATOM 3219 N N . PRO B 1 80 ? 8.453 23.641 23.344 1 98.62 80 PRO B N 1
ATOM 3220 C CA . PRO B 1 80 ? 8.938 24.656 24.281 1 98.62 80 PRO B CA 1
ATOM 3221 C C . PRO B 1 80 ? 8.305 26.031 24.062 1 98.62 80 PRO B C 1
ATOM 3223 O O . PRO B 1 80 ? 7.898 26.688 25.016 1 98.62 80 PRO B O 1
ATOM 3226 N N . TYR B 1 81 ? 8.18 26.469 22.828 1 98.81 81 TYR B N 1
ATOM 3227 C CA . TYR B 1 81 ? 7.609 27.781 22.547 1 98.81 81 TYR B CA 1
ATOM 3228 C C . TYR B 1 81 ? 6.113 27.797 22.844 1 98.81 81 TYR B C 1
ATOM 3230 O O . TYR B 1 81 ? 5.605 28.75 23.438 1 98.81 81 TYR B O 1
ATOM 3238 N N . ALA B 1 82 ? 5.422 26.75 22.406 1 98.88 82 ALA B N 1
ATOM 3239 C CA . ALA B 1 82 ? 3.986 26.703 22.672 1 98.88 82 ALA B CA 1
ATOM 3240 C C . ALA B 1 82 ? 3.699 26.781 24.172 1 98.88 82 ALA B C 1
ATOM 3242 O O . ALA B 1 82 ? 2.852 27.562 24.594 1 98.88 82 ALA B O 1
ATOM 3243 N N . ILE B 1 83 ? 4.418 26 24.922 1 98.81 83 ILE B N 1
ATOM 3244 C CA . ILE B 1 83 ? 4.215 25.922 26.359 1 98.81 83 ILE B CA 1
ATOM 3245 C C . ILE B 1 83 ? 4.465 27.297 26.984 1 98.81 83 ILE B C 1
ATOM 3247 O O . ILE B 1 83 ? 3.664 27.766 27.797 1 98.81 83 ILE B O 1
ATOM 3251 N N . GLU B 1 84 ? 5.535 27.938 26.625 1 98.69 84 GLU B N 1
ATOM 3252 C CA . GLU B 1 84 ? 5.879 29.25 27.172 1 98.69 84 GLU B CA 1
ATOM 3253 C C . GLU B 1 84 ? 4.785 30.266 26.875 1 98.69 84 GLU B C 1
ATOM 3255 O O . GLU B 1 84 ? 4.383 31.031 27.766 1 98.69 84 GLU B O 1
ATOM 3260 N N . PHE B 1 85 ? 4.316 30.328 25.672 1 98.88 85 PHE B N 1
ATOM 3261 C CA . PHE B 1 85 ? 3.297 31.297 25.281 1 98.88 85 PHE B CA 1
ATOM 3262 C C . PHE B 1 85 ? 1.967 30.984 25.953 1 98.88 85 PHE B C 1
ATOM 3264 O O . PHE B 1 85 ? 1.276 31.875 26.438 1 98.88 85 PHE B O 1
ATOM 3271 N N . LEU B 1 86 ? 1.604 29.719 26 1 98.69 86 LEU B N 1
ATOM 3272 C CA . LEU B 1 86 ? 0.362 29.297 26.641 1 98.69 86 LEU B CA 1
ATOM 3273 C C . LEU B 1 86 ? 0.358 29.672 28.109 1 98.69 86 LEU B C 1
ATOM 3275 O O . LEU B 1 86 ? -0.645 30.172 28.625 1 98.69 86 LEU B O 1
ATOM 3279 N N . GLN B 1 87 ? 1.487 29.453 28.781 1 98.31 87 GLN B N 1
ATOM 3280 C CA . GLN B 1 87 ? 1.617 29.766 30.203 1 98.31 87 GLN B CA 1
ATOM 3281 C C . GLN B 1 87 ? 1.412 31.25 30.469 1 98.31 87 GLN B C 1
ATOM 3283 O O . GLN B 1 87 ? 1.065 31.641 31.578 1 98.31 87 GLN B O 1
ATOM 3288 N N . ASN B 1 88 ? 1.603 32.031 29.453 1 98.12 88 ASN B N 1
ATOM 3289 C CA . ASN B 1 88 ? 1.516 33.469 29.594 1 98.12 88 ASN B CA 1
ATOM 3290 C C . ASN B 1 88 ? 0.277 34.031 28.906 1 98.12 88 ASN B C 1
ATOM 3292 O O . ASN B 1 88 ? 0.255 35.188 28.516 1 98.12 88 ASN B O 1
ATOM 3296 N N . GLY B 1 89 ? -0.657 33.219 28.641 1 97.81 89 GLY B N 1
ATOM 3297 C CA . GLY B 1 89 ? -2 33.625 28.281 1 97.81 89 GLY B CA 1
ATOM 3298 C C . GLY B 1 89 ? -2.166 33.875 26.797 1 97.81 89 GLY B C 1
ATOM 3299 O O . GLY B 1 89 ? -3.109 34.562 26.375 1 97.81 89 GLY B O 1
ATOM 3300 N N . LYS B 1 90 ? -1.26 33.406 25.953 1 98.62 90 LYS B N 1
ATOM 3301 C CA . LYS B 1 90 ? -1.383 33.594 24.516 1 98.62 90 LYS B CA 1
ATOM 3302 C C . LYS B 1 90 ? -1.955 32.344 23.859 1 98.62 90 LYS B C 1
ATOM 3304 O O . LYS B 1 90 ? -1.599 31.219 24.234 1 98.62 90 LYS B O 1
ATOM 3309 N N . ASP B 1 91 ? -2.916 32.469 22.938 1 98.81 91 ASP B N 1
ATOM 3310 C CA . ASP B 1 91 ? -3.34 31.359 22.094 1 98.81 91 ASP B CA 1
ATOM 3311 C C . ASP B 1 91 ? -2.254 31 21.094 1 98.81 91 ASP B C 1
ATOM 3313 O O . ASP B 1 91 ? -1.411 31.828 20.75 1 98.81 91 ASP B O 1
ATOM 3317 N N . VAL B 1 92 ? -2.283 29.766 20.641 1 98.94 92 VAL B N 1
ATOM 3318 C CA . VAL B 1 92 ? -1.163 29.297 19.828 1 98.94 92 VAL B CA 1
ATOM 3319 C C . VAL B 1 92 ? -1.688 28.562 18.594 1 98.94 92 VAL B C 1
ATOM 3321 O O . VAL B 1 92 ? -2.531 27.672 18.703 1 98.94 92 VAL B O 1
ATOM 3324 N N . PHE B 1 93 ? -1.255 28.969 17.422 1 98.88 93 PHE B N 1
ATOM 3325 C CA . PHE B 1 93 ? -1.239 28.125 16.234 1 98.88 93 PHE B CA 1
ATOM 3326 C C . PHE B 1 93 ? 0.113 27.453 16.062 1 98.88 93 PHE B C 1
ATOM 3328 O O . PHE B 1 93 ? 1.15 28.109 16.031 1 98.88 93 PHE B O 1
ATOM 3335 N N . LEU B 1 94 ? 0.04 26.188 15.977 1 98.62 94 LEU B N 1
ATOM 3336 C CA . LEU B 1 94 ? 1.255 25.391 15.844 1 98.62 94 LEU B CA 1
ATOM 3337 C C . LEU B 1 94 ? 1.279 24.672 14.5 1 98.62 94 LEU B C 1
ATOM 3339 O O . LEU B 1 94 ? 0.336 23.953 14.164 1 98.62 94 LEU B O 1
ATOM 3343 N N . GLU B 1 95 ? 2.309 24.859 13.758 1 98.5 95 GLU B N 1
ATOM 3344 C CA . GLU B 1 95 ? 2.473 24.047 12.555 1 98.5 95 GLU B CA 1
ATOM 3345 C C . GLU B 1 95 ? 2.617 22.562 12.898 1 98.5 95 GLU B C 1
ATOM 3347 O O . GLU B 1 95 ? 3.088 22.219 13.984 1 98.5 95 GLU B O 1
ATOM 3352 N N . LYS B 1 96 ? 2.236 21.766 11.984 1 98.56 96 LYS B N 1
ATOM 3353 C CA . LYS B 1 96 ? 2.426 20.328 12.164 1 98.56 96 LYS B CA 1
ATOM 3354 C C . LYS B 1 96 ? 3.881 19.938 11.93 1 98.56 96 LYS B C 1
ATOM 3356 O O . LYS B 1 96 ? 4.582 20.562 11.141 1 98.56 96 LYS B O 1
ATOM 3361 N N . PRO B 1 97 ? 4.375 18.984 12.594 1 98.38 97 PRO B N 1
ATOM 3362 C CA . PRO B 1 97 ? 3.682 18.297 13.688 1 98.38 97 PRO B CA 1
ATOM 3363 C C . PRO B 1 97 ? 3.639 19.109 14.977 1 98.38 97 PRO B C 1
ATOM 3365 O O . PRO B 1 97 ? 4.43 20.047 15.141 1 98.38 97 PRO B O 1
ATOM 3368 N N . MET B 1 98 ? 2.707 18.797 15.867 1 98.25 98 MET B N 1
ATOM 3369 C CA . MET B 1 98 ? 2.449 19.547 17.094 1 98.25 98 MET B CA 1
ATOM 3370 C C . MET B 1 98 ? 3.686 19.578 17.984 1 98.25 98 MET B C 1
ATOM 3372 O O . MET B 1 98 ? 3.887 20.516 18.75 1 98.25 98 MET B O 1
ATOM 3376 N N . GLY B 1 99 ? 4.461 18.625 17.891 1 98 99 GLY B N 1
ATOM 3377 C CA . GLY B 1 99 ? 5.707 18.406 18.594 1 98 99 GLY B CA 1
ATOM 3378 C C . GLY B 1 99 ? 6.547 17.281 18.016 1 98 99 GLY B C 1
ATOM 3379 O O . GLY B 1 99 ? 6.227 16.75 16.953 1 98 99 GLY B O 1
ATOM 3380 N N . MET B 1 100 ? 7.586 16.922 18.75 1 97.94 100 MET B N 1
ATOM 3381 C CA . MET B 1 100 ? 8.477 15.891 18.234 1 97.94 100 MET B CA 1
ATOM 3382 C C . MET B 1 100 ? 8.031 14.508 18.703 1 97.94 100 MET B C 1
ATOM 3384 O O . MET B 1 100 ? 8.383 13.492 18.094 1 97.94 100 MET B O 1
ATOM 3388 N N . THR B 1 101 ? 7.305 14.492 19.844 1 98.19 101 THR B N 1
ATOM 3389 C CA . THR B 1 101 ? 6.875 13.219 20.422 1 98.19 101 THR B CA 1
ATOM 3390 C C . THR B 1 101 ? 5.465 13.336 21 1 98.19 101 THR B C 1
ATOM 3392 O O . THR B 1 101 ? 4.98 14.445 21.25 1 98.19 101 THR B O 1
ATOM 3395 N N . GLY B 1 102 ? 4.891 12.164 21.203 1 98.44 102 GLY B N 1
ATOM 3396 C CA . GLY B 1 102 ? 3.607 12.141 21.891 1 98.44 102 GLY B CA 1
ATOM 3397 C C . GLY B 1 102 ? 3.66 12.766 23.266 1 98.44 102 GLY B C 1
ATOM 3398 O O . GLY B 1 102 ? 2.709 13.422 23.688 1 98.44 102 GLY B O 1
ATOM 3399 N N . ASP B 1 103 ? 4.699 12.602 23.953 1 98.56 103 ASP B N 1
ATOM 3400 C CA . ASP B 1 103 ? 4.863 13.188 25.281 1 98.56 103 ASP B CA 1
ATOM 3401 C C . ASP B 1 103 ? 4.832 14.711 25.219 1 98.56 103 ASP B C 1
ATOM 3403 O O . ASP B 1 103 ? 4.215 15.359 26.062 1 98.56 103 ASP B O 1
ATOM 3407 N N . GLU B 1 104 ? 5.492 15.297 24.25 1 98.75 104 GLU B N 1
ATOM 3408 C CA . GLU B 1 104 ? 5.461 16.75 24.078 1 98.75 104 GLU B CA 1
ATOM 3409 C C . GLU B 1 104 ? 4.039 17.234 23.812 1 98.75 104 GLU B C 1
ATOM 3411 O O . GLU B 1 104 ? 3.635 18.281 24.328 1 98.75 104 GLU B O 1
ATOM 3416 N N . GLY B 1 105 ? 3.332 16.484 22.984 1 98.75 105 GLY B N 1
ATOM 3417 C CA . GLY B 1 105 ? 1.937 16.812 22.75 1 98.75 105 GLY B CA 1
ATOM 3418 C C . GLY B 1 105 ? 1.121 16.875 24.031 1 98.75 105 GLY B C 1
ATOM 3419 O O . GLY B 1 105 ? 0.352 17.812 24.25 1 98.75 105 GLY B O 1
ATOM 3420 N N . ARG B 1 106 ? 1.3 15.867 24.828 1 98.69 106 ARG B N 1
ATOM 3421 C CA . ARG B 1 106 ? 0.575 15.797 26.094 1 98.69 106 ARG B CA 1
ATOM 3422 C C . ARG B 1 106 ? 0.962 16.953 27.016 1 98.69 106 ARG B C 1
ATOM 3424 O O . ARG B 1 106 ? 0.121 17.484 27.75 1 98.69 106 ARG B O 1
ATOM 3431 N N . GLN B 1 107 ? 2.205 17.328 27 1 98.81 107 GLN B N 1
ATOM 3432 C CA . GLN B 1 107 ? 2.65 18.484 27.781 1 98.81 107 GLN B CA 1
ATOM 3433 C C . GLN B 1 107 ? 1.967 19.766 27.312 1 98.81 107 GLN B C 1
ATOM 3435 O O . GLN B 1 107 ? 1.491 20.562 28.125 1 98.81 107 GLN B O 1
ATOM 3440 N N . ILE B 1 108 ? 1.943 19.969 26.031 1 98.88 108 ILE B N 1
ATOM 3441 C CA . ILE B 1 108 ? 1.272 21.125 25.469 1 98.88 108 ILE B CA 1
ATOM 3442 C C . ILE B 1 108 ? -0.195 21.141 25.891 1 98.88 108 ILE B C 1
ATOM 3444 O O . ILE B 1 108 ? -0.717 22.172 26.328 1 98.88 108 ILE B O 1
ATOM 3448 N N . ALA B 1 109 ? -0.827 19.969 25.719 1 98.62 109 ALA B N 1
ATOM 3449 C CA . ALA B 1 109 ? -2.242 19.844 26.047 1 98.62 109 ALA B CA 1
ATOM 3450 C C . ALA B 1 109 ? -2.492 20.172 27.516 1 98.62 109 ALA B C 1
ATOM 3452 O O . ALA B 1 109 ? -3.471 20.844 27.844 1 98.62 109 ALA B O 1
ATOM 3453 N N . GLY B 1 110 ? -1.664 19.641 28.359 1 98.62 110 GLY B N 1
ATOM 3454 C CA . GLY B 1 110 ? -1.793 19.922 29.781 1 98.62 110 GLY B CA 1
ATOM 3455 C C . GLY B 1 110 ? -1.745 21.406 30.109 1 98.62 110 GLY B C 1
ATOM 3456 O O . GLY B 1 110 ? -2.576 21.906 30.859 1 98.62 110 GLY B O 1
ATOM 3457 N N . VAL B 1 111 ? -0.798 22.109 29.547 1 98.75 111 VAL B N 1
ATOM 3458 C CA . VAL B 1 111 ? -0.614 23.531 29.797 1 98.75 111 VAL B CA 1
ATOM 3459 C C . VAL B 1 111 ? -1.782 24.312 29.219 1 98.75 111 VAL B C 1
ATOM 3461 O O . VAL B 1 111 ? -2.305 25.234 29.844 1 98.75 111 VAL B O 1
ATOM 3464 N N . ALA B 1 112 ? -2.16 24 27.984 1 98.75 112 ALA B N 1
ATOM 3465 C CA . ALA B 1 112 ? -3.279 24.672 27.344 1 98.75 112 ALA B CA 1
ATOM 3466 C C . ALA B 1 112 ? -4.551 24.562 28.172 1 98.75 112 ALA B C 1
ATOM 3468 O O . ALA B 1 112 ? -5.281 25.547 28.344 1 98.75 112 ALA B O 1
ATOM 3469 N N . THR B 1 113 ? -4.781 23.328 28.656 1 97.62 113 THR B N 1
ATOM 3470 C CA . THR B 1 113 ? -5.969 23.078 29.469 1 97.62 113 THR B CA 1
ATOM 3471 C C . THR B 1 113 ? -5.902 23.859 30.766 1 97.62 113 THR B C 1
ATOM 3473 O O . THR B 1 113 ? -6.883 24.484 31.172 1 97.62 113 THR B O 1
ATOM 3476 N N . LYS B 1 114 ? -4.812 23.859 31.438 1 98.06 114 LYS B N 1
ATOM 3477 C CA . LYS B 1 114 ? -4.613 24.531 32.719 1 98.06 114 LYS B CA 1
ATOM 3478 C C . LYS B 1 114 ? -4.863 26.031 32.594 1 98.06 114 LYS B C 1
ATOM 3480 O O . LYS B 1 114 ? -5.414 26.656 33.5 1 98.06 114 LYS B O 1
ATOM 3485 N N . HIS B 1 115 ? -4.5 26.656 31.516 1 97.88 115 HIS B N 1
ATOM 3486 C CA . HIS B 1 115 ? -4.555 28.109 31.375 1 97.88 115 HIS B CA 1
ATOM 3487 C C . HIS B 1 115 ? -5.734 28.531 30.5 1 97.88 115 HIS B C 1
ATOM 3489 O O . HIS B 1 115 ? -5.918 29.719 30.234 1 97.88 115 HIS B O 1
ATOM 3495 N N . ASN B 1 116 ? -6.523 27.5 30.016 1 97.81 116 ASN B N 1
ATOM 3496 C CA . ASN B 1 116 ? -7.699 27.719 29.188 1 97.81 116 ASN B CA 1
ATOM 3497 C C . ASN B 1 116 ? -7.355 28.5 27.922 1 97.81 116 ASN B C 1
ATOM 3499 O O . ASN B 1 116 ? -8.039 29.469 27.578 1 97.81 116 ASN B O 1
ATOM 3503 N N . GLN B 1 117 ? -6.219 28.188 27.312 1 98.44 117 GLN B N 1
ATOM 3504 C CA . GLN B 1 117 ? -5.789 28.812 26.062 1 98.44 117 GLN B CA 1
ATOM 3505 C C . GLN B 1 117 ? -6.051 27.891 24.875 1 98.44 117 GLN B C 1
ATOM 3507 O O . GLN B 1 117 ? -6.133 26.672 25.031 1 98.44 117 GLN B O 1
ATOM 3512 N N . LEU B 1 118 ? -6.23 28.453 23.703 1 98.81 118 LEU B N 1
ATOM 3513 C CA . LEU B 1 118 ? -6.531 27.734 22.484 1 98.81 118 LEU B CA 1
ATOM 3514 C C . LEU B 1 118 ? -5.25 27.281 21.781 1 98.81 118 LEU B C 1
ATOM 3516 O O . LEU B 1 118 ? -4.266 28.031 21.75 1 98.81 118 LEU B O 1
ATOM 3520 N N . VAL B 1 119 ? -5.242 26.047 21.297 1 98.94 119 VAL B N 1
ATOM 3521 C CA . VAL B 1 119 ? -4.172 25.547 20.438 1 98.94 119 VAL B CA 1
ATOM 3522 C C . VAL B 1 119 ? -4.762 24.969 19.156 1 98.94 119 VAL B C 1
ATOM 3524 O O . VAL B 1 119 ? -5.629 24.094 19.203 1 98.94 119 VAL B O 1
ATOM 3527 N N . MET B 1 120 ? -4.391 25.5 18.031 1 98.88 120 MET B N 1
ATOM 3528 C CA . MET B 1 120 ? -4.711 24.938 16.719 1 98.88 120 MET B CA 1
ATOM 3529 C C . MET B 1 120 ? -3.471 24.344 16.062 1 98.88 120 MET B C 1
ATOM 3531 O O . MET B 1 120 ? -2.375 24.906 16.172 1 98.88 120 MET B O 1
ATOM 3535 N N . VAL B 1 121 ? -3.631 23.203 15.461 1 98.88 121 VAL B N 1
ATOM 3536 C CA . VAL B 1 121 ? -2.518 22.562 14.773 1 98.88 121 VAL B CA 1
ATOM 3537 C C . VAL B 1 121 ? -2.693 22.703 13.266 1 98.88 121 VAL B C 1
ATOM 3539 O O . VAL B 1 121 ? -3.803 22.547 12.742 1 98.88 121 VAL B O 1
ATOM 3542 N N . GLY B 1 122 ? -1.598 22.922 12.562 1 98.56 122 GLY B N 1
ATOM 3543 C CA . GLY B 1 122 ? -1.597 23.297 11.156 1 98.56 122 GLY B CA 1
ATOM 3544 C C . GLY B 1 122 ? -1.785 22.109 10.227 1 98.56 122 GLY B C 1
ATOM 3545 O O . GLY B 1 122 ? -1.011 21.922 9.289 1 98.56 122 GLY B O 1
ATOM 3546 N N . HIS B 1 123 ? -2.812 21.312 10.414 1 98.31 123 HIS B N 1
ATOM 3547 C CA . HIS B 1 123 ? -3.207 20.297 9.453 1 98.31 123 HIS B CA 1
ATOM 3548 C C . HIS B 1 123 ? -4.008 20.906 8.305 1 98.31 123 HIS B C 1
ATOM 3550 O O . HIS B 1 123 ? -5.227 20.75 8.242 1 98.31 123 HIS B O 1
ATOM 3556 N N . MET B 1 124 ? -3.328 21.438 7.336 1 97.5 124 MET B N 1
ATOM 3557 C CA . MET B 1 124 ? -3.854 22.391 6.352 1 97.5 124 MET B CA 1
ATOM 3558 C C . MET B 1 124 ? -4.84 21.703 5.414 1 97.5 124 MET B C 1
ATOM 3560 O O . MET B 1 124 ? -5.773 22.328 4.918 1 97.5 124 MET B O 1
ATOM 3564 N N . TRP B 1 125 ? -4.719 20.359 5.234 1 97.25 125 TRP B N 1
ATOM 3565 C CA . TRP B 1 125 ? -5.574 19.672 4.27 1 97.25 125 TRP B CA 1
ATOM 3566 C C . TRP B 1 125 ? -7.023 19.656 4.746 1 97.25 125 TRP B C 1
ATOM 3568 O O . TRP B 1 125 ? -7.945 19.453 3.949 1 97.25 125 TRP B O 1
ATOM 3578 N N . ARG B 1 126 ? -7.23 19.828 6.039 1 98.19 126 ARG B N 1
ATOM 3579 C CA . ARG B 1 126 ? -8.586 19.859 6.57 1 98.19 126 ARG B CA 1
ATOM 3580 C C . ARG B 1 126 ? -9.344 21.078 6.074 1 98.19 126 ARG B C 1
ATOM 3582 O O . ARG B 1 126 ? -10.57 21.141 6.168 1 98.19 126 ARG B O 1
ATOM 3589 N N . PHE B 1 127 ? -8.617 22.062 5.531 1 97.94 127 PHE B N 1
ATOM 3590 C CA . PHE B 1 127 ? -9.211 23.312 5.066 1 97.94 127 PHE B CA 1
ATOM 3591 C C . PHE B 1 127 ? -9.281 23.344 3.543 1 97.94 127 PHE B C 1
ATOM 3593 O O . PHE B 1 127 ? -9.594 24.375 2.951 1 97.94 127 PHE B O 1
ATOM 3600 N N . ASP B 1 128 ? -8.953 22.281 2.904 1 97.12 128 ASP B N 1
ATOM 3601 C CA . ASP B 1 128 ? -9 22.141 1.452 1 97.12 128 ASP B CA 1
ATOM 3602 C C . ASP B 1 128 ? -10.398 21.75 0.981 1 97.12 128 ASP B C 1
ATOM 3604 O O . ASP B 1 128 ? -11.039 20.891 1.589 1 97.12 128 ASP B O 1
ATOM 3608 N N . THR B 1 129 ? -10.852 22.391 -0.071 1 97.31 129 THR B N 1
ATOM 3609 C CA . THR B 1 129 ? -12.195 22.172 -0.588 1 97.31 129 THR B CA 1
ATOM 3610 C C . THR B 1 129 ? -12.359 20.734 -1.071 1 97.31 129 THR B C 1
ATOM 3612 O O . THR B 1 129 ? -13.398 20.109 -0.842 1 97.31 129 THR B O 1
ATOM 3615 N N . ASP B 1 130 ? -11.383 20.219 -1.745 1 97.44 130 ASP B N 1
ATOM 3616 C CA . ASP B 1 130 ? -11.438 18.844 -2.242 1 97.44 130 ASP B CA 1
ATOM 3617 C C . ASP B 1 130 ? -11.5 17.844 -1.09 1 97.44 130 ASP B C 1
ATOM 3619 O O . ASP B 1 130 ? -12.258 16.875 -1.143 1 97.44 130 ASP B O 1
ATOM 3623 N N . THR B 1 131 ? -10.648 18.047 -0.112 1 98 131 THR B N 1
ATOM 3624 C CA . THR B 1 131 ? -10.625 17.172 1.047 1 98 131 THR B CA 1
ATOM 3625 C C . THR B 1 131 ? -11.984 17.156 1.741 1 98 131 THR B C 1
ATOM 3627 O O . THR B 1 131 ? -12.492 16.078 2.1 1 98 131 THR B O 1
ATOM 3630 N N . ARG B 1 132 ? -12.547 18.312 1.93 1 98.06 132 ARG B N 1
ATOM 3631 C CA . ARG B 1 132 ? -13.859 18.406 2.568 1 98.06 132 ARG B CA 1
ATOM 3632 C C . ARG B 1 132 ? -14.922 17.703 1.741 1 98.06 132 ARG B C 1
ATOM 3634 O O . ARG B 1 132 ? -15.805 17.047 2.295 1 98.06 132 ARG B O 1
ATOM 3641 N N . TYR B 1 133 ? -14.844 17.891 0.448 1 98.19 133 TYR B N 1
ATOM 3642 C CA . TYR B 1 133 ? -15.789 17.203 -0.438 1 98.19 133 TYR B CA 1
ATOM 3643 C C . TYR B 1 133 ? -15.727 15.695 -0.252 1 98.19 133 TYR B C 1
ATOM 3645 O O . TYR B 1 133 ? -16.75 15.031 -0.135 1 98.19 133 TYR B O 1
ATOM 3653 N N . ILE B 1 134 ? -14.57 15.117 -0.238 1 98.69 134 ILE B N 1
ATOM 3654 C CA . ILE B 1 134 ? -14.398 13.68 -0.087 1 98.69 134 ILE B CA 1
ATOM 3655 C C . ILE B 1 134 ? -14.859 13.242 1.304 1 98.69 134 ILE B C 1
ATOM 3657 O O . ILE B 1 134 ? -15.492 12.203 1.457 1 98.69 134 ILE B O 1
ATOM 3661 N N . LYS B 1 135 ? -14.492 14.016 2.314 1 98.75 135 LYS B N 1
ATOM 3662 C CA . LYS B 1 135 ? -14.961 13.734 3.666 1 98.75 135 LYS B CA 1
ATOM 3663 C C . LYS B 1 135 ? -16.484 13.641 3.707 1 98.75 135 LYS B C 1
ATOM 3665 O O . LYS B 1 135 ? -17.047 12.703 4.289 1 98.75 135 LYS B O 1
ATOM 3670 N N . ASP B 1 136 ? -17.125 14.641 3.117 1 98.62 136 ASP B N 1
ATOM 3671 C CA . ASP B 1 136 ? -18.594 14.672 3.09 1 98.62 136 ASP B CA 1
ATOM 3672 C C . ASP B 1 136 ? -19.141 13.484 2.311 1 98.62 136 ASP B C 1
ATOM 3674 O O . ASP B 1 136 ? -20.188 12.922 2.674 1 98.62 136 ASP B O 1
ATOM 3678 N N . THR B 1 137 ? -18.5 13.148 1.248 1 98.25 137 THR B N 1
ATOM 3679 C CA . THR B 1 137 ? -18.875 11.992 0.446 1 98.25 137 THR B CA 1
ATOM 3680 C C . THR B 1 137 ? -18.859 10.719 1.286 1 98.25 137 THR B C 1
ATOM 3682 O O . THR B 1 137 ? -19.812 9.938 1.263 1 98.25 137 THR B O 1
ATOM 3685 N N . VAL B 1 138 ? -17.828 10.5 2.076 1 98.31 138 VAL B N 1
ATOM 3686 C CA . VAL B 1 138 ? -17.688 9.336 2.938 1 98.31 138 VAL B CA 1
ATOM 3687 C C . VAL B 1 138 ? -18.734 9.367 4.043 1 98.31 138 VAL B C 1
ATOM 3689 O O . VAL B 1 138 ? -19.406 8.359 4.309 1 98.31 138 VAL B O 1
ATOM 3692 N N . ALA B 1 139 ? -18.891 10.477 4.617 1 98.38 139 ALA B N 1
ATOM 3693 C CA . ALA B 1 139 ? -19.812 10.641 5.738 1 98.38 139 ALA B CA 1
ATOM 3694 C C . ALA B 1 139 ? -21.25 10.375 5.301 1 98.38 139 ALA B C 1
ATOM 3696 O O . ALA B 1 139 ? -22.062 9.859 6.086 1 98.38 139 ALA B O 1
ATOM 3697 N N . SER B 1 140 ? -21.578 10.719 4.051 1 98.19 140 SER B N 1
ATOM 3698 C CA . SER B 1 140 ? -22.938 10.555 3.541 1 98.19 140 SER B CA 1
ATOM 3699 C C . SER B 1 140 ? -23.25 9.094 3.236 1 98.19 140 SER B C 1
ATOM 3701 O O . SER B 1 140 ? -24.406 8.742 2.984 1 98.19 140 SER B O 1
ATOM 3703 N N . GLY B 1 141 ? -22.234 8.266 3.211 1 97.94 141 GLY B N 1
ATOM 3704 C CA . GLY B 1 141 ? -22.438 6.863 2.895 1 97.94 141 GLY B CA 1
ATOM 3705 C C . GLY B 1 141 ? -22.5 6.59 1.403 1 97.94 141 GLY B C 1
ATOM 3706 O O . GLY B 1 141 ? -22.844 5.484 0.984 1 97.94 141 GLY B O 1
ATOM 3707 N N . THR B 1 142 ? -22.156 7.602 0.614 1 97.31 142 THR B N 1
ATOM 3708 C CA . THR B 1 142 ? -22.25 7.512 -0.838 1 97.31 142 THR B CA 1
ATOM 3709 C C . THR B 1 142 ? -21.453 6.32 -1.359 1 97.31 142 THR B C 1
ATOM 3711 O O . THR B 1 142 ? -21.922 5.586 -2.23 1 97.31 142 THR B O 1
ATOM 3714 N N . ILE B 1 143 ? -20.312 6.047 -0.789 1 98.06 143 ILE B N 1
ATOM 3715 C CA . ILE B 1 143 ? -19.484 4.969 -1.313 1 98.06 143 ILE B CA 1
ATOM 3716 C C . ILE B 1 143 ? -19.578 3.75 -0.398 1 98.06 143 ILE B C 1
ATOM 3718 O O . ILE B 1 143 ? -18.766 2.83 -0.491 1 98.06 143 ILE B O 1
ATOM 3722 N N . GLY B 1 144 ? -20.531 3.695 0.545 1 98 144 GLY B N 1
ATOM 3723 C CA . GLY B 1 144 ? -20.656 2.602 1.496 1 98 144 GLY B CA 1
ATOM 3724 C C . GLY B 1 144 ? -19.641 2.676 2.625 1 98 144 GLY B C 1
ATOM 3725 O O . GLY B 1 144 ? -19.047 3.73 2.863 1 98 144 GLY B O 1
ATOM 3726 N N . ARG B 1 145 ? -19.531 1.584 3.393 1 98 145 ARG B N 1
ATOM 3727 C CA . ARG B 1 145 ? -18.547 1.514 4.469 1 98 145 ARG B CA 1
ATOM 3728 C C . ARG B 1 145 ? -17.125 1.439 3.916 1 98 145 ARG B C 1
ATOM 3730 O O . ARG B 1 145 ? -16.812 0.568 3.102 1 98 145 ARG B O 1
ATOM 3737 N N . VAL B 1 146 ? -16.297 2.354 4.336 1 98.75 146 VAL B N 1
ATOM 3738 C CA . VAL B 1 146 ? -14.906 2.34 3.889 1 98.75 146 VAL B CA 1
ATOM 3739 C C . VAL B 1 146 ? -14.141 1.241 4.621 1 98.75 146 VAL B C 1
ATOM 3741 O O . VAL B 1 146 ? -14.094 1.223 5.855 1 98.75 146 VAL B O 1
ATOM 3744 N N . PHE B 1 147 ? -13.508 0.292 3.869 1 98.44 147 PHE B N 1
ATOM 3745 C CA . PHE B 1 147 ? -12.789 -0.807 4.508 1 98.44 147 PHE B CA 1
ATOM 3746 C C . PHE B 1 147 ? -11.281 -0.637 4.352 1 98.44 147 PHE B C 1
ATOM 3748 O O . PHE B 1 147 ? -10.508 -1.278 5.059 1 98.44 147 PHE B O 1
ATOM 3755 N N . LYS B 1 148 ? -10.844 0.158 3.439 1 98.69 148 LYS B N 1
ATOM 3756 C CA . LYS B 1 148 ? -9.422 0.343 3.143 1 98.69 148 LYS B CA 1
ATOM 3757 C C . LYS B 1 148 ? -9.148 1.749 2.617 1 98.69 148 LYS B C 1
ATOM 3759 O O . LYS B 1 148 ? -9.93 2.285 1.829 1 98.69 148 LYS B O 1
ATOM 3764 N N . THR B 1 149 ? -8.07 2.352 3.037 1 98.81 149 THR B N 1
ATOM 3765 C CA . THR B 1 149 ? -7.586 3.6 2.457 1 98.81 149 THR B CA 1
ATOM 3766 C C . THR B 1 149 ? -6.105 3.494 2.1 1 98.81 149 THR B C 1
ATOM 3768 O O . THR B 1 149 ? -5.371 2.715 2.709 1 98.81 149 THR B O 1
ATOM 3771 N N . LYS B 1 150 ? -5.707 4.145 1.114 1 98.38 150 LYS B N 1
ATOM 3772 C CA . LYS B 1 150 ? -4.309 4.371 0.753 1 98.38 150 LYS B CA 1
ATOM 3773 C C . LYS B 1 150 ? -3.979 5.863 0.752 1 98.38 150 LYS B C 1
ATOM 3775 O O . LYS B 1 150 ? -4.637 6.648 0.072 1 98.38 150 LYS B O 1
ATOM 3780 N N . GLY B 1 151 ? -3.051 6.27 1.506 1 98.25 151 GLY B N 1
ATOM 3781 C CA . GLY B 1 151 ? -2.586 7.648 1.525 1 98.25 151 GLY B CA 1
ATOM 3782 C C . GLY B 1 151 ? -1.075 7.77 1.451 1 98.25 151 GLY B C 1
ATOM 3783 O O . GLY B 1 151 ? -0.353 6.887 1.919 1 98.25 151 GLY B O 1
ATOM 3784 N N . TYR B 1 152 ? -0.587 8.891 0.895 1 98.19 152 TYR B N 1
ATOM 3785 C CA . TYR B 1 152 ? 0.858 9.094 0.899 1 98.19 152 TYR B CA 1
ATOM 3786 C C . TYR B 1 152 ? 1.2 10.578 0.883 1 98.19 152 TYR B C 1
ATOM 3788 O O . TYR B 1 152 ? 0.359 11.414 0.54 1 98.19 152 TYR B O 1
ATOM 3796 N N . GLY B 1 153 ? 2.277 10.922 1.358 1 98.12 153 GLY B N 1
ATOM 3797 C CA . GLY B 1 153 ? 3.045 12.133 1.128 1 98.12 153 GLY B CA 1
ATOM 3798 C C . GLY B 1 153 ? 4.461 11.859 0.649 1 98.12 153 GLY B C 1
ATOM 3799 O O . GLY B 1 153 ? 5.273 11.305 1.388 1 98.12 153 GLY B O 1
ATOM 3800 N N . ILE B 1 154 ? 4.746 12.234 -0.589 1 97.38 154 ILE B N 1
ATOM 3801 C CA . ILE B 1 154 ? 6.016 11.828 -1.186 1 97.38 154 ILE B CA 1
ATOM 3802 C C . ILE B 1 154 ? 6.535 12.938 -2.094 1 97.38 154 ILE B C 1
ATOM 3804 O O . ILE B 1 154 ? 5.77 13.539 -2.85 1 97.38 154 ILE B O 1
ATOM 3808 N N . HIS B 1 155 ? 7.797 13.305 -1.913 1 95.62 155 HIS B N 1
ATOM 3809 C CA . HIS B 1 155 ? 8.508 14.125 -2.887 1 95.62 155 HIS B CA 1
ATOM 3810 C C . HIS B 1 155 ? 9.203 13.266 -3.936 1 95.62 155 HIS B C 1
ATOM 3812 O O . HIS B 1 155 ? 10.117 12.5 -3.613 1 95.62 155 HIS B O 1
ATOM 3818 N N . GLU B 1 156 ? 8.797 13.414 -5.148 1 94.62 156 GLU B N 1
ATOM 3819 C CA . GLU B 1 156 ? 9.422 12.672 -6.238 1 94.62 156 GLU B CA 1
ATOM 3820 C C . GLU B 1 156 ? 10.703 13.367 -6.711 1 94.62 156 GLU B C 1
ATOM 3822 O O . GLU B 1 156 ? 10.664 14.516 -7.148 1 94.62 156 GLU B O 1
ATOM 3827 N N . ASN B 1 157 ? 11.828 12.797 -6.52 1 93.25 157 ASN B N 1
ATOM 3828 C CA . ASN B 1 157 ? 13.148 13.141 -7.047 1 93.25 157 ASN B CA 1
ATOM 3829 C C . ASN B 1 157 ? 13.742 14.344 -6.316 1 93.25 157 ASN B C 1
ATOM 3831 O O . ASN B 1 157 ? 14.695 14.953 -6.797 1 93.25 157 ASN B O 1
ATOM 3835 N N . TRP B 1 158 ? 13.188 14.703 -5.211 1 92.5 158 TRP B N 1
ATOM 3836 C CA . TRP B 1 158 ? 13.797 15.766 -4.422 1 92.5 158 TRP B CA 1
ATOM 3837 C C . TRP B 1 158 ? 13.492 15.586 -2.938 1 92.5 158 TRP B C 1
ATOM 3839 O O . TRP B 1 158 ? 12.617 14.805 -2.568 1 92.5 158 TRP B O 1
ATOM 3849 N N . GLY B 1 159 ? 14.195 16.203 -2.148 1 93.06 159 GLY B N 1
ATOM 3850 C CA . GLY B 1 159 ? 14.008 16.234 -0.706 1 93.06 159 GLY B CA 1
ATOM 3851 C C . GLY B 1 159 ? 14.516 17.516 -0.071 1 93.06 159 GLY B C 1
ATOM 3852 O O . GLY B 1 159 ? 15.188 18.328 -0.727 1 93.06 159 GLY B O 1
ATOM 3853 N N . PRO B 1 160 ? 14.125 17.641 1.148 1 94.56 160 PRO B N 1
ATOM 3854 C CA . PRO B 1 160 ? 14.516 18.875 1.836 1 94.56 160 PRO B CA 1
ATOM 3855 C C . PRO B 1 160 ? 15.977 18.859 2.281 1 94.56 160 PRO B C 1
ATOM 385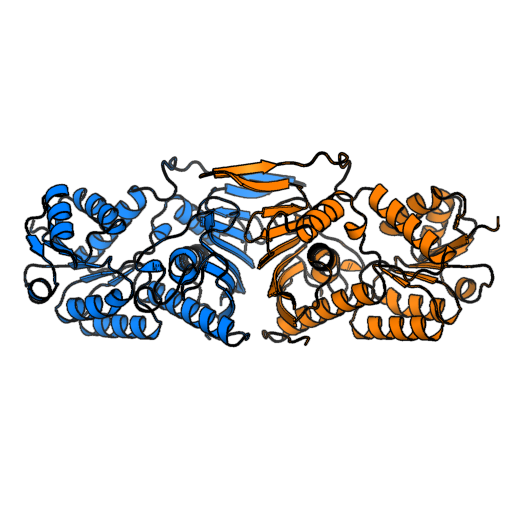7 O O . PRO B 1 160 ? 16.656 17.844 2.145 1 94.56 160 PRO B O 1
ATOM 3860 N N . SER B 1 161 ? 16.438 20.016 2.592 1 93.38 161 SER B N 1
ATOM 3861 C CA . SER B 1 161 ? 17.75 20.203 3.227 1 93.38 161 SER B CA 1
ATOM 3862 C C . SER B 1 161 ? 17.609 20.938 4.555 1 93.38 161 SER B C 1
ATOM 3864 O O . SER B 1 161 ? 16.5 21.203 5.016 1 93.38 161 SER B O 1
ATOM 3866 N N . GLY B 1 162 ? 18.75 21.172 5.23 1 94.44 162 GLY B N 1
ATOM 3867 C CA . GLY B 1 162 ? 18.734 21.953 6.457 1 94.44 162 GLY B CA 1
ATOM 3868 C C . GLY B 1 162 ? 18.234 21.172 7.656 1 94.44 162 GLY B C 1
ATOM 3869 O O . GLY B 1 162 ? 18.656 20.047 7.895 1 94.44 162 GLY B O 1
ATOM 3870 N N . TRP B 1 163 ? 17.375 21.828 8.43 1 95.38 163 TRP B N 1
ATOM 3871 C CA . TRP B 1 163 ? 16.984 21.281 9.719 1 95.38 163 TRP B CA 1
ATOM 3872 C C . TRP B 1 163 ? 16.125 20.031 9.539 1 95.38 163 TRP B C 1
ATOM 3874 O O . TRP B 1 163 ? 16.047 19.188 10.438 1 95.38 163 TRP B O 1
ATOM 3884 N N . PHE B 1 164 ? 15.539 19.875 8.375 1 96.69 164 PHE B N 1
ATOM 3885 C CA . PHE B 1 164 ? 14.656 18.75 8.117 1 96.69 164 PHE B CA 1
ATOM 3886 C C . PHE B 1 164 ? 15.414 17.422 8.211 1 96.69 164 PHE B C 1
ATOM 3888 O O . PHE B 1 164 ? 14.836 16.391 8.531 1 96.69 164 PHE B O 1
ATOM 3895 N N . THR B 1 165 ? 16.656 17.453 7.848 1 97.06 165 THR B N 1
ATOM 3896 C CA . THR B 1 165 ? 17.438 16.203 7.754 1 97.06 165 THR B CA 1
ATOM 3897 C C . THR B 1 165 ? 18.234 15.969 9.031 1 97.06 165 THR B C 1
ATOM 3899 O O . THR B 1 165 ? 19.125 15.109 9.062 1 97.06 165 THR B O 1
ATOM 3902 N N . LYS B 1 166 ? 17.984 16.781 10.039 1 97.5 166 LYS B N 1
ATOM 3903 C CA . LYS B 1 166 ? 18.641 16.625 11.336 1 97.5 166 LYS B CA 1
ATOM 3904 C C . LYS B 1 166 ? 17.656 16.109 12.391 1 97.5 166 LYS B C 1
ATOM 3906 O O . LYS B 1 166 ? 16.766 16.844 12.82 1 97.5 166 LYS B O 1
ATOM 3911 N N . LYS B 1 167 ? 17.906 14.984 12.906 1 97.25 167 LYS B N 1
ATOM 3912 C CA . LYS B 1 167 ? 16.984 14.32 13.836 1 97.25 167 LYS B CA 1
ATOM 3913 C C . LYS B 1 167 ? 16.781 15.172 15.086 1 97.25 167 LYS B C 1
ATOM 3915 O O . LYS B 1 167 ? 15.664 15.242 15.609 1 97.25 167 LYS B O 1
ATOM 3920 N N . GLU B 1 168 ? 17.75 15.773 15.555 1 97.38 168 GLU B N 1
ATOM 3921 C CA . GLU B 1 168 ? 17.672 16.562 16.781 1 97.38 168 GLU B CA 1
ATOM 3922 C C . GLU B 1 168 ? 16.734 17.75 16.609 1 97.38 168 GLU B C 1
ATOM 3924 O O . GLU B 1 168 ? 16.141 18.219 17.578 1 97.38 168 GLU B O 1
ATOM 3929 N N . LEU B 1 169 ? 16.562 18.234 15.391 1 97.75 169 LEU B N 1
ATOM 3930 C CA . LEU B 1 169 ? 15.742 19.422 15.133 1 97.75 169 LEU B CA 1
ATOM 3931 C C . LEU B 1 169 ? 14.367 19.016 14.602 1 97.75 169 LEU B C 1
ATOM 3933 O O . LEU B 1 169 ? 13.367 19.688 14.883 1 97.75 169 LEU B O 1
ATOM 3937 N N . ALA B 1 170 ? 14.336 17.891 13.844 1 97.56 170 ALA B N 1
ATOM 3938 C CA . ALA B 1 170 ? 13.109 17.531 13.133 1 97.56 170 ALA B CA 1
ATOM 3939 C C . ALA B 1 170 ? 12.336 16.453 13.891 1 97.56 170 ALA B C 1
ATOM 3941 O O . ALA B 1 170 ? 11.117 16.344 13.742 1 97.56 170 ALA B O 1
ATOM 3942 N N . GLY B 1 171 ? 13.023 15.672 14.688 1 97.25 171 GLY B N 1
ATOM 3943 C CA . GLY B 1 171 ? 12.406 14.555 15.391 1 97.25 171 GLY B CA 1
ATOM 3944 C C . GLY B 1 171 ? 12.211 13.336 14.508 1 97.25 171 GLY B C 1
ATOM 3945 O O . GLY B 1 171 ? 12.031 12.227 15.008 1 97.25 171 GLY B O 1
ATOM 3946 N N . GLY B 1 172 ? 12.172 13.469 13.266 1 97.94 172 GLY B N 1
ATOM 3947 C CA . GLY B 1 172 ? 12.008 12.445 12.242 1 97.94 172 GLY B CA 1
ATOM 3948 C C . GLY B 1 172 ? 12.297 12.938 10.844 1 97.94 172 GLY B C 1
ATOM 3949 O O . GLY B 1 172 ? 12.805 14.055 10.664 1 97.94 172 GLY B O 1
ATOM 3950 N N . GLY B 1 173 ? 12.086 12.086 9.875 1 98.38 173 GLY B N 1
ATOM 3951 C CA . GLY B 1 173 ? 12.352 12.445 8.492 1 98.38 173 GLY B CA 1
ATOM 3952 C C . GLY B 1 173 ? 11.086 12.648 7.672 1 98.38 173 GLY B C 1
ATOM 3953 O O . GLY B 1 173 ? 10.227 13.445 8.047 1 98.38 173 GLY B O 1
ATOM 3954 N N . ALA B 1 174 ? 10.992 11.883 6.586 1 98.56 174 ALA B N 1
ATOM 3955 C CA . ALA B 1 174 ? 9.875 12.008 5.66 1 98.56 174 ALA B CA 1
ATOM 3956 C C . ALA B 1 174 ? 8.547 11.727 6.359 1 98.56 174 ALA B C 1
ATOM 3958 O O . ALA B 1 174 ? 7.523 12.32 6.027 1 98.56 174 ALA B O 1
ATOM 3959 N N . LEU B 1 175 ? 8.562 10.797 7.289 1 98.69 175 LEU B N 1
ATOM 3960 C CA . LEU B 1 175 ? 7.328 10.484 8.008 1 98.69 175 LEU B CA 1
ATOM 3961 C C . LEU B 1 175 ? 6.836 11.695 8.797 1 98.69 175 LEU B C 1
ATOM 3963 O O . LEU B 1 175 ? 5.664 12.07 8.703 1 98.69 175 LEU B O 1
ATOM 3967 N N . ALA B 1 176 ? 7.703 12.344 9.492 1 98.19 176 ALA B N 1
ATOM 3968 C CA . ALA B 1 176 ? 7.344 13.492 10.328 1 98.19 176 ALA B CA 1
ATOM 3969 C C . ALA B 1 176 ? 7.07 14.727 9.469 1 98.19 176 ALA B C 1
ATOM 3971 O O . ALA B 1 176 ? 6.426 15.68 9.922 1 98.19 176 ALA B O 1
ATOM 3972 N N . ASP B 1 177 ? 7.562 14.727 8.297 1 98.06 177 ASP B N 1
ATOM 3973 C CA . ASP B 1 177 ? 7.414 15.875 7.406 1 98.06 177 ASP B CA 1
ATOM 3974 C C . ASP B 1 177 ? 6.219 15.695 6.477 1 98.06 177 ASP B C 1
ATOM 3976 O O . ASP B 1 177 ? 5.324 16.547 6.438 1 98.06 177 ASP B O 1
ATOM 3980 N N . MET B 1 178 ? 6.195 14.578 5.797 1 97.88 178 MET B N 1
ATOM 3981 C CA . MET B 1 178 ? 5.211 14.352 4.746 1 97.88 178 MET B CA 1
ATOM 3982 C C . MET B 1 178 ? 4.156 13.344 5.199 1 97.88 178 MET B C 1
ATOM 3984 O O . MET B 1 178 ? 2.971 13.508 4.906 1 97.88 178 MET B O 1
ATOM 3988 N N . GLY B 1 179 ? 4.617 12.297 5.871 1 98.44 179 GLY B N 1
ATOM 3989 C CA . GLY B 1 179 ? 3.709 11.258 6.32 1 98.44 179 GLY B CA 1
ATOM 3990 C C . GLY B 1 179 ? 2.604 11.773 7.219 1 98.44 179 GLY B C 1
ATOM 3991 O O . GLY B 1 179 ? 1.479 11.266 7.184 1 98.44 179 GLY B O 1
ATOM 3992 N N . VAL B 1 180 ? 2.869 12.719 8.016 1 98.69 180 VAL B N 1
ATOM 3993 C CA . VAL B 1 180 ? 1.902 13.258 8.969 1 98.69 180 VAL B CA 1
ATOM 3994 C C . VAL B 1 180 ? 0.716 13.859 8.219 1 98.69 180 VAL B C 1
ATOM 3996 O O . VAL B 1 180 ? -0.422 13.797 8.688 1 98.69 180 VAL B O 1
ATOM 3999 N N . HIS B 1 181 ? 0.958 14.492 7.035 1 98.25 181 HIS B N 1
ATOM 4000 C CA . HIS B 1 181 ? -0.132 15.016 6.215 1 98.25 181 HIS B CA 1
ATOM 4001 C C . HIS B 1 181 ? -1.078 13.898 5.785 1 98.25 181 HIS B C 1
ATOM 4003 O O . HIS B 1 181 ? -2.299 14.055 5.848 1 98.25 181 HIS B O 1
ATOM 4009 N N . ALA B 1 182 ? -0.519 12.789 5.348 1 98.44 182 ALA B N 1
ATOM 4010 C CA . ALA B 1 182 ? -1.312 11.656 4.883 1 98.44 182 ALA B CA 1
ATOM 4011 C C . ALA B 1 182 ? -2.1 11.031 6.031 1 98.44 182 ALA B C 1
ATOM 4013 O O . ALA B 1 182 ? -3.283 10.719 5.879 1 98.44 182 ALA B O 1
ATOM 4014 N N . ILE B 1 183 ? -1.41 10.844 7.168 1 98.88 183 ILE B N 1
ATOM 4015 C CA . ILE B 1 183 ? -2.041 10.258 8.344 1 98.88 183 ILE B CA 1
ATOM 4016 C C . ILE B 1 183 ? -3.258 11.086 8.742 1 98.88 183 ILE B C 1
ATOM 4018 O O . ILE B 1 183 ? -4.352 10.547 8.93 1 98.88 183 ILE B O 1
ATOM 4022 N N . ASP B 1 184 ? -3.1 12.383 8.828 1 98.88 184 ASP B N 1
ATOM 4023 C CA . ASP B 1 184 ? -4.191 13.234 9.273 1 98.88 184 ASP B CA 1
ATOM 4024 C C . ASP B 1 184 ? -5.305 13.305 8.234 1 98.88 184 ASP B C 1
ATOM 4026 O O . ASP B 1 184 ? -6.488 13.297 8.578 1 98.88 184 ASP B O 1
ATOM 4030 N N . ALA B 1 185 ? -4.953 13.422 6.965 1 98.62 185 ALA B N 1
ATOM 4031 C CA . ALA B 1 185 ? -5.961 13.492 5.91 1 98.62 185 ALA B CA 1
ATOM 4032 C C . ALA B 1 185 ? -6.852 12.258 5.922 1 98.62 185 ALA B C 1
ATOM 4034 O O . ALA B 1 185 ? -8.078 12.359 5.875 1 98.62 185 ALA B O 1
ATOM 4035 N N . VAL B 1 186 ? -6.254 11.117 6.02 1 98.81 186 VAL B N 1
ATOM 4036 C CA . VAL B 1 186 ? -7 9.859 6.055 1 98.81 186 VAL B CA 1
ATOM 4037 C C . VAL B 1 186 ? -7.91 9.836 7.281 1 98.81 186 VAL B C 1
ATOM 4039 O O . VAL B 1 186 ? -9.094 9.516 7.18 1 98.81 186 VAL B O 1
ATOM 4042 N N . ARG B 1 187 ? -7.316 10.148 8.406 1 98.81 187 ARG B N 1
ATOM 4043 C CA . ARG B 1 187 ? -8.086 10.133 9.641 1 98.81 187 ARG B CA 1
ATOM 4044 C C . ARG B 1 187 ? -9.273 11.094 9.562 1 98.81 187 ARG B C 1
ATOM 4046 O O . ARG B 1 187 ? -10.391 10.734 9.938 1 98.81 187 ARG B O 1
ATOM 4053 N N . TYR B 1 188 ? -9.047 12.297 9.039 1 98.88 188 TYR B N 1
ATOM 4054 C CA . TYR B 1 188 ? -10.078 13.312 8.891 1 98.88 188 TYR B CA 1
ATOM 4055 C C . TYR B 1 188 ? -11.203 12.812 7.988 1 98.88 188 TYR B C 1
ATOM 4057 O O . TYR B 1 188 ? -12.383 12.906 8.344 1 98.88 188 TYR B O 1
ATOM 4065 N N . ILE B 1 189 ? -10.844 12.242 6.859 1 98.88 189 ILE B N 1
ATOM 4066 C CA . ILE B 1 189 ? -11.812 11.797 5.863 1 98.88 189 ILE B CA 1
ATOM 4067 C C . ILE B 1 189 ? -12.641 10.641 6.426 1 98.88 189 ILE B C 1
ATOM 4069 O O . ILE B 1 189 ? -13.836 10.531 6.148 1 98.88 189 ILE B O 1
ATOM 4073 N N . LEU B 1 190 ? -12.023 9.844 7.312 1 98.75 190 LEU B N 1
ATOM 4074 C CA . LEU B 1 190 ? -12.695 8.688 7.895 1 98.75 190 LEU B CA 1
ATOM 4075 C C . LEU B 1 190 ? -13.562 9.094 9.078 1 98.75 190 LEU B C 1
ATOM 4077 O O . LEU B 1 190 ? -14.227 8.258 9.695 1 98.75 190 LEU B O 1
ATOM 4081 N N . GLY B 1 191 ? -13.531 10.305 9.477 1 98.44 191 GLY B N 1
ATOM 4082 C CA . GLY B 1 191 ? -14.344 10.781 10.578 1 98.44 191 GLY B CA 1
ATOM 4083 C C . GLY B 1 191 ? -13.617 10.773 11.906 1 98.44 191 GLY B C 1
ATOM 4084 O O . GLY B 1 191 ? -14.227 10.531 12.953 1 98.44 191 GLY B O 1
ATOM 4085 N N . ASP B 1 192 ? -12.273 10.867 11.852 1 98.56 192 ASP B N 1
ATOM 4086 C CA . ASP B 1 192 ? -11.383 11.031 12.992 1 98.56 192 ASP B CA 1
ATOM 4087 C C . ASP B 1 192 ? -11.453 9.828 13.922 1 98.56 192 ASP B C 1
ATOM 4089 O O . ASP B 1 192 ? -11.609 9.984 15.141 1 98.56 192 ASP B O 1
ATOM 4093 N N . PRO B 1 193 ? -11.367 8.625 13.414 1 98.56 193 PRO B N 1
ATOM 4094 C CA . PRO B 1 193 ? -11.312 7.449 14.281 1 98.56 193 PRO B CA 1
ATOM 4095 C C . PRO B 1 193 ? -10.039 7.395 15.117 1 98.56 193 PRO B C 1
ATOM 4097 O O . PRO B 1 193 ? -9.102 8.148 14.867 1 98.56 193 PRO B O 1
ATOM 4100 N N . LYS B 1 194 ? -10.039 6.543 16.125 1 98.5 194 LYS B N 1
ATOM 4101 C CA . LYS B 1 194 ? -8.844 6.301 16.922 1 98.5 194 LYS B CA 1
ATOM 4102 C C . LYS B 1 194 ? -7.996 5.184 16.328 1 98.5 194 LYS B C 1
ATOM 4104 O O . LYS B 1 194 ? -8.531 4.188 15.836 1 98.5 194 LYS B O 1
ATOM 4109 N N . PRO B 1 195 ? -6.707 5.402 16.328 1 98.62 195 PRO B N 1
ATOM 4110 C CA . PRO B 1 195 ? -5.84 4.305 15.891 1 98.62 195 PRO B CA 1
ATOM 4111 C C . PRO B 1 195 ? -5.777 3.17 16.906 1 98.62 195 PRO B C 1
ATOM 4113 O O . PRO B 1 195 ? -5.613 3.42 18.109 1 98.62 195 PRO B O 1
ATOM 4116 N N . VAL B 1 196 ? -5.879 1.927 16.5 1 98.5 196 VAL B N 1
ATOM 4117 C CA . VAL B 1 196 ? -5.848 0.76 17.375 1 98.5 196 VAL B CA 1
ATOM 4118 C C . VAL B 1 196 ? -4.453 0.136 17.344 1 98.5 196 VAL B C 1
ATOM 4120 O O . VAL B 1 196 ? -3.91 -0.214 18.406 1 98.5 196 VAL B O 1
ATOM 4123 N N . LYS B 1 197 ? -3.852 -0.083 16.188 1 97.94 197 LYS B N 1
ATOM 4124 C CA . LYS B 1 197 ? -2.502 -0.623 16.047 1 97.94 197 LYS B CA 1
ATOM 4125 C C . LYS B 1 197 ? -1.797 -0.051 14.828 1 97.94 197 LYS B C 1
ATOM 4127 O O . LYS B 1 197 ? -2.449 0.374 13.867 1 97.94 197 LYS B O 1
ATOM 4132 N N . VAL B 1 198 ? -0.501 -0.026 14.914 1 98.88 198 VAL B N 1
ATOM 4133 C CA . VAL B 1 198 ? 0.358 0.472 13.852 1 98.88 198 VAL B CA 1
ATOM 4134 C C . VAL B 1 198 ? 1.491 -0.519 13.594 1 98.88 198 VAL B C 1
ATOM 4136 O O . VAL B 1 198 ? 2.127 -1.001 14.531 1 98.88 198 VAL B O 1
ATOM 4139 N N . TYR B 1 199 ? 1.662 -0.925 12.391 1 98.94 199 TYR B N 1
ATOM 4140 C CA . TYR B 1 199 ? 2.863 -1.602 11.914 1 98.94 199 TYR B CA 1
ATOM 4141 C C . TYR B 1 199 ? 3.59 -0.753 10.875 1 98.94 199 TYR B C 1
ATOM 4143 O O . TYR B 1 199 ? 2.959 -0.157 10 1 98.94 199 TYR B O 1
ATOM 4151 N N . ALA B 1 200 ? 4.91 -0.698 11.016 1 98.94 200 ALA B N 1
ATOM 4152 C CA . ALA B 1 200 ? 5.609 0.214 10.117 1 98.94 200 ALA B CA 1
ATOM 4153 C C . ALA B 1 200 ? 6.984 -0.328 9.742 1 98.94 200 ALA B C 1
ATOM 4155 O O . ALA B 1 200 ? 7.609 -1.047 10.523 1 98.94 200 ALA B O 1
ATOM 4156 N N . ARG B 1 201 ? 7.402 -0.049 8.57 1 98.81 201 ARG B N 1
ATOM 4157 C CA . ARG B 1 201 ? 8.766 -0.197 8.078 1 98.81 201 ARG B CA 1
ATOM 4158 C C . ARG B 1 201 ? 9.312 1.135 7.574 1 98.81 201 ARG B C 1
ATOM 4160 O O . ARG B 1 201 ? 8.734 1.754 6.68 1 98.81 201 ARG B O 1
ATOM 4167 N N . ILE B 1 202 ? 10.359 1.577 8.18 1 98.75 202 ILE B N 1
ATOM 4168 C CA . ILE B 1 202 ? 10.914 2.904 7.934 1 98.75 202 ILE B CA 1
ATOM 4169 C C . ILE B 1 202 ? 12.422 2.801 7.699 1 98.75 202 ILE B C 1
ATOM 4171 O O . ILE B 1 202 ? 13.109 2.043 8.383 1 98.75 202 ILE B O 1
ATOM 4175 N N . SER B 1 203 ? 12.953 3.537 6.66 1 98.19 203 SER B N 1
ATOM 4176 C CA . SER B 1 203 ? 14.367 3.422 6.34 1 98.19 203 SER B CA 1
ATOM 4177 C C . SER B 1 203 ? 14.906 4.711 5.723 1 98.19 203 SER B C 1
ATOM 4179 O O . SER B 1 203 ? 14.156 5.672 5.531 1 98.19 203 SER B O 1
ATOM 4181 N N . THR B 1 204 ? 16.172 4.836 5.566 1 98.25 204 THR B N 1
ATOM 4182 C CA . THR B 1 204 ? 16.906 5.871 4.836 1 98.25 204 THR B CA 1
ATOM 4183 C C . THR B 1 204 ? 17.641 5.277 3.637 1 98.25 204 THR B C 1
ATOM 4185 O O . THR B 1 204 ? 18.547 4.469 3.799 1 98.25 204 THR B O 1
ATOM 4188 N N . GLU B 1 205 ? 17.266 5.797 2.414 1 97.75 205 GLU B N 1
ATOM 4189 C CA . GLU B 1 205 ? 17.719 5.102 1.213 1 97.75 205 GLU B CA 1
ATOM 4190 C C . GLU B 1 205 ? 18.547 6.027 0.317 1 97.75 205 GLU B C 1
ATOM 4192 O O . GLU B 1 205 ? 19.281 5.562 -0.557 1 97.75 205 GLU B O 1
ATOM 4197 N N . PHE B 1 206 ? 18.484 7.32 0.392 1 95.5 206 PHE B N 1
ATOM 4198 C CA . PHE B 1 206 ? 18.984 8.219 -0.635 1 95.5 206 PHE B CA 1
ATOM 4199 C C . PHE B 1 206 ? 20.031 9.164 -0.055 1 95.5 206 PHE B C 1
ATOM 4201 O O . PHE B 1 206 ? 20.781 9.805 -0.799 1 95.5 206 PHE B O 1
ATOM 4208 N N . GLY B 1 207 ? 20.094 9.352 1.227 1 89 207 GLY B N 1
ATOM 4209 C CA . GLY B 1 207 ? 21.047 10.312 1.767 1 89 207 GLY B CA 1
ATOM 4210 C C . GLY B 1 207 ? 21.766 9.82 3.01 1 89 207 GLY B C 1
ATOM 4211 O O . GLY B 1 207 ? 21.469 8.727 3.502 1 89 207 GLY B O 1
ATOM 4212 N N . ASP B 1 208 ? 22.766 10.594 3.258 1 91.69 208 ASP B N 1
ATOM 4213 C CA . ASP B 1 208 ? 23.531 10.32 4.473 1 91.69 208 ASP B CA 1
ATOM 4214 C C . ASP B 1 208 ? 23.078 11.219 5.617 1 91.69 208 ASP B C 1
ATOM 4216 O O . ASP B 1 208 ? 23.766 12.18 5.973 1 91.69 208 ASP B O 1
ATOM 4220 N N . TYR B 1 209 ? 22.016 11.062 6.082 1 93.5 209 TYR B N 1
ATOM 4221 C CA . TYR B 1 209 ? 21.438 11.789 7.207 1 93.5 209 TYR B CA 1
ATOM 4222 C C . TYR B 1 209 ? 20.828 10.828 8.219 1 93.5 209 TYR B C 1
ATOM 4224 O O . TYR B 1 209 ? 20.734 9.625 7.965 1 93.5 209 TYR B O 1
ATOM 4232 N N . ASP B 1 210 ? 20.406 11.297 9.367 1 96.38 210 ASP B N 1
ATOM 4233 C CA . ASP B 1 210 ? 20.031 10.438 10.484 1 96.38 210 ASP B CA 1
ATOM 4234 C C . ASP B 1 210 ? 18.516 10.375 10.641 1 96.38 210 ASP B C 1
ATOM 4236 O O . ASP B 1 210 ? 18 10.078 11.719 1 96.38 210 ASP B O 1
ATOM 4240 N N . VAL B 1 211 ? 17.781 10.789 9.57 1 98.06 211 VAL B N 1
ATOM 4241 C CA . VAL B 1 211 ? 16.328 10.695 9.562 1 98.06 211 VAL B CA 1
ATOM 4242 C C . VAL B 1 211 ? 15.875 9.82 8.398 1 98.06 211 VAL B C 1
ATOM 4244 O O . VAL B 1 211 ? 16.688 9.438 7.547 1 98.06 211 VAL B O 1
ATOM 4247 N N . ASP B 1 212 ? 14.648 9.469 8.477 1 98.56 212 ASP B N 1
ATOM 4248 C CA . ASP B 1 212 ? 14.117 8.555 7.465 1 98.56 212 ASP B CA 1
ATOM 4249 C C . ASP B 1 212 ? 13.75 9.305 6.188 1 98.56 212 ASP B C 1
ATOM 4251 O O . ASP B 1 212 ? 13.398 10.484 6.234 1 98.56 212 ASP B O 1
ATOM 4255 N N . ASP B 1 213 ? 13.805 8.633 5.02 1 98.69 213 ASP B N 1
ATOM 4256 C CA . ASP B 1 213 ? 13.305 9.18 3.762 1 98.69 213 ASP B CA 1
ATOM 4257 C C . ASP B 1 213 ? 12.336 8.219 3.084 1 98.69 213 ASP B C 1
ATOM 4259 O O . ASP B 1 213 ? 11.859 8.484 1.981 1 98.69 213 ASP B O 1
ATOM 4263 N N . THR B 1 214 ? 12.055 7.125 3.734 1 98.62 214 THR B N 1
ATOM 4264 C CA . THR B 1 214 ? 11.094 6.145 3.248 1 98.62 214 THR B CA 1
ATOM 4265 C C . THR B 1 214 ? 10.312 5.531 4.406 1 98.62 214 THR B C 1
ATOM 4267 O O . THR B 1 214 ? 10.898 5.102 5.402 1 98.62 214 THR B O 1
ATOM 4270 N N . GLY B 1 215 ? 8.969 5.5 4.277 1 98.69 215 GLY B N 1
ATOM 4271 C CA . GLY B 1 215 ? 8.141 4.867 5.293 1 98.69 215 GLY B CA 1
ATOM 4272 C C . GLY B 1 215 ? 6.898 4.215 4.723 1 98.69 215 GLY B C 1
ATOM 4273 O O . GLY B 1 215 ? 6.273 4.75 3.805 1 98.69 215 GLY B O 1
ATOM 4274 N N . ILE B 1 216 ? 6.559 3.021 5.25 1 98.69 216 ILE B N 1
ATOM 4275 C CA . ILE B 1 216 ? 5.312 2.297 5.02 1 98.69 216 ILE B CA 1
ATOM 4276 C C . ILE B 1 216 ? 4.625 2.016 6.352 1 98.69 216 ILE B C 1
ATOM 4278 O O . ILE B 1 216 ? 5.242 1.47 7.273 1 98.69 216 ILE B O 1
ATOM 4282 N N . LEU B 1 217 ? 3.398 2.412 6.426 1 98.75 217 LEU B N 1
ATOM 4283 C CA . LEU B 1 217 ? 2.613 2.139 7.625 1 98.75 217 LEU B CA 1
ATOM 4284 C C . LEU B 1 217 ? 1.312 1.425 7.27 1 98.75 217 LEU B C 1
ATOM 4286 O O . LEU B 1 217 ? 0.666 1.76 6.277 1 98.75 217 LEU B O 1
ATOM 4290 N N . VAL B 1 218 ? 0.956 0.503 8.094 1 98.94 218 VAL B N 1
ATOM 4291 C CA . VAL B 1 218 ? -0.413 0 8.148 1 98.94 218 VAL B CA 1
ATOM 4292 C C . VAL B 1 218 ? -1.062 0.409 9.469 1 98.94 218 VAL B C 1
ATOM 4294 O O . VAL B 1 218 ? -0.532 0.119 10.547 1 98.94 218 VAL B O 1
ATOM 4297 N N . ILE B 1 219 ? -2.1 1.119 9.344 1 98.94 219 ILE B N 1
ATOM 4298 C CA . ILE B 1 219 ? -2.836 1.566 10.523 1 98.94 219 ILE B CA 1
ATOM 4299 C C . ILE B 1 219 ? -4.199 0.879 10.57 1 98.94 219 ILE B C 1
ATOM 4301 O O . ILE B 1 219 ? -4.934 0.873 9.586 1 98.94 219 ILE B O 1
ATOM 4305 N N . THR B 1 220 ? -4.516 0.282 11.68 1 98.81 220 THR B N 1
ATOM 4306 C CA . THR B 1 220 ? -5.863 -0.199 11.961 1 98.81 220 THR B CA 1
ATOM 4307 C C . THR B 1 220 ? -6.637 0.816 12.797 1 98.81 220 THR B C 1
ATOM 4309 O O . THR B 1 220 ? -6.16 1.249 13.852 1 98.81 220 THR B O 1
ATOM 4312 N N . TRP B 1 221 ? -7.766 1.197 12.297 1 98.75 221 TRP B N 1
ATOM 4313 C CA . TRP B 1 221 ? -8.602 2.176 12.984 1 98.75 221 TRP B CA 1
ATOM 4314 C C . TRP B 1 221 ? -9.711 1.487 13.773 1 98.75 221 TRP B C 1
ATOM 4316 O O . TRP B 1 221 ? -10.094 0.357 13.461 1 98.75 221 TRP B O 1
ATOM 4326 N N . ASP B 1 222 ? -10.297 2.172 14.727 1 98.5 222 ASP B N 1
ATOM 4327 C CA . ASP B 1 222 ? -11.305 1.562 15.586 1 98.5 222 ASP B CA 1
ATOM 4328 C C . ASP B 1 222 ? -12.648 1.466 14.867 1 98.5 222 ASP B C 1
ATOM 4330 O O . ASP B 1 222 ? -13.594 0.856 15.383 1 98.5 222 ASP B O 1
ATOM 4334 N N . ASN B 1 223 ? -12.789 2.084 13.758 1 97.44 223 ASN B N 1
ATOM 4335 C CA . ASN B 1 223 ? -14.023 1.938 12.992 1 97.44 223 ASN B CA 1
ATOM 4336 C C . ASN B 1 223 ? -13.938 0.76 12.023 1 97.44 223 ASN B C 1
ATOM 4338 O O . ASN B 1 223 ? -14.836 0.566 11.203 1 97.44 223 ASN B O 1
ATOM 4342 N N . GLY B 1 224 ? -12.844 0.057 12 1 96.12 224 GLY B N 1
ATOM 4343 C CA . GLY B 1 224 ? -12.719 -1.166 11.219 1 96.12 224 GLY B CA 1
ATOM 4344 C C . GLY B 1 224 ? -11.945 -0.978 9.93 1 96.12 224 GLY B C 1
ATOM 4345 O O . GLY B 1 224 ? -11.57 -1.954 9.273 1 96.12 224 GLY B O 1
ATOM 4346 N N . ALA B 1 225 ? -11.641 0.206 9.5 1 98.31 225 ALA B N 1
ATOM 4347 C CA . ALA B 1 225 ? -10.891 0.473 8.273 1 98.31 225 ALA B CA 1
ATOM 4348 C C . ALA B 1 225 ? -9.398 0.212 8.477 1 98.31 225 ALA B C 1
ATOM 4350 O O . ALA B 1 225 ? -8.883 0.332 9.586 1 98.31 225 ALA B O 1
ATOM 4351 N N . GLU B 1 226 ? -8.766 -0.22 7.438 1 98.62 226 GLU B N 1
ATOM 4352 C CA . GLU B 1 226 ? -7.312 -0.368 7.371 1 98.62 226 GLU B CA 1
ATOM 4353 C C . GLU B 1 226 ? -6.695 0.669 6.438 1 98.62 226 GLU B C 1
ATOM 4355 O O . GLU B 1 226 ? -7.207 0.907 5.34 1 98.62 226 GLU B O 1
ATOM 4360 N N . SER B 1 227 ? -5.617 1.297 6.883 1 98.88 227 SER B N 1
ATOM 4361 C CA . SER B 1 227 ? -4.969 2.287 6.031 1 98.88 227 SER B CA 1
ATOM 4362 C C . SER B 1 227 ? -3.527 1.888 5.723 1 98.88 227 SER B C 1
ATOM 4364 O O . SER B 1 227 ? -2.795 1.448 6.609 1 98.88 227 SER B O 1
ATOM 4366 N N . ILE B 1 228 ? -3.182 1.993 4.477 1 98.75 228 ILE B N 1
ATOM 4367 C CA . ILE B 1 228 ? -1.782 2.004 4.066 1 98.75 228 ILE B CA 1
ATOM 4368 C C . ILE B 1 228 ? -1.305 3.445 3.898 1 98.75 228 ILE B C 1
ATOM 4370 O O . ILE B 1 228 ? -1.895 4.219 3.141 1 98.75 228 ILE B O 1
ATOM 4374 N N . ILE B 1 229 ? -0.261 3.781 4.582 1 98.88 229 ILE B N 1
ATOM 4375 C CA . ILE B 1 229 ? 0.306 5.125 4.496 1 98.88 229 ILE B CA 1
ATOM 4376 C C . ILE B 1 229 ? 1.759 5.039 4.035 1 98.88 229 ILE B C 1
ATOM 4378 O O . ILE B 1 229 ? 2.535 4.23 4.547 1 98.88 229 ILE B O 1
ATOM 4382 N N . GLU B 1 230 ? 2.092 5.883 3.086 1 98.69 230 GLU B N 1
ATOM 4383 C CA . GLU B 1 230 ? 3.475 5.945 2.625 1 98.69 230 GLU B CA 1
ATOM 4384 C C . GLU B 1 230 ? 4.035 7.359 2.748 1 98.69 230 GLU B C 1
ATOM 4386 O O . GLU B 1 230 ? 3.322 8.336 2.52 1 98.69 230 GLU B O 1
ATOM 4391 N N . SER B 1 231 ? 5.23 7.449 3.133 1 98.69 231 SER B N 1
ATOM 4392 C CA . SER B 1 231 ? 5.992 8.695 3.164 1 98.69 231 SER B CA 1
ATOM 4393 C C . SER B 1 231 ? 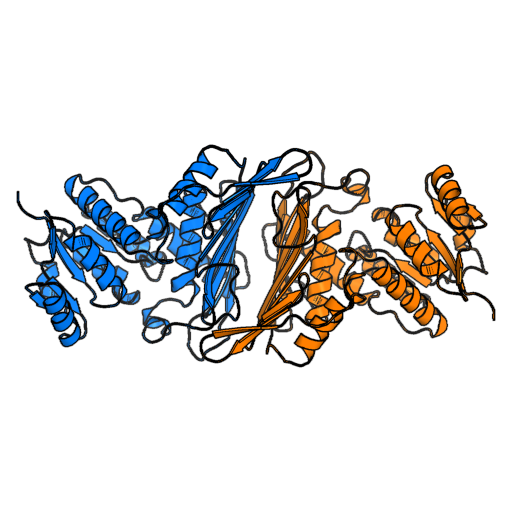7.324 8.555 2.443 1 98.69 231 SER B C 1
ATOM 4395 O O . SER B 1 231 ? 7.895 7.457 2.393 1 98.69 231 SER B O 1
ATOM 4397 N N . GLY B 1 232 ? 7.777 9.703 1.864 1 98.06 232 GLY B N 1
ATOM 4398 C CA . GLY B 1 232 ? 9.039 9.555 1.16 1 98.06 232 GLY B CA 1
ATOM 4399 C C . GLY B 1 232 ? 9.609 10.875 0.679 1 98.06 232 GLY B C 1
ATOM 4400 O O . GLY B 1 232 ? 8.859 11.797 0.349 1 98.06 232 GLY B O 1
ATOM 4401 N N . TRP B 1 233 ? 10.961 10.953 0.705 1 97.38 233 TRP B N 1
ATOM 4402 C CA . TRP B 1 233 ? 11.758 11.953 -0.005 1 97.38 233 TRP B CA 1
ATOM 4403 C C . TRP B 1 233 ? 12.594 11.305 -1.102 1 97.38 233 TRP B C 1
ATOM 4405 O O . TRP B 1 233 ? 13.055 10.172 -0.95 1 97.38 233 TRP B O 1
ATOM 4415 N N . TRP B 1 234 ? 12.758 11.977 -2.23 1 94.88 234 TRP B N 1
ATOM 4416 C CA . TRP B 1 234 ? 13.656 11.594 -3.312 1 94.88 234 TRP B CA 1
ATOM 4417 C C . TRP B 1 234 ? 13.188 10.305 -3.98 1 94.88 234 TRP B C 1
ATOM 4419 O O . TRP B 1 234 ? 13.945 9.656 -4.703 1 94.88 234 TRP B O 1
ATOM 4429 N N . HIS B 1 235 ? 11.93 9.852 -3.646 1 96.62 235 HIS B N 1
ATOM 4430 C CA . HIS B 1 235 ? 11.414 8.656 -4.301 1 96.62 235 HIS B CA 1
ATOM 4431 C C . HIS B 1 235 ? 11.391 8.82 -5.816 1 96.62 235 HIS B C 1
ATOM 4433 O O . HIS B 1 235 ? 11.172 9.922 -6.324 1 96.62 235 HIS B O 1
ATOM 4439 N N . PRO B 1 236 ? 11.602 7.762 -6.488 1 96.25 236 PRO B N 1
ATOM 4440 C CA . PRO B 1 236 ? 11.656 7.855 -7.949 1 96.25 236 PRO B CA 1
ATOM 4441 C C . PRO B 1 236 ? 10.281 8.023 -8.586 1 96.25 236 PRO B C 1
ATOM 4443 O O . PRO B 1 236 ? 10.188 8.32 -9.781 1 96.25 236 PRO B O 1
ATOM 4446 N N . HIS B 1 237 ? 9.281 7.805 -7.777 1 95.19 237 HIS B N 1
ATOM 4447 C CA . HIS B 1 237 ? 7.922 7.887 -8.297 1 95.19 237 HIS B CA 1
ATOM 4448 C C . HIS B 1 237 ? 6.926 8.188 -7.18 1 95.19 237 HIS B C 1
ATOM 4450 O O . HIS B 1 237 ? 7.141 7.797 -6.031 1 95.19 237 HIS B O 1
ATOM 4456 N N . MET B 1 238 ? 5.898 8.859 -7.492 1 91.5 238 MET B N 1
ATOM 4457 C CA . MET B 1 238 ? 4.688 8.969 -6.684 1 91.5 238 MET B CA 1
ATOM 4458 C C . MET B 1 238 ? 3.439 8.805 -7.543 1 91.5 238 MET B C 1
ATOM 4460 O O . MET B 1 238 ? 3.455 9.133 -8.734 1 91.5 238 MET B O 1
ATOM 4464 N N . ASP B 1 239 ? 2.334 8.273 -7.082 1 85.38 239 ASP B N 1
ATOM 4465 C CA . ASP B 1 239 ? 1.143 7.883 -7.828 1 85.38 239 ASP B CA 1
ATOM 4466 C C . ASP B 1 239 ? 0.296 9.102 -8.195 1 85.38 239 ASP B C 1
ATOM 4468 O O . ASP B 1 239 ? -0.569 9.023 -9.07 1 85.38 239 ASP B O 1
ATOM 4472 N N . GLY B 1 240 ? 0.512 10.18 -7.754 1 81.5 240 GLY B N 1
ATOM 4473 C CA . GLY B 1 240 ? -0.2 11.438 -7.961 1 81.5 240 GLY B CA 1
ATOM 4474 C C . GLY B 1 240 ? 0.618 12.656 -7.582 1 81.5 240 GLY B C 1
ATOM 4475 O O . GLY B 1 240 ? 1.831 12.688 -7.805 1 81.5 240 GLY B O 1
ATOM 4476 N N . PRO B 1 241 ? -0.14 13.602 -7.27 1 90.88 241 PRO B N 1
ATOM 4477 C CA . PRO B 1 241 ? 0.621 14.75 -6.77 1 90.88 241 PRO B CA 1
ATOM 4478 C C . PRO B 1 241 ? 1.394 14.438 -5.492 1 90.88 241 PRO B C 1
ATOM 4480 O O . PRO B 1 241 ? 1.491 13.273 -5.098 1 90.88 241 PRO B O 1
ATOM 4483 N N . GLU B 1 242 ? 1.951 15.359 -4.828 1 92.69 242 GLU B N 1
ATOM 4484 C CA . GLU B 1 242 ? 2.814 15.164 -3.668 1 92.69 242 GLU B CA 1
ATOM 4485 C C . GLU B 1 242 ? 2.057 14.508 -2.52 1 92.69 242 GLU B C 1
ATOM 4487 O O . GLU B 1 242 ? 2.666 13.992 -1.579 1 92.69 242 GLU B O 1
ATOM 4492 N N . ALA B 1 243 ? 0.769 14.477 -2.643 1 94.62 243 ALA B N 1
ATOM 4493 C CA . ALA B 1 243 ? -0.099 13.781 -1.69 1 94.62 243 ALA B CA 1
ATOM 4494 C C . ALA B 1 243 ? -1.345 13.234 -2.381 1 94.62 243 ALA B C 1
ATOM 4496 O O . ALA B 1 243 ? -1.815 13.805 -3.369 1 94.62 243 ALA B O 1
ATOM 4497 N N . SER B 1 244 ? -1.878 12.195 -1.889 1 96.81 244 SER B N 1
ATOM 4498 C CA . SER B 1 244 ? -3.129 11.609 -2.359 1 96.81 244 SER B CA 1
ATOM 4499 C C . SER B 1 244 ? -3.74 10.695 -1.303 1 96.81 244 SER B C 1
ATOM 4501 O O . SER B 1 244 ? -3.047 10.242 -0.392 1 96.81 244 SER B O 1
ATOM 4503 N N . THR B 1 245 ? -5.016 10.562 -1.369 1 97.88 245 THR B N 1
ATOM 4504 C CA . THR B 1 245 ? -5.742 9.641 -0.498 1 97.88 245 THR B CA 1
ATOM 4505 C C . THR B 1 245 ? -6.82 8.891 -1.277 1 97.88 245 THR B C 1
ATOM 4507 O O . THR B 1 245 ? -7.66 9.516 -1.935 1 97.88 245 THR B O 1
ATOM 4510 N N . SER B 1 246 ? -6.77 7.613 -1.235 1 98.19 246 SER B N 1
ATOM 4511 C CA . SER B 1 246 ? -7.781 6.762 -1.855 1 98.19 246 SER B CA 1
ATOM 4512 C C . SER B 1 246 ? -8.656 6.082 -0.803 1 98.19 246 SER B C 1
ATOM 4514 O O . SER B 1 246 ? -8.156 5.648 0.237 1 98.19 246 SER B O 1
ATOM 4516 N N . LEU B 1 247 ? -9.93 6.062 -1.028 1 98.69 247 LEU B N 1
ATOM 4517 C CA . LEU B 1 247 ? -10.906 5.445 -0.136 1 98.69 247 LEU B CA 1
ATOM 4518 C C . LEU B 1 247 ? -11.672 4.336 -0.851 1 98.69 247 LEU B C 1
ATOM 4520 O O . LEU B 1 247 ? -12.367 4.594 -1.836 1 98.69 247 LEU B O 1
ATOM 4524 N N . PHE B 1 248 ? -11.539 3.176 -0.379 1 98.69 248 PHE B N 1
ATOM 4525 C CA . PHE B 1 248 ? -12.258 2.018 -0.906 1 98.69 248 PHE B CA 1
ATOM 4526 C C . PHE B 1 248 ? -13.477 1.699 -0.055 1 98.69 248 PHE B C 1
ATOM 4528 O O . PHE B 1 248 ? -13.344 1.292 1.101 1 98.69 248 PHE B O 1
ATOM 4535 N N . GLY B 1 249 ? -14.648 1.916 -0.636 1 98.31 249 GLY B N 1
ATOM 4536 C CA . GLY B 1 249 ? -15.891 1.615 0.05 1 98.31 249 GLY B CA 1
ATOM 4537 C C . GLY B 1 249 ? -16.609 0.411 -0.525 1 98.31 249 GLY B C 1
ATOM 4538 O O . GLY B 1 249 ? -16.297 -0.041 -1.628 1 98.31 249 GLY B O 1
ATOM 4539 N N . THR B 1 250 ? -17.578 -0.145 0.188 1 97.06 250 THR B N 1
ATOM 4540 C CA . THR B 1 250 ? -18.312 -1.346 -0.201 1 97.06 250 THR B CA 1
ATOM 4541 C C . THR B 1 250 ? -19.234 -1.059 -1.379 1 97.06 250 THR B C 1
ATOM 4543 O O . THR B 1 250 ? -19.734 -1.984 -2.027 1 97.06 250 THR B O 1
ATOM 4546 N N . LYS B 1 251 ? -19.469 0.265 -1.695 1 96.12 251 LYS B N 1
ATOM 4547 C CA . LYS B 1 251 ? -20.391 0.606 -2.775 1 96.12 251 LYS B CA 1
ATOM 4548 C C . LYS B 1 251 ? -19.703 1.446 -3.846 1 96.12 251 LYS B C 1
ATOM 4550 O O . LYS B 1 251 ? -20.297 1.765 -4.875 1 96.12 251 LYS B O 1
ATOM 4555 N N . GLY B 1 252 ? -18.516 1.84 -3.594 1 97.56 252 GLY B N 1
ATOM 4556 C CA . GLY B 1 252 ? -17.828 2.699 -4.539 1 97.56 252 GLY B CA 1
ATOM 4557 C C . GLY B 1 252 ? -16.438 3.1 -4.074 1 97.56 252 GLY B C 1
ATOM 4558 O O . GLY B 1 252 ? -15.953 2.604 -3.055 1 97.56 252 GLY B O 1
ATOM 4559 N N . TYR B 1 253 ? -15.773 3.93 -4.891 1 98.38 253 TYR B N 1
ATOM 4560 C CA . TYR B 1 253 ? -14.406 4.395 -4.699 1 98.38 253 TYR B CA 1
ATOM 4561 C C . TYR B 1 253 ? -14.328 5.918 -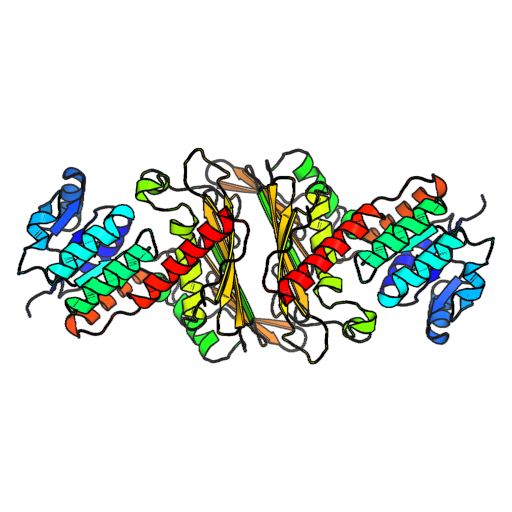4.785 1 98.38 253 TYR B C 1
ATOM 4563 O O . TYR B 1 253 ? -15.039 6.535 -5.578 1 98.38 253 TYR B O 1
ATOM 4571 N N . ALA B 1 254 ? -13.562 6.492 -3.863 1 98.56 254 ALA B N 1
ATOM 4572 C CA . ALA B 1 254 ? -13.258 7.922 -3.924 1 98.56 254 ALA B CA 1
ATOM 4573 C C . ALA B 1 254 ? -11.75 8.164 -3.885 1 98.56 254 ALA B C 1
ATOM 4575 O O . ALA B 1 254 ? -11.023 7.461 -3.184 1 98.56 254 ALA B O 1
ATOM 4576 N N . ASN B 1 255 ? -11.312 9.133 -4.617 1 98.12 255 ASN B N 1
ATOM 4577 C CA . ASN B 1 255 ? -9.914 9.539 -4.59 1 98.12 255 ASN B CA 1
ATOM 4578 C C . ASN B 1 255 ? -9.766 11.031 -4.324 1 98.12 255 ASN B C 1
ATOM 4580 O O . ASN B 1 255 ? -10.562 11.836 -4.82 1 98.12 255 ASN B O 1
ATOM 4584 N N . LEU B 1 256 ? -8.789 11.359 -3.449 1 97.44 256 LEU B N 1
ATOM 4585 C CA . LEU B 1 256 ? -8.352 12.734 -3.232 1 97.44 256 LEU B CA 1
ATOM 4586 C C . LEU B 1 256 ? -7.039 13.008 -3.957 1 97.44 256 LEU B C 1
ATOM 4588 O O . LEU B 1 256 ? -6.066 12.273 -3.781 1 97.44 256 LEU B O 1
ATOM 4592 N N . PHE B 1 257 ? -6.875 14.023 -4.797 1 95.69 257 PHE B N 1
ATOM 4593 C CA . PHE B 1 257 ? -5.75 14.492 -5.59 1 95.69 257 PHE B CA 1
ATOM 4594 C C . PHE B 1 257 ? -5.23 13.391 -6.508 1 95.69 257 PHE B C 1
ATOM 4596 O O . PHE B 1 257 ? -4.238 12.734 -6.191 1 95.69 257 PHE B O 1
ATOM 4603 N N . PRO B 1 258 ? -5.746 13.234 -7.617 1 94.75 258 PRO B N 1
ATOM 4604 C CA . PRO B 1 258 ? -6.883 13.977 -8.18 1 94.75 258 PRO B CA 1
ATOM 4605 C C . PRO B 1 258 ? -8.211 13.578 -7.539 1 94.75 258 PRO B C 1
ATOM 4607 O O . PRO B 1 258 ? -8.367 12.445 -7.082 1 94.75 258 PRO B O 1
ATOM 4610 N N . THR B 1 259 ? -9.164 14.453 -7.59 1 97.06 259 THR B N 1
ATOM 4611 C CA . THR B 1 259 ? -10.43 14.25 -6.906 1 97.06 259 THR B CA 1
ATOM 4612 C C . THR B 1 259 ? -11.477 13.68 -7.859 1 97.06 259 THR B C 1
ATOM 4614 O O . THR B 1 259 ? -11.836 14.312 -8.852 1 97.06 259 THR B O 1
ATOM 4617 N N . PHE B 1 260 ? -11.953 12.477 -7.543 1 97.81 260 PHE B N 1
ATOM 4618 C CA . PHE B 1 260 ? -13 11.867 -8.352 1 97.81 260 PHE B CA 1
ATOM 4619 C C . PHE B 1 260 ? -13.656 10.711 -7.605 1 97.81 260 PHE B C 1
ATOM 4621 O O . PHE B 1 260 ? -13.156 10.273 -6.57 1 97.81 260 PHE B O 1
ATOM 4628 N N . LEU B 1 261 ? -14.805 10.328 -8.016 1 98.12 261 LEU B N 1
ATOM 4629 C CA . LEU B 1 261 ? -15.547 9.18 -7.508 1 98.12 261 LEU B CA 1
ATOM 4630 C C . LEU B 1 261 ? -15.688 8.109 -8.586 1 98.12 261 LEU B C 1
ATOM 4632 O O . LEU B 1 261 ? -15.781 8.43 -9.773 1 98.12 261 LEU B O 1
ATOM 4636 N N . LYS B 1 262 ? -15.602 6.93 -8.211 1 97.69 262 LYS B N 1
ATOM 4637 C CA . LYS B 1 262 ? -15.906 5.793 -9.078 1 97.69 262 LYS B CA 1
ATOM 4638 C C . LYS B 1 262 ? -17.016 4.938 -8.484 1 97.69 262 LYS B C 1
ATOM 4640 O O . LYS B 1 262 ? -16.875 4.391 -7.391 1 97.69 262 LYS B O 1
ATOM 4645 N N . MET B 1 263 ? -18.094 4.812 -9.219 1 96.44 263 MET B N 1
ATOM 4646 C CA . MET B 1 263 ? -19.266 4.074 -8.75 1 96.44 263 MET B CA 1
ATOM 4647 C C . MET B 1 263 ? -19.609 2.945 -9.719 1 96.44 263 MET B C 1
ATOM 4649 O O . MET B 1 263 ? -19.344 3.043 -10.914 1 96.44 263 MET B O 1
ATOM 4653 N N . LYS B 1 264 ? -20.203 1.897 -9.133 1 90.12 264 LYS B N 1
ATOM 4654 C CA . LYS B 1 264 ? -20.672 0.81 -9.992 1 90.12 264 LYS B CA 1
ATOM 4655 C C . LYS B 1 264 ? -21.875 1.235 -10.812 1 90.12 264 LYS B C 1
ATOM 4657 O O . LYS B 1 264 ? -22.766 1.926 -10.312 1 90.12 264 LYS B O 1
ATOM 4662 N N . GLU B 1 265 ? -21.797 0.999 -12.031 1 87.19 265 GLU B N 1
ATOM 4663 C CA . GLU B 1 265 ? -22.922 1.188 -12.945 1 87.19 265 GLU B CA 1
ATOM 4664 C C . GLU B 1 265 ? -23.109 -0.035 -13.836 1 87.19 265 GLU B C 1
ATOM 4666 O O . GLU B 1 265 ? -22.422 -0.196 -14.844 1 87.19 265 GLU B O 1
ATOM 4671 N N . GLY B 1 266 ? -24.156 -0.824 -13.609 1 80.38 266 GLY B N 1
ATOM 4672 C CA . GLY B 1 266 ? -24.312 -2.078 -14.328 1 80.38 266 GLY B CA 1
ATOM 4673 C C . GLY B 1 266 ? -23.109 -2.996 -14.203 1 80.38 266 GLY B C 1
ATOM 4674 O O . GLY B 1 266 ? -22.703 -3.33 -13.094 1 80.38 266 GLY B O 1
ATOM 4675 N N . GLU B 1 267 ? -22.578 -3.383 -15.375 1 75.19 267 GLU B N 1
ATOM 4676 C CA . GLU B 1 267 ? -21.406 -4.27 -15.375 1 75.19 267 GLU B CA 1
ATOM 4677 C C . GLU B 1 267 ? -20.109 -3.471 -15.383 1 75.19 267 GLU B C 1
ATOM 4679 O O . GLU B 1 267 ? -19.016 -4.047 -15.297 1 75.19 267 GLU B O 1
ATOM 4684 N N . GLY B 1 268 ? -20.344 -2.195 -15.352 1 81.19 268 GLY B N 1
ATOM 4685 C CA . GLY B 1 268 ? -19.156 -1.352 -15.414 1 81.19 268 GLY B CA 1
ATOM 4686 C C . GLY B 1 268 ? -19.078 -0.352 -14.273 1 81.19 268 GLY B C 1
ATOM 4687 O O . GLY B 1 268 ? -19.609 -0.598 -13.188 1 81.19 268 GLY B O 1
ATOM 4688 N N . THR B 1 269 ? -18.141 0.575 -14.43 1 89.38 269 THR B N 1
ATOM 4689 C CA . THR B 1 269 ? -17.953 1.646 -13.453 1 89.38 269 THR B CA 1
ATOM 4690 C C . THR B 1 269 ? -18.062 3.012 -14.125 1 89.38 269 THR B C 1
ATOM 4692 O O . THR B 1 269 ? -17.812 3.143 -15.328 1 89.38 269 THR B O 1
ATOM 4695 N N . VAL B 1 270 ? -18.625 3.969 -13.43 1 94.06 270 VAL B N 1
ATOM 4696 C CA . VAL B 1 270 ? -18.672 5.355 -13.891 1 94.06 270 VAL B CA 1
ATOM 4697 C C . VAL B 1 270 ? -17.781 6.223 -13.008 1 94.06 270 VAL B C 1
ATOM 4699 O O . VAL B 1 270 ? -17.828 6.117 -11.781 1 94.06 270 VAL B O 1
ATOM 4702 N N . THR B 1 271 ? -16.922 6.969 -13.672 1 95.94 271 THR B N 1
ATOM 4703 C CA . THR B 1 271 ? -16.078 7.926 -12.961 1 95.94 271 THR B CA 1
ATOM 4704 C C . THR B 1 271 ? -16.672 9.328 -13.039 1 95.94 271 THR B C 1
ATOM 4706 O O . THR B 1 271 ? -17.031 9.797 -14.125 1 95.94 271 THR B O 1
ATOM 4709 N N . THR B 1 272 ? -16.844 9.953 -11.883 1 96.81 272 THR B N 1
ATOM 4710 C CA . THR B 1 272 ? -17.375 11.305 -11.812 1 96.81 272 THR B CA 1
ATOM 4711 C C . THR B 1 272 ? -16.359 12.258 -11.18 1 96.81 272 THR B C 1
ATOM 4713 O O . THR B 1 272 ? -15.836 11.984 -10.102 1 96.81 272 THR B O 1
ATOM 4716 N N . VAL B 1 273 ? -16.016 13.25 -11.898 1 97.12 273 VAL B N 1
ATOM 4717 C CA . VAL B 1 273 ? -15.195 14.328 -11.375 1 97.12 273 VAL B CA 1
ATOM 4718 C C . VAL B 1 273 ? -16.078 15.484 -10.914 1 97.12 273 VAL B C 1
ATOM 4720 O O . VAL B 1 273 ? -16.812 16.062 -11.711 1 97.12 273 VAL B O 1
ATOM 4723 N N . PRO B 1 274 ? -15.984 15.758 -9.617 1 96.38 274 PRO B N 1
ATOM 4724 C CA . PRO B 1 274 ? -16.844 16.844 -9.133 1 96.38 274 PRO B CA 1
ATOM 4725 C C . PRO B 1 274 ? -16.422 18.203 -9.648 1 96.38 274 PRO B C 1
ATOM 4727 O O . PRO B 1 274 ? -15.25 18.406 -9.969 1 96.38 274 PRO B O 1
ATOM 4730 N N . GLU B 1 275 ? -17.391 19.094 -9.734 1 95.94 275 GLU B N 1
ATOM 4731 C CA . GLU B 1 275 ? -17.094 20.484 -10.086 1 95.94 275 GLU B CA 1
ATOM 4732 C C . GLU B 1 275 ? -16.656 21.281 -8.867 1 95.94 275 GLU B C 1
ATOM 4734 O O . GLU B 1 275 ? -17.484 21.797 -8.117 1 95.94 275 GLU B O 1
ATOM 4739 N N . LEU B 1 276 ? -15.383 21.328 -8.711 1 95 276 LEU B N 1
ATOM 4740 C CA . LEU B 1 276 ? -14.766 22.062 -7.609 1 95 276 LEU B CA 1
ATOM 4741 C C . LEU B 1 276 ? -13.875 23.172 -8.141 1 95 276 LEU B C 1
ATOM 4743 O O . LEU B 1 276 ? -13.469 23.156 -9.305 1 95 276 LEU B O 1
ATOM 4747 N N . PRO B 1 277 ? -13.562 24.188 -7.352 1 91.5 277 PRO B N 1
ATOM 4748 C CA . PRO B 1 277 ? -12.648 25.234 -7.805 1 91.5 277 PRO B CA 1
ATOM 4749 C C . PRO B 1 277 ? -11.312 24.672 -8.297 1 91.5 277 PRO B C 1
ATOM 4751 O O . PRO B 1 277 ? -10.789 23.719 -7.73 1 91.5 277 PRO B O 1
ATOM 4754 N N . LYS B 1 278 ? -10.93 25.25 -9.406 1 86.38 278 LYS B N 1
ATOM 4755 C CA . LYS B 1 278 ? -9.656 24.812 -9.969 1 86.38 278 LYS B CA 1
ATOM 4756 C C . LYS B 1 278 ? -8.5 25.141 -9.023 1 86.38 278 LYS B C 1
ATOM 4758 O O . LYS B 1 278 ? -8.453 26.234 -8.445 1 86.38 278 LYS B O 1
ATOM 4763 N N . ARG B 1 279 ? -7.609 24.156 -8.836 1 83.88 279 ARG B N 1
ATOM 4764 C CA . ARG B 1 279 ? -6.41 24.359 -8.031 1 83.88 279 ARG B CA 1
ATOM 4765 C C . ARG B 1 279 ? -5.297 25 -8.852 1 83.88 279 ARG B C 1
ATOM 4767 O O . ARG B 1 279 ? -5.035 24.594 -9.984 1 83.88 279 ARG B O 1
ATOM 4774 N N . GLU B 1 280 ? -4.758 26.094 -8.359 1 79.5 280 GLU B N 1
ATOM 4775 C CA . GLU B 1 280 ? -3.617 26.703 -9.031 1 79.5 280 GLU B CA 1
ATOM 4776 C C . GLU B 1 280 ? -2.334 25.922 -8.758 1 79.5 280 GLU B C 1
ATOM 4778 O O . GLU B 1 280 ? -1.463 25.828 -9.625 1 79.5 280 GLU B O 1
ATOM 4783 N N . ASP B 1 281 ? -2.25 25.469 -7.48 1 84.5 281 ASP B N 1
ATOM 4784 C CA . ASP B 1 281 ? -1.129 24.656 -6.996 1 84.5 281 ASP B CA 1
ATOM 4785 C C . ASP B 1 281 ? -1.605 23.562 -6.055 1 84.5 281 ASP B C 1
ATOM 4787 O O . ASP B 1 281 ? -2.727 23.609 -5.543 1 84.5 281 ASP B O 1
ATOM 4791 N N . HIS B 1 282 ? -0.743 22.609 -5.969 1 81.88 282 HIS B N 1
ATOM 4792 C CA . HIS B 1 282 ? -1.079 21.531 -5.047 1 81.88 282 HIS B CA 1
ATOM 4793 C C . HIS B 1 282 ? -1.343 22.062 -3.645 1 81.88 282 HIS B C 1
ATOM 4795 O O . HIS B 1 282 ? -2.334 21.688 -3.012 1 81.88 282 HIS B O 1
ATOM 4801 N N . CYS B 1 283 ? -0.516 22.922 -3.188 1 87.88 283 CYS B N 1
ATOM 4802 C CA . CYS B 1 283 ? -0.71 23.625 -1.928 1 87.88 283 CYS B CA 1
ATOM 4803 C C . CYS B 1 283 ? -1.06 25.094 -2.176 1 87.88 283 CYS B C 1
ATOM 4805 O O . CYS B 1 283 ? -0.211 25.969 -2.021 1 87.88 283 CYS B O 1
ATOM 4807 N N . ASP B 1 284 ? -2.33 25.328 -2.348 1 92.12 284 ASP B N 1
ATOM 4808 C CA . ASP B 1 284 ? -2.822 26.656 -2.715 1 92.12 284 ASP B CA 1
ATOM 4809 C C . ASP B 1 284 ? -2.854 27.578 -1.503 1 92.12 284 ASP B C 1
ATOM 4811 O O . ASP B 1 284 ? -3.193 27.156 -0.397 1 92.12 284 ASP B O 1
ATOM 4815 N N . GLN B 1 285 ? -2.584 28.859 -1.718 1 96.25 285 GLN B N 1
ATOM 4816 C CA . GLN B 1 285 ? -2.602 29.891 -0.674 1 96.25 285 GLN B CA 1
ATOM 4817 C C . GLN B 1 285 ? -3.945 29.906 0.049 1 96.25 285 GLN B C 1
ATOM 4819 O O . GLN B 1 285 ? -4.004 30.172 1.252 1 96.25 285 GLN B O 1
ATOM 4824 N N . ILE B 1 286 ? -4.977 29.578 -0.639 1 96.38 286 ILE B N 1
ATOM 4825 C CA . ILE B 1 286 ? -6.328 29.703 -0.105 1 96.38 286 ILE B CA 1
ATOM 4826 C C . ILE B 1 286 ? -6.5 28.75 1.084 1 96.38 286 ILE B C 1
ATOM 4828 O O . ILE B 1 286 ? -7.219 29.078 2.035 1 96.38 286 ILE B O 1
ATOM 4832 N N . ILE B 1 287 ? -5.871 27.641 1.099 1 97.06 287 ILE B N 1
ATOM 4833 C CA . ILE B 1 287 ? -5.953 26.672 2.18 1 97.06 287 ILE B CA 1
ATOM 4834 C C . ILE B 1 287 ? -5.383 27.266 3.463 1 97.06 287 ILE B C 1
ATOM 4836 O O . ILE B 1 287 ? -5.98 27.141 4.535 1 97.06 287 ILE B O 1
ATOM 4840 N N . TYR B 1 288 ? -4.324 27.953 3.385 1 97.75 288 TYR B N 1
ATOM 4841 C CA . TYR B 1 288 ? -3.682 28.594 4.527 1 97.75 288 TYR B CA 1
ATOM 4842 C C . TYR B 1 288 ? -4.465 29.828 4.969 1 97.75 288 TYR B C 1
ATOM 4844 O O . TYR B 1 288 ? -4.551 30.109 6.168 1 97.75 288 TYR B O 1
ATOM 4852 N N . THR B 1 289 ? -5 30.562 4.016 1 98 289 THR B N 1
ATOM 4853 C CA . THR B 1 289 ? -5.844 31.703 4.344 1 98 289 THR B CA 1
ATOM 4854 C C . THR B 1 289 ? -7.051 31.266 5.168 1 98 289 THR B C 1
ATOM 4856 O O . THR B 1 289 ? -7.359 31.875 6.195 1 98 289 THR B O 1
ATOM 4859 N N . ARG B 1 290 ? -7.648 30.156 4.723 1 98 290 ARG B N 1
ATOM 4860 C CA . ARG B 1 290 ? -8.797 29.625 5.449 1 98 290 ARG B CA 1
ATOM 4861 C C . ARG B 1 290 ? -8.398 29.188 6.852 1 98 290 ARG B C 1
ATOM 4863 O O . ARG B 1 290 ? -9.156 29.359 7.805 1 98 290 ARG B O 1
ATOM 4870 N N . GLN B 1 291 ? -7.273 28.609 6.965 1 98.12 291 GLN B N 1
ATOM 4871 C CA . GLN B 1 291 ? -6.754 28.188 8.258 1 98.12 291 GLN B CA 1
ATOM 4872 C C . GLN B 1 291 ? -6.574 29.359 9.203 1 98.12 291 GLN B C 1
ATOM 4874 O O . GLN B 1 291 ? -6.977 29.297 10.367 1 98.12 291 GLN B O 1
ATOM 4879 N N . MET B 1 292 ? -5.988 30.469 8.703 1 98.56 292 MET B N 1
ATOM 4880 C CA . MET B 1 292 ? -5.777 31.656 9.516 1 98.56 292 MET B CA 1
ATOM 4881 C C . MET B 1 292 ? -7.109 32.281 9.906 1 98.56 292 MET B C 1
ATOM 4883 O O . MET B 1 292 ? -7.285 32.719 11.055 1 98.56 292 MET B O 1
ATOM 4887 N N . GLU B 1 293 ? -8 32.344 8.961 1 98.69 293 GLU B N 1
ATOM 4888 C CA . GLU B 1 293 ? -9.336 32.875 9.242 1 98.69 293 GLU B CA 1
ATOM 4889 C C . GLU B 1 293 ? -10.016 32.062 10.352 1 98.69 293 GLU B C 1
ATOM 4891 O O . GLU B 1 293 ? -10.609 32.656 11.266 1 98.69 293 GLU B O 1
ATOM 4896 N N . TYR B 1 294 ? -9.945 30.812 10.203 1 98.75 294 TYR B N 1
ATOM 4897 C CA . TYR B 1 294 ? -10.57 29.922 11.188 1 98.75 294 TYR B CA 1
ATOM 4898 C C . TYR B 1 294 ? -9.938 30.109 12.562 1 98.75 294 TYR B C 1
ATOM 4900 O O . TYR B 1 294 ? -10.648 30.188 13.57 1 98.75 294 TYR B O 1
ATOM 4908 N N . PHE B 1 295 ? -8.617 30.172 12.625 1 98.75 295 PHE B N 1
ATOM 4909 C CA . PHE B 1 295 ? -7.926 30.359 13.898 1 98.75 295 PHE B CA 1
ATOM 4910 C C . PHE B 1 295 ? -8.359 31.672 14.562 1 98.75 295 PHE B C 1
ATOM 4912 O O . PHE B 1 295 ? -8.664 31.688 15.758 1 98.75 295 PHE B O 1
ATOM 4919 N N . VAL B 1 296 ? -8.406 32.781 13.82 1 98.62 296 VAL B N 1
ATOM 4920 C CA . VAL B 1 296 ? -8.805 34.094 14.32 1 98.62 296 VAL B CA 1
ATOM 4921 C C . VAL B 1 296 ? -10.242 34.031 14.812 1 98.62 296 VAL B C 1
ATOM 4923 O O . VAL B 1 296 ? -10.562 34.594 15.867 1 98.62 296 VAL B O 1
ATOM 4926 N N . GLU B 1 297 ? -11.055 33.344 14.07 1 98.5 297 GLU B N 1
ATOM 4927 C CA . GLU B 1 297 ? -12.445 33.188 14.5 1 98.5 297 GLU B CA 1
ATOM 4928 C C . GLU B 1 297 ? -12.523 32.438 15.836 1 98.5 297 GLU B C 1
ATOM 4930 O O . GLU B 1 297 ? -13.328 32.812 16.703 1 98.5 297 GLU B O 1
ATOM 4935 N N . CYS B 1 298 ? -11.75 31.406 15.992 1 98.69 298 CYS B N 1
ATOM 4936 C CA . CYS B 1 298 ? -11.703 30.672 17.25 1 98.69 298 CYS B CA 1
ATOM 4937 C C . CYS B 1 298 ? -11.281 31.578 18.406 1 98.69 298 CYS B C 1
ATOM 4939 O O . CYS B 1 298 ? -11.82 31.484 19.5 1 98.69 298 CYS B O 1
ATOM 4941 N N . ILE B 1 299 ? -10.289 32.406 18.156 1 98.25 299 ILE B N 1
ATOM 4942 C CA . ILE B 1 299 ? -9.82 33.344 19.172 1 98.25 299 ILE B CA 1
ATOM 4943 C C . ILE B 1 299 ? -10.961 34.281 19.594 1 98.25 299 ILE B C 1
ATOM 4945 O O . ILE B 1 299 ? -11.195 34.469 20.781 1 98.25 299 ILE B O 1
ATOM 4949 N N . LYS B 1 300 ? -11.68 34.781 18.641 1 97.44 300 LYS B N 1
ATOM 4950 C CA . LYS B 1 300 ? -12.758 35.75 18.891 1 97.44 300 LYS B CA 1
ATOM 4951 C C . LYS B 1 300 ? -13.914 35.094 19.641 1 97.44 300 LYS B C 1
ATOM 4953 O O . LYS B 1 300 ? -14.516 35.719 20.531 1 97.44 300 LYS B O 1
ATOM 4958 N N . THR B 1 301 ? -14.18 33.875 19.297 1 98.06 301 THR B N 1
ATOM 4959 C CA . THR B 1 301 ? -15.383 33.25 19.812 1 98.06 301 THR B CA 1
ATOM 4960 C C . THR B 1 301 ? -15.039 32.312 20.984 1 98.06 301 THR B C 1
ATOM 4962 O O . THR B 1 301 ? -15.938 31.828 21.672 1 98.06 301 THR B O 1
ATOM 4965 N N . ARG B 1 302 ? -13.812 32.062 21.188 1 98.25 302 ARG B N 1
ATOM 4966 C CA . ARG B 1 302 ? -13.297 31.172 22.219 1 98.25 302 ARG B CA 1
ATOM 4967 C C . ARG B 1 302 ? -13.766 29.734 21.984 1 98.25 302 ARG B C 1
ATOM 4969 O O . ARG B 1 302 ? -13.906 28.969 22.922 1 98.25 302 ARG B O 1
ATOM 4976 N N . GLN B 1 303 ? -14.031 29.453 20.719 1 97.94 303 GLN B N 1
ATOM 4977 C CA . GLN B 1 303 ? -14.305 28.078 20.344 1 97.94 303 GLN B CA 1
ATOM 4978 C C . GLN B 1 303 ? -13.016 27.266 20.219 1 97.94 303 GLN B C 1
ATOM 4980 O O . GLN B 1 303 ? -12.023 27.75 19.672 1 97.94 303 GLN B O 1
ATOM 4985 N N . GLN B 1 304 ? -13.008 26.031 20.766 1 98.12 304 GLN B N 1
ATOM 4986 C CA . GLN B 1 304 ? -11.836 25.172 20.656 1 98.12 304 GLN B CA 1
ATOM 4987 C C . GLN B 1 304 ? -11.562 24.797 19.203 1 98.12 304 GLN B C 1
ATOM 4989 O O . GLN B 1 304 ? -12.453 24.312 18.5 1 98.12 304 GLN B O 1
ATOM 4994 N N . PRO B 1 305 ? -10.375 25.031 18.828 1 98.44 305 PRO B N 1
ATOM 4995 C CA . PRO B 1 305 ? -10.062 24.75 17.422 1 98.44 305 PRO B CA 1
ATOM 4996 C C . PRO B 1 305 ? -10.094 23.25 17.109 1 98.44 305 PRO B C 1
ATOM 4998 O O . PRO B 1 305 ? -9.695 22.422 17.938 1 98.44 305 PRO B O 1
ATOM 5001 N N . VAL B 1 306 ? -10.516 22.938 15.898 1 98.38 306 VAL B N 1
ATOM 5002 C CA . VAL B 1 306 ? -10.383 21.641 15.266 1 98.38 306 VAL B CA 1
ATOM 5003 C C . VAL B 1 306 ? -9.859 21.797 13.836 1 98.38 306 VAL B C 1
ATOM 5005 O O . VAL B 1 306 ? -10.562 22.328 12.969 1 98.38 306 VAL B O 1
ATOM 5008 N N . PRO B 1 307 ? -8.734 21.359 13.594 1 98.56 307 PRO B N 1
ATOM 5009 C CA . PRO B 1 307 ? -7.82 20.5 14.359 1 98.56 307 PRO B CA 1
ATOM 5010 C C . PRO B 1 307 ? -7.137 21.25 15.5 1 98.56 307 PRO B C 1
ATOM 5012 O O . PRO B 1 307 ? -6.676 22.375 15.32 1 98.56 307 PRO B O 1
ATOM 5015 N N . GLY B 1 308 ? -7.066 20.656 16.578 1 98.69 308 GLY B N 1
ATOM 5016 C CA . GLY B 1 308 ? -6.402 21.172 17.766 1 98.69 308 GLY B CA 1
ATOM 5017 C C . GLY B 1 308 ? -5.582 20.125 18.484 1 98.69 308 GLY B C 1
ATOM 5018 O O . GLY B 1 308 ? -4.848 19.359 17.859 1 98.69 308 GLY B O 1
ATOM 5019 N N . LEU B 1 309 ? -5.668 20.172 19.797 1 98.5 309 LEU B N 1
ATOM 5020 C CA . LEU B 1 309 ? -4.852 19.328 20.672 1 98.5 309 LEU B CA 1
ATOM 5021 C C . LEU B 1 309 ? -5.117 17.844 20.406 1 98.5 309 LEU B C 1
ATOM 5023 O O . LEU B 1 309 ? -4.18 17.047 20.328 1 98.5 309 LEU B O 1
ATOM 5027 N N . THR B 1 310 ? -6.348 17.484 20.172 1 98.31 310 THR B N 1
ATOM 5028 C CA . THR B 1 310 ? -6.715 16.078 20 1 98.31 310 THR B CA 1
ATOM 5029 C C . THR B 1 310 ? -6.145 15.531 18.703 1 98.31 310 THR B C 1
ATOM 5031 O O . THR B 1 310 ? -5.52 14.469 18.688 1 98.31 310 THR B O 1
ATOM 5034 N N . GLU B 1 311 ? -6.402 16.25 17.625 1 98.56 311 GLU B N 1
ATOM 5035 C CA . GLU B 1 311 ? -5.93 15.797 16.312 1 98.56 311 GLU B CA 1
ATOM 5036 C C . GLU B 1 311 ? -4.406 15.773 16.25 1 98.56 311 GLU B C 1
ATOM 5038 O O . GLU B 1 311 ? -3.812 14.828 15.734 1 98.56 311 GLU B O 1
ATOM 5043 N N . GLY B 1 312 ? -3.795 16.828 16.797 1 98.69 312 GLY B N 1
ATOM 5044 C CA . GLY B 1 312 ? -2.344 16.844 16.844 1 98.69 312 GLY B CA 1
ATOM 5045 C C . GLY B 1 312 ? -1.756 15.695 17.641 1 98.69 312 GLY B C 1
ATOM 5046 O O . GLY B 1 312 ? -0.765 15.094 17.219 1 98.69 312 GLY B O 1
ATOM 5047 N N . GLN B 1 313 ? -2.367 15.414 18.797 1 98.62 313 GLN B N 1
ATOM 5048 C CA . GLN B 1 313 ? -1.889 14.336 19.656 1 98.62 313 GLN B CA 1
ATOM 5049 C C . GLN B 1 313 ? -1.988 12.984 18.953 1 98.62 313 GLN B C 1
ATOM 5051 O O . GLN B 1 313 ? -1.062 12.172 19.031 1 98.62 313 GLN B O 1
ATOM 5056 N N . MET B 1 314 ? -3.102 12.727 18.312 1 98.62 314 MET B N 1
ATOM 5057 C CA . MET B 1 314 ? -3.316 11.445 17.656 1 98.62 314 MET B CA 1
ATOM 5058 C C . MET B 1 314 ? -2.244 11.195 16.594 1 98.62 314 MET B C 1
ATOM 5060 O O . MET B 1 314 ? -1.714 10.094 16.484 1 98.62 314 MET B O 1
ATOM 5064 N N . VAL B 1 315 ? -1.955 12.203 15.82 1 98.81 315 VAL B N 1
ATOM 5065 C CA . VAL B 1 315 ? -0.946 12.07 14.773 1 98.81 315 VAL B CA 1
ATOM 5066 C C . VAL B 1 315 ? 0.413 11.773 15.406 1 98.81 315 VAL B C 1
ATOM 5068 O O . VAL B 1 315 ? 1.14 10.891 14.938 1 98.81 315 VAL B O 1
ATOM 5071 N N . LEU B 1 316 ? 0.765 12.484 16.5 1 98.75 316 LEU B N 1
ATOM 5072 C CA . LEU B 1 316 ? 2.029 12.242 17.188 1 98.75 316 LEU B CA 1
ATOM 5073 C C . LEU B 1 316 ? 2.094 10.812 17.719 1 98.75 316 LEU B C 1
ATOM 5075 O O . LEU B 1 316 ? 3.131 10.156 17.609 1 98.75 316 LEU B O 1
ATOM 5079 N N . ASP B 1 317 ? 0.969 10.352 18.281 1 98.81 317 ASP B N 1
ATOM 5080 C CA . ASP B 1 317 ? 0.934 9 18.828 1 98.81 317 ASP B CA 1
ATOM 5081 C C . ASP B 1 317 ? 1.156 7.961 17.734 1 98.81 317 ASP B C 1
ATOM 5083 O O . ASP B 1 317 ? 1.855 6.969 17.938 1 98.81 317 ASP B O 1
ATOM 5087 N N . ILE B 1 318 ? 0.571 8.125 16.609 1 98.94 318 ILE B N 1
ATOM 5088 C CA . ILE B 1 318 ? 0.726 7.215 15.469 1 98.94 318 ILE B CA 1
ATOM 5089 C C . ILE B 1 318 ? 2.176 7.23 14.992 1 98.94 318 ILE B C 1
ATOM 5091 O O . ILE B 1 318 ? 2.76 6.176 14.734 1 98.94 318 ILE B O 1
ATOM 5095 N N . VAL B 1 319 ? 2.754 8.422 14.859 1 98.94 319 VAL B N 1
ATOM 5096 C CA . VAL B 1 319 ? 4.133 8.562 14.406 1 98.94 319 VAL B CA 1
ATOM 5097 C C . VAL B 1 319 ? 5.07 7.863 15.391 1 98.94 319 VAL B C 1
ATOM 5099 O O . VAL B 1 319 ? 5.965 7.121 14.984 1 98.94 319 VAL B O 1
ATOM 5102 N N . ASP B 1 320 ? 4.863 8.156 16.719 1 98.88 320 ASP B N 1
ATOM 5103 C CA . ASP B 1 320 ? 5.652 7.473 17.734 1 98.88 320 ASP B CA 1
ATOM 5104 C C . ASP B 1 320 ? 5.543 5.957 17.594 1 98.88 320 ASP B C 1
ATOM 5106 O O . ASP B 1 320 ? 6.551 5.25 17.656 1 98.88 320 ASP B O 1
ATOM 5110 N N . ALA B 1 321 ? 4.34 5.484 17.453 1 98.94 321 ALA B N 1
ATOM 5111 C CA . ALA B 1 321 ? 4.094 4.051 17.297 1 98.94 321 ALA B CA 1
ATOM 5112 C C . ALA B 1 321 ? 4.789 3.502 16.047 1 98.94 321 ALA B C 1
ATOM 5114 O O . ALA B 1 321 ? 5.336 2.398 16.078 1 98.94 321 ALA B O 1
ATOM 5115 N N . ALA B 1 322 ? 4.758 4.219 15 1 98.94 322 ALA B N 1
ATOM 5116 C CA . ALA B 1 322 ? 5.379 3.799 13.75 1 98.94 322 ALA B CA 1
ATOM 5117 C C . ALA B 1 322 ? 6.891 3.639 13.914 1 98.94 322 ALA B C 1
ATOM 5119 O O . ALA B 1 322 ? 7.465 2.633 13.492 1 98.94 322 ALA B O 1
ATOM 5120 N N . TYR B 1 323 ? 7.543 4.664 14.477 1 98.88 323 TYR B N 1
ATOM 5121 C CA . TYR B 1 323 ? 8.984 4.578 14.688 1 98.88 323 TYR B CA 1
ATOM 5122 C C . TYR B 1 323 ? 9.336 3.414 15.602 1 98.88 323 TYR B C 1
ATOM 5124 O O . TYR B 1 323 ? 10.297 2.686 15.352 1 98.88 323 TYR B O 1
ATOM 5132 N N . LYS B 1 324 ? 8.562 3.258 16.672 1 98.81 324 LYS B N 1
ATOM 5133 C CA . LYS B 1 324 ? 8.789 2.127 17.578 1 98.81 324 LYS B CA 1
ATOM 5134 C C . LYS B 1 324 ? 8.625 0.8 16.844 1 98.81 324 LYS B C 1
ATOM 5136 O O . LYS B 1 324 ? 9.43 -0.114 17.016 1 98.81 324 LYS B O 1
ATOM 5141 N N . SER B 1 325 ? 7.57 0.696 16.078 1 98.88 325 SER B N 1
ATOM 5142 C CA . SER B 1 325 ? 7.309 -0.507 15.289 1 98.88 325 SER B CA 1
ATOM 5143 C C . SER B 1 325 ? 8.461 -0.815 14.344 1 98.88 325 SER B C 1
ATOM 5145 O O . SER B 1 325 ? 8.906 -1.961 14.25 1 98.88 325 SER B O 1
ATOM 5147 N N . ALA B 1 326 ? 8.914 0.182 13.625 1 98.62 326 ALA B N 1
ATOM 5148 C CA . ALA B 1 326 ? 10.016 0.01 12.68 1 98.62 326 ALA B CA 1
ATOM 5149 C C . ALA B 1 326 ? 11.289 -0.446 13.398 1 98.62 326 ALA B C 1
ATOM 5151 O O . ALA B 1 326 ? 12.055 -1.251 12.867 1 98.62 326 ALA B O 1
ATOM 5152 N N . GLU B 1 327 ? 11.531 0.114 14.531 1 98.25 327 GLU B N 1
ATOM 5153 C CA . GLU B 1 327 ? 12.719 -0.224 15.32 1 98.25 327 GLU B CA 1
ATOM 5154 C C . GLU B 1 327 ? 12.656 -1.666 15.812 1 98.25 327 GLU B C 1
ATOM 5156 O O . GLU B 1 327 ? 13.641 -2.402 15.719 1 98.25 327 GLU B O 1
ATOM 5161 N N . THR B 1 328 ? 11.5 -2.1 16.328 1 98.12 328 THR B N 1
ATOM 5162 C CA . THR B 1 328 ? 11.383 -3.396 16.984 1 98.12 328 THR B CA 1
ATOM 5163 C C . THR B 1 328 ? 11.016 -4.48 15.969 1 98.12 328 THR B C 1
ATOM 5165 O O . THR B 1 328 ? 11.203 -5.672 16.234 1 98.12 328 THR B O 1
ATOM 5168 N N . GLY B 1 329 ? 10.414 -4.07 14.875 1 97.38 329 GLY B N 1
ATOM 5169 C CA . GLY B 1 329 ? 9.898 -5.016 13.898 1 97.38 329 GLY B CA 1
ATOM 5170 C C . GLY B 1 329 ? 8.57 -5.629 14.305 1 97.38 329 GLY B C 1
ATOM 5171 O O . GLY B 1 329 ? 8.172 -6.66 13.766 1 97.38 329 GLY B O 1
ATOM 5172 N N . GLU B 1 330 ? 7.914 -5.023 15.266 1 98.06 330 GLU B N 1
ATOM 5173 C CA . GLU B 1 330 ? 6.676 -5.562 15.82 1 98.06 330 GLU B CA 1
ATOM 5174 C C . GLU B 1 330 ? 5.531 -4.562 15.688 1 98.06 330 GLU B C 1
ATOM 5176 O O . GLU B 1 330 ? 5.766 -3.369 15.5 1 98.06 330 GLU B O 1
ATOM 5181 N N . VAL B 1 331 ? 4.363 -5.09 15.797 1 98.56 331 VAL B N 1
ATOM 5182 C CA . VAL B 1 331 ? 3.178 -4.238 15.844 1 98.56 331 VAL B CA 1
ATOM 5183 C C . VAL B 1 331 ? 3.145 -3.467 17.156 1 98.56 331 VAL B C 1
ATOM 5185 O O . VAL B 1 331 ? 3.518 -4 18.203 1 98.56 331 VAL B O 1
ATOM 5188 N N . VAL B 1 332 ? 2.721 -2.225 17.109 1 98.81 332 VAL B N 1
ATOM 5189 C CA . VAL B 1 332 ? 2.498 -1.445 18.312 1 98.81 332 VAL B CA 1
ATOM 5190 C C . VAL B 1 332 ? 1 -1.237 18.531 1 98.81 332 VAL B C 1
ATOM 5192 O O . VAL B 1 332 ? 0.314 -0.685 17.672 1 98.81 332 VAL B O 1
ATOM 5195 N N . ASN B 1 333 ? 0.502 -1.68 19.625 1 98.44 333 ASN B N 1
ATOM 5196 C CA . ASN B 1 333 ? -0.894 -1.47 20 1 98.44 333 ASN B CA 1
ATOM 5197 C C . ASN B 1 333 ? -1.092 -0.13 20.703 1 98.44 333 ASN B C 1
ATOM 5199 O O . ASN B 1 333 ? -0.338 0.214 21.625 1 98.44 333 ASN B O 1
ATOM 5203 N N . LEU B 1 334 ? -2.059 0.649 20.312 1 97.81 334 LEU B N 1
ATOM 5204 C CA . LEU B 1 334 ? -2.322 1.957 20.891 1 97.81 334 LEU B CA 1
ATOM 5205 C C . LEU B 1 334 ? -3.568 1.914 21.781 1 97.81 334 LEU B C 1
ATOM 5207 O O . LEU B 1 334 ? -3.783 2.807 22.594 1 97.81 334 LEU B O 1
ATOM 5211 N N . ILE B 1 335 ? -4.457 1.004 21.578 1 88.38 335 ILE B N 1
ATOM 5212 C CA . ILE B 1 335 ? -5.598 0.742 22.453 1 88.38 335 ILE B CA 1
ATOM 5213 C C . ILE B 1 335 ? -5.609 -0.731 22.859 1 88.38 335 ILE B C 1
ATOM 5215 O O . ILE B 1 335 ? -5.234 -1.6 22.062 1 88.38 335 ILE B O 1
#

Nearest PDB structures (foldseek):
  6jw7-assembly1_A  TM=8.609E-01  e=9.952E-30  Streptomyces kanamyceticus
  6nor-assembly1_A  TM=8.565E-01  e=3.030E-29  Micromonospora echinospora
  2glx-assembly6_F  TM=8.780E-01  e=2.979E-28  Ensifer adhaerens
  5yaq-assembly1_D  TM=8.951E-01  e=2.185E-27  Paracoccus laeviglucosivorans
  4koa-assembly1_A-2  TM=8.507E-01  e=3.641E-26  Sinorhizobium meliloti 1021

Organism: NCBI:txid616991

Sequence (670 aa):
MEKIKIALIGAGFISDYHARGLQTLADVEIAAVVSKNLDNAQKFALKYNIKEALNDISSLVKRDDLDAVIISTPNQFHAPYAIEFLQNGKDVFLEKPMGMTGDEGRQIAGVATKHNQLVMVGHMWRFDTDTRYIKDTVASGTIGRVFKTKGYGIHENWGPSGWFTKKELAGGGALADMGVHAIDAVRYILGDPKPVKVYARISTEFGDYDVDDTGILVITWDNGAESIIESGWWHPHMDGPEASTSLFGTKGYANLFPTFLKMKEGEGTVTTVPELPKREDHCDQIIYTRQMEYFVECIKTRQQPVPGLTEGQMVLDIVDAAYKSAETGEVVNLIMEKIKIALIGAGFISDYHARGLQTLADVEIAAVVSKNLDNAQKFALKYNIKEALNDISSLVKRDDLDAVIISTPNQFHAPYAIEFLQNGKDVFLEKPMGMTGDEGRQIAGVATKHNQLVMVGHMWRFDTDTRYIKDTVASGTIGRVFKTKGYGIHENWGPSGWFTKKELAGGGALADMGVHAIDAVRYILGDPKPVKVYARISTEFGDYDVDDTGILVITWDNGAESIIESGWWHPHMDGPEASTSLFGTKGYANLFPTFLKMKEGEGTVTTVPELPKREDHCDQIIYTRQMEYFVECIKTRQQPVPGLTEGQMVLDIVDAAYKSAETGEVVNLI

Foldseek 3Di:
DAAAEEEEEDLDDVSVLLLVLQLVDPRHAHAAYEDCDQVSRVVSCVVNVHDYGYHDCVVVLQDPRHAAYEYDFQQQCLLVVLLSNLLSHHAYEYEPLSHLFLVSLVSSVVSCVVSLHAYAYPLLVLLPPLLVVLLVCVVVCVQHPWAEKEKEAEDAQAADDDQQLACNRHSAHQCRVGVLNRVLSVCSSNPNFAWFKKAKAFADDDDDGDHTFWMWMWTATPSNHIYIYITGYSHNDDPAPSIKMKTHHPAWIFIVHQGWIWGDDVVRIDIGRDDDDDDPDPDDSVSSSSVSVQVVVCSVVVPHDVVGSVSSSRSNNNSNQRVVNNVVVHMDGPD/DAAAEEEEEDLDDVSVLLLVLQVVDPRHAHAAYEDCDQVSRVVSCVVNVHDYGYHDCVVVLQDPRHAAYEYDFQQQCLLVVLLSNLLSHHAYEYEPLSHLFLVSLVSSVVSCVVSLHAYAYPLLVLLPPLLVVLLVCVVVCVQHDWAEKEKEAEDAQAADDDQQLACNRHSAHQCRVGVLNRVLSVCSSNPNFAWFKKAKAFADDDDDGDHTFWMWMWTATPSNHIYIYITGYSHNDDPAPSMKMKTHHPAWIFIVHQGWIWGDDVVRIDIGRDDDDDDPDPDHSVSSSSVSVQVVVCSVVVPHDVVGSVSSSRSNNNSNQHVVNNVVVHMDGPD

Secondary structure (DSSP, 8-state):
-PPEEEEEE--SHHHHHHHHHHHT-TTEEEEEEE-SSHHHHHHHHHHHT-SEEESSSHHHHT-TT--EEEE-S-GGGHHHHHHHHHHTT-EEEEESSS-SSHHHHHHHHHHHHHHT--EEEE-GGGG-HHHHHHHHHHHTTTT-SEEEEEEEEEEES----GGGG-HHHHSSSHIIIIIHHHHHHHHHHTTSPPEEEEEEEEE--SSSSSS-SEEEEEEEETTS-EEEEEEEEEES--SSSSEEEEEEESSEEEEETTTEEEEEETTEEEEE----PPPSSTT-HHHHHHHHHHHHHHHHHTPPPSSSHHHHHHHHHHHHHHHHHHHHTS-EE--/-PPEEEEEE--SHHHHHHHHHHHT-TTEEEEEEE-SSHHHHHHHHHHHT-SEEESSSHHHHT-TT--EEEE-S-GGGHHHHHHHHHHTT-EEEEESSS-SSHHHHHHHHHHHHHHT--EEEE-GGGG-HHHHHHHHHHHTTTT-SEEEEEEEEEEES----GGGG-HHHHSSSHIIIIIHHHHHHHHHHTTSPPEEEEEEEEE--S-SSSS-SEEEEEEEETTS-EEEEEEEEEES--SSSSEEEEEEESSEEEEETTTEEEEEETTEEEEE----PPPSSTT-HHHHHHHHHHHHHHHHHTPPPSSSHHHHHHHHHHHHHHHHHHHHTS-EE--

pLDDT: mean 96.96, std 3.9, range [60.91, 98.94]

Solvent-accessible surface area (backbone atoms only — not comparable to full-atom values): 33327 Å² total; per-residue (Å²): 130,89,55,49,25,31,31,34,40,26,58,46,77,68,34,51,48,47,51,58,23,43,70,73,37,87,58,46,38,63,54,29,28,21,16,82,51,46,68,50,7,41,53,48,17,62,74,67,71,28,83,34,55,30,52,61,61,70,71,58,42,72,36,84,78,47,48,29,37,38,40,49,57,63,30,60,48,37,34,63,50,50,41,54,30,22,77,53,67,18,28,35,37,30,38,64,49,51,28,60,39,39,67,41,30,52,52,38,45,51,44,24,62,74,59,71,37,51,44,30,34,50,62,50,59,75,50,28,71,68,50,44,51,51,22,51,41,47,73,70,42,71,25,36,64,57,52,37,33,42,24,26,9,37,36,61,69,38,66,81,66,73,59,51,46,31,35,84,36,32,56,31,18,18,45,54,65,30,20,48,57,23,55,49,48,52,31,53,38,70,66,58,57,52,66,32,35,26,37,26,52,65,43,63,80,85,66,95,56,77,26,36,27,36,31,43,34,41,38,35,35,71,80,66,27,36,34,42,39,34,15,20,36,45,30,52,65,63,98,49,55,55,40,34,38,38,40,39,16,74,51,9,25,40,35,40,47,69,61,35,36,32,35,72,47,90,98,46,72,44,77,46,67,72,95,63,84,83,73,93,46,96,81,43,67,63,24,43,24,48,48,43,52,51,52,52,48,23,66,76,67,68,47,80,46,84,52,9,60,66,56,34,33,52,52,30,43,51,52,50,32,27,54,51,6,35,73,71,67,37,58,31,74,70,105,130,89,54,48,25,31,30,33,39,27,58,46,75,69,34,51,49,46,50,58,23,42,68,72,37,86,58,47,38,63,54,31,29,22,16,82,49,46,67,51,7,41,53,47,18,62,75,68,72,28,83,34,56,30,52,60,61,70,72,61,43,72,36,83,80,46,46,30,36,40,40,49,57,61,31,61,48,34,34,63,52,49,41,52,30,21,76,52,66,17,27,36,37,31,38,65,48,50,28,60,38,39,67,41,29,52,50,40,45,50,44,24,60,75,59,73,37,51,45,30,34,51,62,51,60,77,50,27,70,66,48,45,50,52,22,51,41,47,72,70,42,70,24,36,64,57,51,37,34,42,24,27,11,38,34,62,68,38,64,82,66,71,58,50,45,32,34,85,35,32,56,29,20,19,45,54,66,30,20,48,56,23,54,48,48,52,31,54,38,70,67,58,58,53,66,31,35,27,35,26,51,64,43,61,78,86,65,94,54,77,28,36,27,36,33,41,35,42,38,35,33,71,81,65,28,35,33,42,38,32,16,20,37,46,30,53,64,62,99,49,56,55,41,32,38,36,40,39,17,74,51,8,26,41,34,40,48,71,61,35,36,33,34,73,46,92,97,44,72,45,77,45,66,72,96,63,83,83,73,91,43,96,81,42,68,64,24,43,24,48,47,43,52,50,53,53,48,22,65,76,68,68,46,80,46,85,50,9,60,66,57,34,33,53,51,31,43,51,50,50,32,27,54,51,6,34,73,71,67,36,59,31,72,71,106

Radius of gyration: 29.32 Å; Cα contacts (8 Å, |Δi|>4): 1591; chains: 2; bounding box: 48×95×64 Å

InterPro domains:
  IPR000683 Gfo/Idh/MocA-like oxidoreductase, N-terminal [PF01408] (4-123)
  IPR036291 NAD(P)-binding domain superfamily [SSF51735] (3-149)
  IPR051450 Gfo/Idh/MocA Oxidoreductases [PTHR43377] (2-330)
  IPR055170 GFO/IDH/MocA-like oxidoreductase domain [PF22725] (132-253)